Protein AF-A0A0K1W2I1-F1 (afdb_monomer)

Radius of gyration: 30.4 Å; Cα contacts (8 Å, |Δi|>4): 803; chains: 1; bounding box: 68×97×100 Å

Mean predicted aligned error: 12.84 Å

Solvent-accessible surface area (backbone atoms only — not comparable to full-atom values): 32796 Å² total; per-residue (Å²): 109,68,70,57,54,52,51,51,51,50,51,50,50,51,48,49,52,53,47,47,64,70,63,45,66,80,79,68,74,82,64,86,75,71,59,81,86,66,69,78,79,73,75,81,69,90,66,89,68,44,67,68,31,38,30,33,49,53,19,55,56,50,24,49,48,43,33,74,30,35,46,54,92,71,21,65,68,60,49,50,49,52,50,43,35,53,73,68,47,83,50,63,71,58,38,56,55,38,63,79,34,46,64,47,30,51,11,42,42,54,28,46,59,48,39,31,26,56,54,22,58,30,28,36,51,42,30,33,7,32,40,42,14,26,52,72,51,48,53,79,89,52,42,13,34,39,45,42,49,46,46,50,41,47,72,69,41,48,40,58,43,40,77,74,62,35,15,53,72,80,58,70,64,63,56,49,47,59,54,50,52,47,37,72,74,70,45,83,86,56,71,46,49,39,70,45,91,61,67,40,86,76,37,55,38,65,67,61,54,32,87,47,76,60,44,50,41,44,16,64,59,30,70,94,77,79,36,41,11,49,32,56,45,40,52,53,49,13,54,49,54,38,71,52,78,72,43,97,86,48,64,45,64,53,64,81,45,81,86,51,65,34,41,74,68,55,47,52,53,49,27,53,71,40,69,44,95,66,81,61,60,71,67,44,28,29,50,42,20,38,62,21,30,61,35,58,66,67,60,53,50,58,55,51,41,39,74,69,75,61,47,81,51,95,46,50,65,62,44,24,51,50,40,23,64,73,38,47,33,80,94,76,74,49,43,35,26,45,52,64,52,22,50,43,16,46,27,57,75,70,66,48,52,41,69,58,46,52,50,52,43,51,50,53,39,46,50,53,30,52,59,51,56,41,52,67,62,98,79,66,76,55,65,74,52,24,54,54,33,61,44,39,22,81,48,83,62,79,46,92,100,41,84,54,38,56,51,68,51,70,48,63,60,94,71,26,30,51,35,32,35,38,40,36,25,57,79,55,60,73,59,90,45,43,84,70,36,57,51,30,42,68,32,38,37,39,35,46,38,53,60,37,68,60,39,26,46,46,20,48,47,52,36,38,51,34,6,25,29,70,69,41,43,53,51,30,55,78,40,38,68,65,49,36,66,70,49,29,59,71,72,73,43,84,70,60,38,37,44,76,77,40,70,49,57,88,72,60,68,58,73,71,73,81,74,61,97,72,71,80,91,73,84,85,79,82,88,83,81,87,83,83,91,81,87,90,86,84,89,87,91,89,86,88,89,84,88,79,81,79,69,64,66,63,59,56,63,58,54,60,58,53,51,57,55,50,55,52,52,52,53,51,52,52,51,52,53,54,53,54,58,61,71,78,105

Structure (mmCIF, N/CA/C/O backbone):
data_AF-A0A0K1W2I1-F1
#
_entry.id   AF-A0A0K1W2I1-F1
#
loop_
_atom_site.group_PDB
_atom_site.id
_atom_site.type_symbol
_atom_site.label_atom_id
_atom_site.label_alt_id
_atom_site.label_comp_id
_atom_site.label_asym_id
_atom_site.label_entity_id
_atom_site.label_seq_id
_atom_site.pdbx_PDB_ins_code
_atom_site.Cartn_x
_atom_site.Cartn_y
_atom_site.Cartn_z
_atom_site.occupancy
_atom_site.B_iso_or_equiv
_atom_site.auth_seq_id
_atom_site.auth_comp_id
_atom_site.auth_asym_id
_atom_site.auth_atom_id
_atom_site.pdbx_PDB_model_num
ATOM 1 N N . MET A 1 1 ? 13.406 48.024 -54.727 1.00 54.56 1 MET A N 1
ATOM 2 C CA . MET A 1 1 ? 14.452 48.093 -53.679 1.00 54.56 1 MET A CA 1
ATOM 3 C C . MET A 1 1 ? 13.840 48.252 -52.286 1.00 54.56 1 MET A C 1
ATOM 5 O O . MET A 1 1 ? 14.100 47.397 -51.454 1.00 54.56 1 MET A O 1
ATOM 9 N N . LYS A 1 2 ? 12.927 49.217 -52.069 1.00 62.12 2 LYS A N 1
ATOM 10 C CA . LYS A 1 2 ? 12.192 49.404 -50.796 1.00 62.12 2 LYS A CA 1
ATOM 11 C C . LYS A 1 2 ? 11.540 48.125 -50.227 1.00 62.12 2 LYS A C 1
ATOM 13 O O . LYS A 1 2 ? 11.758 47.819 -49.067 1.00 62.12 2 LYS A O 1
ATOM 18 N N . LYS A 1 3 ? 10.843 47.321 -51.047 1.00 61.75 3 LYS A N 1
ATOM 19 C CA . LYS A 1 3 ? 10.204 46.061 -50.594 1.00 61.75 3 LYS A CA 1
ATOM 20 C C . LYS A 1 3 ? 11.189 44.982 -50.107 1.00 61.75 3 LYS A C 1
ATOM 22 O O . LYS A 1 3 ? 10.857 44.231 -49.206 1.00 61.75 3 LYS A O 1
ATOM 27 N N . ILE A 1 4 ? 12.398 44.920 -50.677 1.00 65.00 4 ILE A N 1
ATOM 28 C CA . ILE A 1 4 ? 13.429 43.961 -50.235 1.00 65.00 4 ILE A CA 1
ATOM 29 C C . ILE A 1 4 ? 14.050 44.427 -48.921 1.00 65.00 4 ILE A C 1
ATOM 31 O O . ILE A 1 4 ? 14.239 43.614 -48.032 1.00 65.00 4 ILE A O 1
ATOM 35 N N . ILE A 1 5 ? 14.297 45.731 -48.777 1.00 70.81 5 ILE A N 1
ATOM 36 C CA . ILE A 1 5 ? 14.811 46.310 -47.529 1.00 70.81 5 ILE A CA 1
ATOM 37 C C . ILE A 1 5 ? 13.809 46.093 -46.387 1.00 70.81 5 ILE A C 1
ATOM 39 O O . ILE A 1 5 ? 14.212 45.682 -45.307 1.00 70.81 5 ILE A O 1
ATOM 43 N N . LEU A 1 6 ? 12.510 46.282 -46.645 1.00 71.81 6 LEU A N 1
ATOM 44 C CA . LEU A 1 6 ? 11.443 45.995 -45.680 1.00 71.81 6 LEU A CA 1
ATOM 45 C C . LEU A 1 6 ? 11.392 44.514 -45.281 1.00 71.81 6 LEU A C 1
ATOM 47 O O . LEU A 1 6 ? 11.290 44.215 -44.097 1.00 71.81 6 LEU A O 1
ATOM 51 N N . LEU A 1 7 ? 11.523 43.592 -46.240 1.00 68.12 7 LEU A N 1
ATOM 52 C CA . LEU A 1 7 ? 11.528 42.156 -45.946 1.00 68.12 7 LEU A CA 1
ATOM 53 C C . LEU A 1 7 ? 12.774 41.735 -45.150 1.00 68.12 7 LEU A C 1
ATOM 55 O O . LEU A 1 7 ? 12.665 40.980 -44.191 1.00 68.12 7 LEU A O 1
ATOM 59 N N . SER A 1 8 ? 13.954 42.251 -45.503 1.00 63.97 8 SER A N 1
ATOM 60 C CA . SER A 1 8 ? 15.194 41.989 -44.765 1.00 63.97 8 SER A CA 1
ATOM 61 C C . SER A 1 8 ? 15.155 42.575 -43.352 1.00 63.97 8 SER A C 1
ATOM 63 O O . SER A 1 8 ? 15.596 41.914 -42.419 1.00 63.97 8 SER A O 1
ATOM 65 N N . ALA A 1 9 ? 14.582 43.770 -43.181 1.00 74.12 9 ALA A N 1
ATOM 66 C CA . ALA A 1 9 ? 14.377 44.376 -41.870 1.00 74.12 9 ALA A CA 1
ATOM 67 C C . ALA A 1 9 ? 13.400 43.556 -41.015 1.00 74.12 9 ALA A C 1
ATOM 69 O O . ALA A 1 9 ? 13.669 43.355 -39.838 1.00 74.12 9 ALA A O 1
ATOM 70 N N . PHE A 1 10 ? 12.330 43.022 -41.613 1.00 78.56 10 PHE A N 1
ATOM 71 C CA . PHE A 1 10 ? 11.360 42.171 -40.921 1.00 78.56 10 PHE A CA 1
ATOM 72 C C . PHE A 1 10 ? 11.953 40.819 -40.495 1.00 78.56 10 PHE A C 1
ATOM 74 O O . PHE A 1 10 ? 11.721 40.358 -39.380 1.00 78.56 10 PHE A O 1
ATOM 81 N N . ILE A 1 11 ? 12.760 40.182 -41.352 1.00 73.38 11 ILE A N 1
ATOM 82 C CA . ILE A 1 11 ? 13.449 38.927 -41.008 1.00 73.38 11 ILE A CA 1
ATOM 83 C C . ILE A 1 11 ? 14.483 39.177 -39.907 1.00 73.38 11 ILE A C 1
ATOM 85 O O . ILE A 1 11 ? 14.557 38.409 -38.954 1.00 73.38 11 ILE A O 1
ATOM 89 N N . PHE A 1 12 ? 15.240 40.273 -39.996 1.00 71.06 12 PHE A N 1
ATOM 90 C CA . PHE A 1 12 ? 16.226 40.631 -38.981 1.00 71.06 12 PHE A CA 1
ATOM 91 C C . PHE A 1 12 ? 15.574 41.013 -37.647 1.00 71.06 12 PHE A C 1
ATOM 93 O O . PHE A 1 12 ? 16.055 40.592 -36.601 1.00 71.06 12 PHE A O 1
ATOM 100 N N . SER A 1 13 ? 14.445 41.730 -37.658 1.00 72.06 13 SER A N 1
ATOM 101 C CA . SER A 1 13 ? 13.692 42.027 -36.437 1.00 72.06 13 SER A CA 1
ATOM 102 C C . SER A 1 13 ? 13.080 40.764 -35.834 1.00 72.06 13 SER A C 1
ATOM 104 O O . SER A 1 13 ? 13.128 40.591 -34.624 1.00 72.06 13 SER A O 1
ATOM 106 N N . SER A 1 14 ? 12.568 39.847 -36.660 1.00 70.19 14 SER A N 1
ATOM 107 C CA . SER A 1 14 ? 12.030 38.559 -36.199 1.00 70.19 14 SER A CA 1
ATOM 108 C C . SER A 1 14 ? 13.125 37.674 -35.601 1.00 70.19 14 SER A C 1
ATOM 110 O O . SER A 1 14 ? 12.920 37.074 -34.549 1.00 70.19 14 SER A O 1
ATOM 112 N N . PHE A 1 15 ? 14.309 37.652 -36.223 1.00 74.31 15 PHE A N 1
ATOM 113 C CA . PHE A 1 15 ? 15.491 36.979 -35.691 1.00 74.31 15 PHE A CA 1
ATOM 114 C C . PHE A 1 15 ? 15.960 37.618 -34.384 1.00 74.31 15 PHE A C 1
ATOM 116 O O . PHE A 1 15 ? 16.230 36.892 -33.442 1.00 74.31 15 PHE A O 1
ATOM 123 N N . LEU A 1 16 ? 15.996 38.951 -34.276 1.00 69.75 16 LEU A N 1
ATOM 124 C CA . LEU A 1 16 ? 16.344 39.642 -33.031 1.00 69.75 16 LEU A CA 1
ATOM 125 C C . LEU A 1 16 ? 15.323 39.395 -31.917 1.00 69.75 16 LEU A C 1
ATOM 127 O O . LEU A 1 16 ? 15.730 39.251 -30.773 1.00 69.75 16 LEU A O 1
ATOM 131 N N . ILE A 1 17 ? 14.028 39.301 -32.228 1.00 72.94 17 ILE A N 1
ATOM 132 C CA . ILE A 1 17 ? 12.988 38.954 -31.248 1.00 72.94 17 ILE A CA 1
ATOM 133 C C . ILE A 1 17 ? 13.174 37.509 -30.772 1.00 72.94 17 ILE A C 1
ATOM 135 O O . ILE A 1 17 ? 13.200 37.270 -29.569 1.00 72.94 17 ILE A O 1
ATOM 139 N N . TRP A 1 18 ? 13.386 36.555 -31.683 1.00 64.50 18 TRP A N 1
ATOM 140 C CA . TRP A 1 18 ? 13.690 35.164 -31.321 1.00 64.50 18 TRP A CA 1
ATOM 141 C C . TRP A 1 18 ? 14.996 35.038 -30.536 1.00 64.50 18 TRP A C 1
ATOM 143 O O . TRP A 1 18 ? 15.056 34.343 -29.526 1.00 64.50 18 TRP A O 1
ATOM 153 N N . PHE A 1 19 ? 16.030 35.765 -30.949 1.00 62.47 19 PHE A N 1
ATOM 154 C CA . PHE A 1 19 ? 17.316 35.808 -30.272 1.00 62.47 19 PHE A CA 1
ATOM 155 C C . PHE A 1 19 ? 17.202 36.479 -28.902 1.00 62.47 19 PHE A C 1
ATOM 157 O O . PHE A 1 19 ? 17.846 36.019 -27.977 1.00 62.47 19 PHE A O 1
ATOM 164 N N . GLN A 1 20 ? 16.338 37.482 -28.714 1.00 62.94 20 GLN A N 1
ATOM 165 C CA . GLN A 1 20 ? 16.022 38.045 -27.396 1.00 62.94 20 GLN A CA 1
ATOM 166 C C . GLN A 1 20 ? 15.156 37.119 -26.537 1.00 62.94 20 GLN A C 1
ATOM 168 O O . GLN A 1 20 ? 15.256 37.185 -25.319 1.00 62.94 20 GLN A O 1
ATOM 173 N N . ILE A 1 21 ? 14.337 36.243 -27.121 1.00 58.94 21 ILE A N 1
ATOM 174 C CA . ILE A 1 21 ? 13.628 35.193 -26.372 1.00 58.94 21 ILE A CA 1
ATOM 175 C C . ILE A 1 21 ? 14.619 34.121 -25.888 1.00 58.94 21 ILE A C 1
ATOM 177 O O . ILE A 1 21 ? 14.485 33.647 -24.767 1.00 58.94 21 ILE A O 1
ATOM 181 N N . PHE A 1 22 ? 15.651 33.806 -26.679 1.00 52.16 22 PHE A N 1
ATOM 182 C CA . PHE A 1 22 ? 16.725 32.874 -26.300 1.00 52.16 22 PHE A CA 1
ATOM 183 C C . PHE A 1 22 ? 17.821 33.493 -25.420 1.00 52.16 22 PHE A C 1
ATOM 185 O O . PHE A 1 22 ? 18.432 32.791 -24.619 1.00 52.16 22 PHE A O 1
ATOM 192 N N . LEU A 1 23 ? 18.084 34.795 -25.569 1.00 44.38 23 LEU A N 1
ATOM 193 C CA . LEU A 1 23 ? 19.045 35.559 -24.771 1.00 44.38 23 LEU A CA 1
ATOM 194 C C . LEU A 1 23 ? 18.423 36.245 -23.568 1.00 44.38 23 LEU A C 1
ATOM 196 O O . LEU A 1 23 ? 19.184 36.776 -22.764 1.00 44.38 23 LEU A O 1
ATOM 200 N N . LYS A 1 24 ? 17.091 36.257 -23.413 1.00 35.47 24 LYS A N 1
ATOM 201 C CA . LYS A 1 24 ? 16.501 36.483 -22.097 1.00 35.47 24 LYS A CA 1
ATOM 202 C C . LYS A 1 24 ? 17.080 35.362 -21.246 1.00 35.47 24 LYS A C 1
ATOM 204 O O . LYS A 1 24 ? 16.675 34.212 -21.427 1.00 35.47 24 LYS A O 1
ATOM 209 N N . PRO A 1 25 ? 18.027 35.657 -20.337 1.00 34.47 25 PRO A N 1
ATOM 210 C CA . PRO A 1 25 ? 18.301 34.697 -19.295 1.00 34.47 25 PRO A CA 1
ATOM 211 C C . PRO A 1 25 ? 16.928 34.481 -18.673 1.00 34.47 25 PRO A C 1
ATOM 213 O O . PRO A 1 25 ? 16.193 35.458 -18.477 1.00 34.47 25 PRO A O 1
ATOM 216 N N . ASN A 1 26 ? 16.535 33.234 -18.428 1.00 32.94 26 ASN A N 1
ATOM 217 C CA . ASN A 1 26 ? 15.470 33.002 -17.470 1.00 32.94 26 ASN A CA 1
ATOM 218 C C . ASN A 1 26 ? 15.769 33.942 -16.304 1.00 32.94 26 ASN A C 1
ATOM 220 O O . ASN A 1 26 ? 16.833 33.827 -15.690 1.00 32.94 26 ASN A O 1
ATOM 224 N N . TYR A 1 27 ? 14.899 34.932 -16.093 1.00 30.70 27 TYR A N 1
ATOM 225 C CA . TYR A 1 27 ? 14.865 35.695 -14.864 1.00 30.70 27 TYR A CA 1
ATOM 226 C C . TYR A 1 27 ? 14.493 34.651 -13.813 1.00 30.70 27 TYR A C 1
ATOM 228 O O . TYR A 1 27 ? 13.335 34.478 -13.447 1.00 30.70 27 TYR A O 1
ATOM 236 N N . PHE A 1 28 ? 15.507 33.900 -13.382 1.00 30.98 28 PHE A N 1
ATOM 237 C CA . PHE A 1 28 ? 15.668 33.522 -12.006 1.00 30.98 28 PHE A CA 1
ATOM 238 C C . PHE A 1 28 ? 15.351 34.790 -11.238 1.00 30.98 28 PHE A C 1
ATOM 240 O O . PHE A 1 28 ? 16.061 35.794 -11.338 1.00 30.98 28 PHE A O 1
ATOM 247 N N . VAL A 1 29 ? 14.201 34.766 -10.578 1.00 28.16 29 VAL A N 1
ATOM 248 C CA . VAL A 1 29 ? 13.881 35.706 -9.524 1.00 28.16 29 VAL A CA 1
ATOM 249 C C . VAL A 1 29 ? 15.096 35.709 -8.611 1.00 28.16 29 VAL A C 1
ATOM 251 O O . VAL A 1 29 ? 15.371 34.742 -7.906 1.00 28.16 29 VAL A O 1
ATOM 254 N N . ASN A 1 30 ? 15.859 36.792 -8.697 1.00 27.62 30 ASN A N 1
ATOM 255 C CA . ASN A 1 30 ? 16.922 37.121 -7.777 1.00 27.62 30 ASN A CA 1
ATOM 256 C C . ASN A 1 30 ? 16.253 37.585 -6.476 1.00 27.62 30 ASN A C 1
ATOM 258 O O . ASN A 1 30 ? 16.281 38.759 -6.127 1.00 27.62 30 ASN A O 1
ATOM 262 N N . ASN A 1 31 ? 15.581 36.656 -5.796 1.00 28.95 31 ASN A N 1
ATOM 263 C CA . ASN A 1 31 ? 15.549 36.675 -4.347 1.00 28.95 31 ASN A CA 1
ATOM 264 C C . ASN A 1 31 ? 16.907 36.117 -3.963 1.00 28.95 31 ASN A C 1
ATOM 266 O O . ASN A 1 31 ? 17.197 34.987 -4.342 1.00 28.95 31 ASN A O 1
ATOM 270 N N . ASN A 1 32 ? 17.737 36.930 -3.313 1.00 26.41 32 ASN A N 1
ATOM 271 C CA . ASN A 1 32 ? 19.074 36.586 -2.840 1.00 26.41 32 ASN A CA 1
ATOM 272 C C . ASN A 1 32 ? 19.170 35.118 -2.381 1.00 26.41 32 ASN A C 1
ATOM 274 O O . ASN A 1 32 ? 18.913 34.801 -1.222 1.00 26.41 32 ASN A O 1
ATOM 278 N N . PHE A 1 33 ? 19.568 34.227 -3.289 1.00 34.56 33 PHE A N 1
ATOM 279 C CA . PHE A 1 33 ? 20.181 32.967 -2.924 1.00 34.56 33 PHE A CA 1
ATOM 280 C C . PHE A 1 33 ? 21.599 33.346 -2.539 1.00 34.56 33 PHE A C 1
ATOM 282 O O . PHE A 1 33 ? 22.480 33.510 -3.385 1.00 34.56 33 PHE A O 1
ATOM 289 N N . GLU A 1 34 ? 21.785 33.581 -1.244 1.00 28.00 34 GLU A N 1
ATOM 290 C CA . GLU A 1 34 ? 23.108 33.598 -0.649 1.00 28.00 34 GLU A CA 1
ATOM 291 C C . GLU A 1 34 ? 23.883 32.369 -1.143 1.00 28.00 34 GLU A C 1
ATOM 293 O O . GLU A 1 34 ? 23.375 31.248 -1.151 1.00 28.00 34 GLU A O 1
ATOM 298 N N . ASN A 1 35 ? 25.107 32.618 -1.610 1.00 27.22 35 ASN A N 1
ATOM 299 C CA . ASN A 1 35 ? 26.109 31.635 -2.010 1.00 27.22 35 ASN A CA 1
ATOM 300 C C . ASN A 1 35 ? 25.956 30.272 -1.291 1.00 27.22 35 ASN A C 1
ATOM 302 O O . ASN A 1 35 ? 26.278 30.188 -0.101 1.00 27.22 35 ASN A O 1
ATOM 306 N N . PRO A 1 36 ? 25.615 29.165 -1.984 1.00 38.12 36 PRO A N 1
ATOM 307 C CA . PRO A 1 36 ? 25.613 27.835 -1.367 1.00 38.12 36 PRO A CA 1
ATOM 308 C C . PRO A 1 36 ? 27.026 27.346 -0.995 1.00 38.12 36 PRO A C 1
ATOM 310 O O . PRO A 1 36 ? 27.170 26.333 -0.323 1.00 38.12 36 PRO A O 1
ATOM 313 N N . HIS A 1 37 ? 28.080 28.092 -1.351 1.00 31.64 37 HIS A N 1
ATOM 314 C CA . HIS A 1 37 ? 29.442 27.858 -0.863 1.00 31.64 37 HIS A CA 1
ATOM 315 C C . HIS A 1 37 ? 29.800 28.604 0.439 1.00 31.64 37 HIS A C 1
ATOM 317 O O . HIS A 1 37 ? 30.900 28.410 0.949 1.00 31.64 37 HIS A O 1
ATOM 323 N N . LEU A 1 38 ? 28.891 29.403 1.021 1.00 30.80 38 LEU A N 1
ATOM 324 C CA . LEU A 1 38 ? 29.091 30.060 2.327 1.00 30.80 38 LEU A CA 1
ATOM 325 C C . LEU A 1 38 ? 28.110 29.609 3.425 1.00 30.80 38 LEU A C 1
ATOM 327 O O . LEU A 1 38 ? 28.320 29.940 4.591 1.00 30.80 38 LEU A O 1
ATOM 331 N N . ILE A 1 39 ? 27.140 28.741 3.118 1.00 30.62 39 ILE A N 1
ATOM 332 C CA . ILE A 1 39 ? 26.339 28.010 4.122 1.00 30.62 39 ILE A CA 1
ATOM 333 C C . ILE A 1 39 ? 26.992 26.649 4.429 1.00 30.62 39 ILE A C 1
ATOM 335 O O . ILE A 1 39 ? 26.335 25.624 4.515 1.00 30.62 39 ILE A O 1
ATOM 339 N N . ASN A 1 40 ? 28.316 26.626 4.579 1.00 32.09 40 ASN A N 1
ATOM 340 C CA . ASN A 1 40 ? 29.036 25.459 5.106 1.00 32.09 40 ASN A CA 1
ATOM 341 C C . ASN A 1 40 ? 29.642 25.713 6.493 1.00 32.09 40 ASN A C 1
ATOM 343 O O . ASN A 1 40 ? 30.309 24.838 7.023 1.00 32.09 40 ASN A O 1
ATOM 347 N N . ASN A 1 41 ? 29.380 26.874 7.112 1.00 30.48 41 ASN A N 1
ATOM 348 C CA . ASN A 1 41 ? 29.910 27.210 8.443 1.00 30.48 41 ASN A CA 1
ATOM 349 C C . ASN A 1 41 ? 28.873 27.777 9.437 1.00 30.48 41 ASN A C 1
ATOM 351 O O . ASN A 1 41 ? 29.253 28.295 10.483 1.00 30.48 41 ASN A O 1
ATOM 355 N N . LYS A 1 42 ? 27.563 27.660 9.161 1.00 31.94 42 LYS A N 1
ATOM 356 C CA . LYS A 1 42 ? 26.497 27.964 10.146 1.00 31.94 42 LYS A CA 1
ATOM 357 C C . LYS A 1 42 ? 25.464 26.849 10.364 1.00 31.94 42 LYS A C 1
ATOM 359 O O . LYS A 1 42 ? 24.562 27.023 11.170 1.00 31.94 42 LYS A O 1
ATOM 364 N N . LEU A 1 43 ? 25.633 25.685 9.734 1.00 35.12 43 LEU A N 1
ATOM 365 C CA . LEU A 1 43 ? 24.833 24.478 9.993 1.00 35.12 43 LEU A CA 1
ATOM 366 C C . LEU A 1 43 ? 25.610 23.458 10.840 1.00 35.12 43 LEU A C 1
ATOM 368 O O . LEU A 1 43 ? 25.586 22.265 10.571 1.00 35.12 43 LEU A O 1
ATOM 372 N N . ASN A 1 44 ? 26.296 23.948 11.875 1.00 30.34 44 ASN A N 1
ATOM 373 C CA . ASN A 1 44 ? 26.774 23.109 12.979 1.00 30.34 44 ASN A CA 1
ATOM 374 C C . ASN A 1 44 ? 25.761 23.037 14.135 1.00 30.34 44 ASN A C 1
ATOM 376 O O . ASN A 1 44 ? 26.087 22.537 15.210 1.00 30.34 44 ASN A O 1
ATOM 380 N N . ASP A 1 45 ? 24.519 23.476 13.910 1.00 33.59 45 ASP A N 1
ATOM 381 C CA . ASP A 1 45 ? 23.410 23.143 14.796 1.00 33.59 45 ASP A CA 1
ATOM 382 C C . ASP A 1 45 ? 22.824 21.794 14.374 1.00 33.59 45 ASP A C 1
ATOM 384 O O . ASP A 1 45 ? 21.977 21.679 13.488 1.00 33.59 45 ASP A O 1
ATOM 388 N N . ASN A 1 46 ? 23.338 20.763 15.040 1.00 34.16 46 ASN A N 1
ATOM 389 C CA . ASN A 1 46 ? 22.901 19.372 15.041 1.00 34.16 46 ASN A CA 1
ATOM 390 C C . ASN A 1 46 ? 21.385 19.211 15.289 1.00 34.16 46 ASN A C 1
ATOM 392 O O . ASN A 1 46 ? 20.953 18.839 16.381 1.00 34.16 46 ASN A O 1
ATOM 396 N N . LYS A 1 47 ? 20.559 19.417 14.262 1.00 38.62 47 LYS A N 1
ATOM 397 C CA . LYS A 1 47 ? 19.220 18.824 14.169 1.00 38.62 47 LYS A CA 1
ATOM 398 C C . LYS A 1 47 ? 19.135 18.049 12.862 1.00 38.62 47 LYS A C 1
ATOM 400 O O . LYS A 1 47 ? 18.948 18.630 11.800 1.00 38.62 47 LYS A O 1
ATOM 405 N N . ASN A 1 48 ? 19.278 16.729 12.958 1.00 37.00 48 ASN A N 1
ATOM 406 C CA . ASN A 1 48 ? 19.014 15.788 11.872 1.00 37.00 48 ASN A CA 1
ATOM 407 C C . ASN A 1 48 ? 17.559 15.960 11.392 1.00 37.00 48 ASN A C 1
ATOM 409 O O . ASN A 1 48 ? 16.634 15.389 11.969 1.00 37.00 48 ASN A O 1
ATOM 413 N N . TYR A 1 49 ? 17.344 16.787 10.368 1.00 43.84 49 TYR A N 1
ATOM 414 C CA . TYR A 1 49 ? 16.067 16.886 9.664 1.00 43.84 49 TYR A CA 1
ATOM 415 C C . TYR A 1 49 ? 15.852 15.595 8.875 1.00 43.84 49 TYR A C 1
ATOM 417 O O . TYR A 1 49 ? 16.614 15.298 7.954 1.00 43.84 49 TYR A O 1
ATOM 425 N N . ASN A 1 50 ? 14.818 14.826 9.217 1.00 51.88 50 ASN A N 1
ATOM 426 C CA . ASN A 1 50 ? 14.462 13.638 8.453 1.00 51.88 50 ASN A CA 1
ATOM 427 C C . ASN A 1 50 ? 13.477 14.014 7.335 1.00 51.88 50 ASN A C 1
ATOM 429 O O . ASN A 1 50 ? 12.274 13.817 7.469 1.00 51.88 50 ASN A O 1
ATOM 433 N N . LEU A 1 51 ? 14.005 14.565 6.235 1.00 54.66 51 LEU A N 1
ATOM 434 C CA . LEU A 1 51 ? 13.247 15.001 5.047 1.00 54.66 51 LEU A CA 1
ATOM 435 C C . LEU A 1 51 ? 12.262 13.940 4.517 1.00 54.66 51 LEU A C 1
ATOM 437 O O . LEU A 1 51 ? 11.222 14.296 3.971 1.00 54.66 51 LEU A O 1
ATOM 441 N N . SER A 1 52 ? 12.561 12.650 4.712 1.00 55.88 52 SER A N 1
ATOM 442 C CA . SER A 1 52 ? 11.707 11.547 4.255 1.00 55.88 52 SER A CA 1
ATOM 443 C C . SER A 1 52 ? 10.338 11.505 4.941 1.00 55.88 52 SER A C 1
ATOM 445 O O . SER A 1 52 ? 9.349 11.159 4.300 1.00 55.88 52 SER A O 1
ATOM 447 N N . ASN A 1 53 ? 10.248 11.923 6.208 1.00 57.44 53 ASN A N 1
ATOM 448 C CA . ASN A 1 53 ? 8.992 11.899 6.960 1.00 57.44 53 ASN A CA 1
ATOM 449 C C . ASN A 1 53 ? 8.024 13.008 6.524 1.00 57.44 53 ASN A C 1
ATOM 451 O O . ASN A 1 53 ? 6.819 12.854 6.689 1.00 57.44 53 ASN A O 1
ATOM 455 N N . ASP A 1 54 ? 8.534 14.104 5.956 1.00 57.97 54 ASP A N 1
ATOM 456 C CA . ASP A 1 54 ? 7.729 15.261 5.543 1.00 57.97 54 ASP A CA 1
ATOM 457 C C . ASP A 1 54 ? 7.143 15.103 4.131 1.00 57.97 54 ASP A C 1
ATOM 459 O O . ASP A 1 54 ? 6.297 15.894 3.723 1.00 57.97 54 ASP A O 1
ATOM 463 N N . LEU A 1 55 ? 7.607 14.120 3.359 1.00 69.19 55 LEU A N 1
ATOM 464 C CA . LEU A 1 55 ? 7.244 13.942 1.947 1.00 69.19 55 LEU A CA 1
ATOM 465 C C . LEU A 1 55 ? 6.484 12.639 1.664 1.00 69.19 55 LEU A C 1
ATOM 467 O O . LEU A 1 55 ? 5.942 12.496 0.574 1.00 69.19 55 LEU A O 1
ATOM 471 N N . LEU A 1 56 ? 6.420 11.728 2.640 1.00 78.69 56 LEU A N 1
ATOM 472 C CA . LEU A 1 56 ? 5.804 10.398 2.545 1.00 78.69 56 LEU A CA 1
ATOM 473 C C . LEU A 1 56 ? 4.669 10.257 3.575 1.00 78.69 56 LEU A C 1
ATOM 475 O O . LEU A 1 56 ? 4.736 9.471 4.521 1.00 78.69 56 LEU A O 1
ATOM 479 N N . TRP A 1 57 ? 3.657 11.120 3.457 1.00 84.56 57 TRP A N 1
ATOM 480 C CA . TRP A 1 57 ? 2.564 11.262 4.429 1.00 84.56 57 TRP A CA 1
ATOM 481 C C . TRP A 1 57 ? 1.250 10.613 3.969 1.00 84.56 57 TRP A C 1
ATOM 483 O O . TRP A 1 57 ? 0.227 10.733 4.645 1.00 84.56 57 TRP A O 1
ATOM 493 N N . ASN A 1 58 ? 1.236 9.902 2.840 1.00 87.44 58 ASN A N 1
ATOM 494 C CA . ASN A 1 58 ? -0.020 9.483 2.209 1.00 87.44 58 ASN A CA 1
ATOM 495 C C . ASN A 1 58 ? -0.743 8.367 2.955 1.00 87.44 58 ASN A C 1
ATOM 497 O O . ASN A 1 58 ? -1.965 8.266 2.876 1.00 87.44 58 ASN A O 1
ATOM 501 N N . GLY A 1 59 ? -0.032 7.597 3.779 1.00 93.25 59 GLY A N 1
ATOM 502 C CA . GLY A 1 59 ? -0.694 6.705 4.725 1.00 93.25 59 GLY A CA 1
ATOM 503 C C . GLY A 1 59 ? -1.628 7.462 5.662 1.00 93.25 59 GLY A C 1
ATOM 504 O O . GLY A 1 59 ? -2.741 7.012 5.894 1.00 93.25 59 GLY A O 1
ATOM 505 N N . MET A 1 60 ? -1.241 8.653 6.128 1.00 91.31 60 MET A N 1
ATOM 506 C CA . MET A 1 60 ? -2.082 9.474 7.003 1.00 91.31 60 MET A CA 1
ATOM 507 C C . MET A 1 60 ? -3.358 9.949 6.290 1.00 91.31 60 MET A C 1
ATOM 509 O O . MET A 1 60 ? -4.434 9.941 6.891 1.00 91.31 60 MET A O 1
ATOM 513 N N . SER A 1 61 ? -3.264 10.332 5.009 1.00 93.50 61 SER A N 1
ATOM 514 C CA . SER A 1 61 ? -4.436 10.742 4.221 1.00 93.50 61 SER A CA 1
ATOM 515 C C . SER A 1 61 ? -5.390 9.575 3.979 1.00 93.50 61 SER A C 1
ATOM 517 O O . SER A 1 61 ? -6.597 9.723 4.165 1.00 93.50 61 SER A O 1
ATOM 519 N N . LEU A 1 62 ? -4.848 8.398 3.661 1.00 97.06 62 LEU A N 1
ATOM 520 C CA . LEU A 1 62 ? -5.627 7.180 3.492 1.00 97.06 62 LEU A CA 1
ATOM 521 C C . LEU A 1 62 ? -6.287 6.731 4.804 1.00 97.06 62 LEU A C 1
ATOM 523 O O . LEU A 1 62 ? -7.469 6.398 4.800 1.00 97.06 62 LEU A O 1
ATOM 527 N N . GLN A 1 63 ? -5.582 6.767 5.941 1.00 96.62 63 GLN A N 1
ATOM 528 C CA . GLN A 1 63 ? -6.186 6.448 7.241 1.00 96.62 63 GLN A CA 1
ATOM 529 C C . GLN A 1 63 ? -7.355 7.389 7.565 1.00 96.62 63 GLN A C 1
ATOM 531 O O . GLN A 1 63 ? -8.395 6.935 8.043 1.00 96.62 63 GLN A O 1
ATOM 536 N N . TYR A 1 64 ? -7.212 8.689 7.276 1.00 96.00 64 TYR A N 1
ATOM 537 C CA . TYR A 1 64 ? -8.292 9.657 7.469 1.00 96.00 64 TYR A CA 1
ATOM 538 C C . TYR A 1 64 ? -9.481 9.400 6.535 1.00 96.00 64 TYR A C 1
ATOM 540 O O . TYR A 1 64 ? -10.622 9.419 6.992 1.00 96.00 64 TYR A O 1
ATOM 548 N N . PHE A 1 65 ? -9.226 9.095 5.261 1.00 97.50 65 PHE A N 1
ATOM 549 C CA . PHE A 1 65 ? -10.272 8.687 4.325 1.00 97.50 65 PHE A CA 1
ATOM 550 C C . PHE A 1 65 ? -11.036 7.457 4.838 1.00 97.50 65 PHE A C 1
ATOM 552 O O . PHE A 1 65 ? -12.260 7.497 4.930 1.00 97.50 65 PHE A O 1
ATOM 559 N N . ILE A 1 66 ? -10.335 6.395 5.256 1.00 98.25 66 ILE A N 1
ATOM 560 C CA . ILE A 1 66 ? -10.982 5.173 5.761 1.00 98.25 66 ILE A CA 1
ATOM 561 C C . ILE A 1 66 ? -11.821 5.478 7.010 1.00 98.25 66 ILE A C 1
ATOM 563 O O . ILE A 1 66 ? -12.934 4.976 7.131 1.00 98.25 66 ILE A O 1
ATOM 567 N N . TYR A 1 67 ? -11.333 6.334 7.914 1.00 97.56 67 TYR A N 1
ATOM 568 C CA . TYR A 1 67 ? -12.118 6.802 9.060 1.00 97.56 67 TYR A CA 1
ATOM 569 C C . TYR A 1 67 ? -13.441 7.434 8.636 1.00 97.56 67 TYR A C 1
ATOM 571 O O . TYR A 1 67 ? -14.489 7.077 9.174 1.00 97.56 67 TYR A O 1
ATOM 579 N N . LYS A 1 68 ? -13.397 8.349 7.666 1.00 96.88 68 LYS A N 1
ATOM 580 C CA . LYS A 1 68 ? -14.586 9.029 7.150 1.00 96.88 68 LYS A CA 1
ATOM 581 C C . LYS A 1 68 ? -15.537 8.086 6.404 1.00 96.88 68 LYS A C 1
ATOM 583 O O . LYS A 1 68 ? -16.739 8.322 6.422 1.00 96.88 68 LYS A O 1
ATOM 588 N N . HIS A 1 69 ? -15.010 7.006 5.834 1.00 97.06 69 HIS A N 1
ATOM 589 C CA . HIS A 1 69 ? -15.750 5.909 5.204 1.00 97.06 69 HIS A CA 1
ATOM 590 C C . HIS A 1 69 ? -15.998 4.732 6.165 1.00 97.06 69 HIS A C 1
ATOM 592 O O . HIS A 1 69 ? -16.056 3.572 5.755 1.00 97.06 69 HIS A O 1
ATOM 598 N N . SER A 1 70 ? -16.152 5.014 7.459 1.00 97.56 70 SER A N 1
ATOM 599 C CA . SER A 1 70 ? -16.486 4.018 8.476 1.00 97.56 70 SER A CA 1
ATOM 600 C C . SER A 1 70 ? -17.441 4.583 9.523 1.00 97.56 70 SER A C 1
ATOM 602 O O . SER A 1 70 ? -17.577 5.795 9.683 1.00 97.56 70 SER A O 1
ATOM 604 N N . ASP A 1 71 ? -18.068 3.695 10.285 1.00 97.00 71 ASP A N 1
ATOM 605 C CA . ASP A 1 71 ? -18.971 4.021 11.394 1.00 97.00 71 ASP A CA 1
ATOM 606 C C . ASP A 1 71 ? -18.313 3.820 12.781 1.00 97.00 71 ASP A C 1
ATOM 608 O O . ASP A 1 71 ? -18.997 3.703 13.801 1.00 97.00 71 ASP A O 1
ATOM 612 N N . ILE A 1 72 ? -16.975 3.776 12.847 1.00 97.94 72 ILE A N 1
ATOM 613 C CA . ILE A 1 72 ? -16.211 3.453 14.070 1.00 97.94 72 ILE A CA 1
ATOM 614 C C . ILE A 1 72 ? -16.482 4.414 15.233 1.00 97.94 72 ILE A C 1
ATOM 616 O O . ILE A 1 72 ? -16.428 4.017 16.394 1.00 97.94 72 ILE A O 1
ATOM 620 N N . ASN A 1 73 ? -16.838 5.666 14.939 1.00 95.69 73 ASN A N 1
ATOM 621 C CA . ASN A 1 73 ? -17.222 6.659 15.945 1.00 95.69 73 ASN A CA 1
ATOM 622 C C . ASN A 1 73 ? -18.565 6.338 16.633 1.00 95.69 73 ASN A C 1
ATOM 624 O O . ASN A 1 73 ? -18.854 6.875 17.702 1.00 95.69 73 ASN A O 1
ATOM 628 N N . GLN A 1 74 ? -19.379 5.453 16.053 1.00 97.06 74 GLN A N 1
ATOM 629 C CA . GLN A 1 74 ? -20.620 4.944 16.642 1.00 97.06 74 GLN A CA 1
ATOM 630 C C . GLN A 1 74 ? -20.388 3.646 17.437 1.00 97.06 74 GLN A C 1
ATOM 632 O O . GLN A 1 74 ? -21.281 3.205 18.166 1.00 97.06 74 GLN A O 1
ATOM 637 N N . ASN A 1 75 ? -19.187 3.052 17.354 1.00 98.25 75 ASN A N 1
ATOM 638 C CA . ASN A 1 75 ? -18.865 1.809 18.043 1.00 98.25 75 ASN A CA 1
ATOM 639 C C . ASN A 1 75 ? -18.758 2.002 19.556 1.00 98.25 75 ASN A C 1
ATOM 641 O O . ASN A 1 75 ? -17.809 2.583 20.084 1.00 98.25 75 ASN A O 1
ATOM 645 N N . LYS A 1 76 ? -19.740 1.444 20.272 1.00 97.94 76 LYS A N 1
ATOM 646 C CA . LYS A 1 76 ? -19.872 1.576 21.730 1.00 97.94 76 LYS A CA 1
ATOM 647 C C . LYS A 1 76 ? -18.641 1.083 22.484 1.00 97.94 76 LYS A C 1
ATOM 649 O O . LYS A 1 76 ? -18.234 1.718 23.454 1.00 97.94 76 LYS A O 1
ATOM 654 N N . TYR A 1 77 ? -18.049 -0.036 22.064 1.00 98.31 77 TYR A N 1
ATOM 655 C CA . TYR A 1 77 ? -16.896 -0.592 22.763 1.00 98.31 77 TYR A CA 1
ATOM 656 C C . TYR A 1 77 ? -15.653 0.280 22.556 1.00 98.31 77 TYR A C 1
ATOM 658 O O . TYR A 1 77 ? -14.983 0.622 23.531 1.00 98.31 77 TYR A O 1
ATOM 666 N N . MET A 1 78 ? -15.393 0.735 21.329 1.00 98.19 78 MET A N 1
ATOM 667 C CA . MET A 1 78 ? -14.293 1.665 21.047 1.00 98.19 78 MET A CA 1
ATOM 668 C C . MET A 1 78 ? -14.457 2.994 21.781 1.00 98.19 78 MET A C 1
ATOM 670 O O . MET A 1 78 ? -13.502 3.467 22.397 1.00 98.19 78 MET A O 1
ATOM 674 N N . ASN A 1 79 ? -15.670 3.550 21.802 1.00 98.19 79 ASN A N 1
ATOM 675 C CA . ASN A 1 79 ? -15.977 4.766 22.556 1.00 98.19 79 ASN A CA 1
ATOM 676 C C . ASN A 1 79 ? -15.706 4.574 24.052 1.00 98.19 79 ASN A C 1
ATOM 678 O O . ASN A 1 79 ? -15.070 5.423 24.667 1.00 98.19 79 ASN A O 1
ATOM 682 N N . SER A 1 80 ? -16.068 3.418 24.620 1.00 98.06 80 SER A N 1
ATOM 683 C CA . SER A 1 80 ? -15.769 3.121 26.026 1.00 98.06 80 SER A CA 1
ATOM 684 C C . SER A 1 80 ? -14.263 3.057 26.322 1.00 98.06 80 SER A C 1
ATOM 686 O O . SER A 1 80 ? -13.825 3.516 27.377 1.00 98.06 80 SER A O 1
ATOM 688 N N . LEU A 1 81 ? -13.441 2.541 25.395 1.00 98.00 81 LEU A N 1
ATOM 689 C CA . LEU A 1 81 ? -11.982 2.525 25.553 1.00 98.00 81 LEU A CA 1
ATOM 690 C C . LEU A 1 81 ? -11.401 3.943 25.537 1.00 98.00 81 LEU A C 1
ATOM 692 O O . LEU A 1 81 ? -10.546 4.266 26.363 1.00 98.00 81 LEU A O 1
ATOM 696 N N . VAL A 1 82 ? -11.883 4.791 24.627 1.00 97.50 82 VAL A N 1
ATOM 697 C CA . VAL A 1 82 ? -11.492 6.203 24.542 1.00 97.50 82 VAL A CA 1
ATOM 698 C C . VAL A 1 82 ? -11.897 6.957 25.808 1.00 97.50 82 VAL A C 1
ATOM 700 O O . VAL A 1 82 ? -11.062 7.635 26.407 1.00 97.50 82 VAL A O 1
ATOM 703 N N . GLU A 1 83 ? -13.153 6.837 26.235 1.00 96.62 83 GLU A N 1
ATOM 704 C CA . GLU A 1 83 ? -13.672 7.515 27.425 1.00 96.62 83 GLU A CA 1
ATOM 705 C C . GLU A 1 83 ? -12.896 7.108 28.680 1.00 96.62 83 GLU A C 1
ATOM 707 O O . GLU A 1 83 ? -12.465 7.973 29.446 1.00 96.62 83 GLU A O 1
ATOM 712 N N . ASN A 1 84 ? -12.643 5.807 28.863 1.00 96.44 84 ASN A N 1
ATOM 713 C CA . ASN A 1 84 ? -11.832 5.305 29.972 1.00 96.44 84 ASN A CA 1
ATOM 714 C C . ASN A 1 84 ? -10.419 5.891 29.946 1.00 96.44 84 ASN A C 1
ATOM 716 O O . ASN A 1 84 ? -9.923 6.332 30.986 1.00 96.44 84 ASN A O 1
ATOM 720 N N . TYR A 1 85 ? -9.788 5.960 28.772 1.00 96.38 85 TYR A N 1
ATOM 721 C CA . TYR A 1 85 ? -8.472 6.570 28.634 1.00 96.38 85 TYR A CA 1
ATOM 722 C C . TYR A 1 85 ? -8.493 8.055 29.024 1.00 96.38 85 TYR A C 1
ATOM 724 O O . TYR A 1 85 ? -7.764 8.461 29.929 1.00 96.38 85 TYR A O 1
ATOM 732 N N . LEU A 1 86 ? -9.377 8.858 28.420 1.00 95.88 86 LEU A N 1
ATOM 733 C CA . LEU A 1 86 ? -9.471 10.306 28.652 1.00 95.88 86 LEU A CA 1
ATOM 734 C C . LEU A 1 86 ? -9.846 10.673 30.091 1.00 95.88 86 LEU A C 1
ATOM 736 O O . LEU A 1 86 ? -9.344 11.665 30.624 1.00 95.88 86 LEU A O 1
ATOM 740 N N . ASN A 1 87 ? -10.716 9.896 30.738 1.00 95.44 87 ASN A N 1
ATOM 741 C CA . ASN A 1 87 ? -11.149 10.154 32.113 1.00 95.44 87 ASN A CA 1
ATOM 742 C C . ASN A 1 87 ? -10.035 9.938 33.143 1.00 95.44 87 ASN A C 1
ATOM 744 O O . ASN A 1 87 ? -10.070 10.543 34.213 1.00 95.44 87 ASN A O 1
ATOM 748 N N . ASN A 1 88 ? -9.022 9.136 32.810 1.00 94.44 88 ASN A N 1
ATOM 749 C CA . ASN A 1 88 ? -7.891 8.852 33.690 1.00 94.44 88 ASN A CA 1
ATOM 750 C C . ASN A 1 88 ? -6.658 9.738 33.419 1.00 94.44 88 ASN A C 1
ATOM 752 O O . ASN A 1 88 ? -5.663 9.666 34.150 1.00 94.44 88 ASN A O 1
ATOM 756 N N . ILE A 1 89 ? -6.709 10.625 32.418 1.00 92.00 89 ILE A N 1
ATOM 757 C CA . ILE A 1 89 ? -5.650 11.612 32.175 1.00 92.00 89 ILE A CA 1
ATOM 758 C C . ILE A 1 89 ? -5.754 12.744 33.196 1.00 92.00 89 ILE A C 1
ATOM 760 O O . ILE A 1 89 ? -6.662 13.569 33.162 1.00 92.00 89 ILE A O 1
ATOM 764 N N . LYS A 1 90 ? -4.758 12.820 34.084 1.00 90.50 90 LYS A N 1
ATOM 765 C CA . LYS A 1 90 ? -4.704 13.826 35.160 1.00 90.50 90 LYS A CA 1
ATOM 766 C C . LYS A 1 90 ? -4.456 15.255 34.664 1.00 90.50 90 LYS A C 1
ATOM 768 O O . LYS A 1 90 ? -4.853 16.206 35.325 1.00 90.50 90 LYS A O 1
ATOM 773 N N . ASN A 1 91 ? -3.760 15.421 33.538 1.00 90.25 91 ASN A N 1
ATOM 774 C CA . ASN A 1 91 ? -3.421 16.736 32.992 1.00 90.25 91 ASN A CA 1
ATOM 775 C C . ASN A 1 91 ? -4.535 17.224 32.050 1.00 90.25 91 ASN A C 1
ATOM 777 O O . ASN A 1 91 ? -4.679 16.706 30.942 1.00 90.25 91 ASN A O 1
ATOM 781 N N . SER A 1 92 ? -5.284 18.244 32.476 1.00 88.06 92 SER A N 1
ATOM 782 C CA . SER A 1 92 ? -6.408 18.815 31.721 1.00 88.06 92 SER A CA 1
ATOM 783 C C . SER A 1 92 ? -6.008 19.345 30.342 1.00 88.06 92 SER A C 1
ATOM 785 O O . SER A 1 92 ? -6.719 19.100 29.371 1.00 88.06 92 SER A O 1
ATOM 787 N N . ASN A 1 93 ? -4.851 20.000 30.213 1.00 88.69 93 ASN A N 1
ATOM 788 C CA . ASN A 1 93 ? -4.368 20.494 28.921 1.00 88.69 93 ASN A CA 1
ATOM 789 C C . ASN A 1 93 ? -4.078 19.339 27.957 1.00 88.69 93 ASN A C 1
ATOM 791 O O . ASN A 1 93 ? -4.406 19.423 26.775 1.00 88.69 93 ASN A O 1
ATOM 795 N N . ASN A 1 94 ? -3.495 18.246 28.460 1.00 87.75 94 ASN A N 1
ATOM 796 C CA . ASN A 1 94 ? -3.239 17.062 27.642 1.00 87.75 94 ASN A CA 1
ATOM 797 C C . ASN A 1 94 ? -4.547 16.373 27.220 1.00 87.75 94 ASN A C 1
ATOM 799 O O . ASN A 1 94 ? -4.685 15.973 26.068 1.00 87.75 94 ASN A O 1
ATOM 803 N N . LYS A 1 95 ? -5.533 16.303 28.125 1.00 92.06 95 LYS A N 1
ATOM 804 C CA . LYS A 1 95 ? -6.874 15.784 27.822 1.00 92.06 95 LYS A CA 1
ATOM 805 C C . LYS A 1 95 ? -7.533 16.567 26.679 1.00 92.06 95 LYS A C 1
ATOM 807 O O . LYS A 1 95 ? -7.917 15.959 25.688 1.00 92.06 95 LYS A O 1
ATOM 812 N N . VAL A 1 96 ? -7.557 17.901 26.759 1.00 91.56 96 VAL A N 1
ATOM 813 C CA . VAL A 1 96 ? -8.121 18.770 25.704 1.00 91.56 96 VAL A CA 1
ATOM 814 C C . VAL A 1 96 ? -7.401 18.583 24.363 1.00 91.56 96 VAL A C 1
ATOM 816 O O . VAL A 1 96 ? -8.039 18.567 23.310 1.00 91.56 96 VAL A O 1
ATOM 819 N N . LYS A 1 97 ? -6.068 18.432 24.370 1.00 89.88 97 LYS A N 1
ATOM 820 C CA . LYS A 1 97 ? -5.302 18.142 23.145 1.00 89.88 97 LYS A CA 1
ATOM 821 C C . LYS A 1 97 ? -5.715 16.808 22.517 1.00 89.88 97 LYS A C 1
ATOM 823 O O . LYS A 1 97 ? -5.902 16.746 21.304 1.00 89.88 97 LYS A O 1
ATOM 828 N N . LEU A 1 98 ? -5.855 15.759 23.324 1.00 91.12 98 LEU A N 1
ATOM 829 C CA . LEU A 1 98 ? -6.238 14.427 22.855 1.00 91.12 98 LEU A CA 1
ATOM 830 C C . LEU A 1 98 ? -7.686 14.383 22.365 1.00 91.12 98 LEU A C 1
ATOM 832 O O . LEU A 1 98 ? -7.940 13.801 21.315 1.00 91.12 98 LEU A O 1
ATOM 836 N N . GLU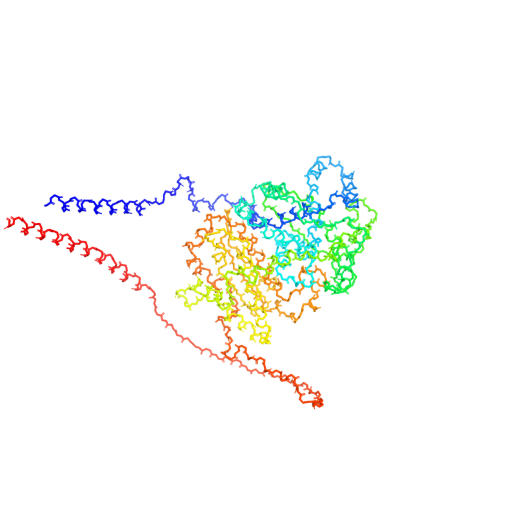 A 1 99 ? -8.616 15.057 23.041 1.00 93.75 99 GLU A N 1
ATOM 837 C CA . GLU A 1 99 ? -10.011 15.190 22.595 1.00 93.75 99 GLU A CA 1
ATOM 838 C C . GLU A 1 99 ? -10.101 15.780 21.181 1.00 93.75 99 GLU A C 1
ATOM 840 O O . GLU A 1 99 ? -10.786 15.230 20.322 1.00 93.75 99 GLU A O 1
ATOM 845 N N . LYS A 1 100 ? -9.321 16.829 20.880 1.00 90.69 100 LYS A N 1
ATOM 846 C CA . LYS A 1 100 ? -9.247 17.423 19.529 1.00 90.69 100 LYS A CA 1
ATOM 847 C C . LYS A 1 100 ? -8.692 16.477 18.460 1.00 90.69 100 LYS A C 1
ATOM 849 O O . LYS A 1 100 ? -8.843 16.738 17.270 1.00 90.69 100 LYS A O 1
ATOM 854 N N . ARG A 1 101 ? -8.015 15.408 18.875 1.00 90.00 101 ARG A N 1
ATOM 855 C CA . ARG A 1 101 ? -7.298 14.463 18.011 1.00 90.00 101 ARG A CA 1
ATOM 856 C C . ARG A 1 101 ? -7.862 13.050 18.078 1.00 90.00 101 ARG A C 1
ATOM 858 O O . ARG A 1 101 ? -7.238 12.118 17.585 1.00 90.00 101 ARG A O 1
ATOM 865 N N . ILE A 1 102 ? -9.039 12.884 18.673 1.00 94.44 102 ILE A N 1
ATOM 866 C CA . ILE A 1 102 ? -9.686 11.583 18.845 1.00 94.44 102 ILE A CA 1
ATOM 867 C C . ILE A 1 102 ? -9.891 10.845 17.512 1.00 94.44 102 ILE A C 1
ATOM 869 O O . ILE A 1 102 ? -9.779 9.624 17.452 1.00 94.44 102 ILE A O 1
ATOM 873 N N . SER A 1 103 ? -10.096 11.581 16.415 1.00 93.94 103 SER A N 1
ATOM 874 C CA . SER A 1 103 ? -10.186 11.006 15.072 1.00 93.94 103 SER A CA 1
ATOM 875 C C . SER A 1 103 ? -8.919 10.255 14.656 1.00 93.94 103 SER A C 1
ATOM 877 O O . SER A 1 103 ? -9.034 9.296 13.906 1.00 93.94 103 SER A O 1
ATOM 879 N N . THR A 1 104 ? -7.733 10.610 15.169 1.00 93.44 104 THR A N 1
ATOM 880 C CA . THR A 1 104 ? -6.498 9.843 14.934 1.00 93.44 104 THR A CA 1
ATOM 881 C C . THR A 1 104 ? -6.602 8.440 15.522 1.00 93.44 104 THR A C 1
ATOM 883 O O . THR A 1 104 ? -6.243 7.484 14.848 1.00 93.44 104 THR A O 1
ATOM 886 N N . PHE A 1 105 ? -7.138 8.297 16.740 1.00 96.12 105 PHE A N 1
ATOM 887 C CA . PHE A 1 105 ? -7.332 6.982 17.353 1.00 96.12 105 PHE A CA 1
ATOM 888 C C . PHE A 1 105 ? -8.258 6.111 16.502 1.00 96.12 105 PHE A C 1
ATOM 890 O O . PHE A 1 105 ? -7.896 4.999 16.122 1.00 96.12 105 PHE A O 1
ATOM 897 N N . TYR A 1 106 ? -9.434 6.643 16.163 1.00 98.19 106 TYR A N 1
ATOM 898 C CA . TYR A 1 106 ? -10.417 5.931 15.354 1.00 98.19 106 TYR A CA 1
ATOM 899 C C . TYR A 1 106 ? -9.882 5.573 13.971 1.00 98.19 106 TYR A C 1
ATOM 901 O O . TYR A 1 106 ? -10.016 4.422 13.560 1.00 98.19 106 TYR A O 1
ATOM 909 N N . ALA A 1 107 ? -9.235 6.525 13.293 1.00 97.31 107 ALA A N 1
ATOM 910 C CA . ALA A 1 107 ? -8.601 6.310 12.001 1.00 97.31 107 ALA A CA 1
ATOM 911 C C . ALA A 1 107 ? -7.567 5.199 12.061 1.00 97.31 107 ALA A C 1
ATOM 913 O O . ALA A 1 107 ? -7.643 4.271 11.261 1.00 97.31 107 ALA A O 1
ATOM 914 N N . SER A 1 108 ? -6.656 5.225 13.032 1.00 96.75 108 SER A N 1
ATOM 915 C CA . SER A 1 108 ? -5.651 4.177 13.177 1.00 96.75 108 SER A CA 1
ATOM 916 C C . SER A 1 108 ? -6.268 2.807 13.479 1.00 96.75 108 SER A C 1
ATOM 918 O O . SER A 1 108 ? -5.793 1.818 12.931 1.00 96.75 108 SER A O 1
ATOM 920 N N . VAL A 1 109 ? -7.350 2.709 14.264 1.00 98.44 109 VAL A N 1
ATOM 921 C CA . VAL A 1 109 ? -8.008 1.411 14.506 1.00 98.44 109 VAL A CA 1
ATOM 922 C C . VAL A 1 109 ? -8.617 0.870 13.216 1.00 98.44 109 VAL A C 1
ATOM 924 O O . VAL A 1 109 ? -8.243 -0.213 12.778 1.00 98.44 109 VAL A O 1
ATOM 927 N N . VAL A 1 110 ? -9.532 1.612 12.588 1.00 98.62 110 VAL A N 1
ATOM 928 C CA . VAL A 1 110 ? -10.300 1.084 11.449 1.00 98.62 110 VAL A CA 1
ATOM 929 C C . VAL A 1 110 ? -9.440 0.875 10.204 1.00 98.62 110 VAL A C 1
ATOM 931 O O . VAL A 1 110 ? -9.605 -0.110 9.489 1.00 98.62 110 VAL A O 1
ATOM 934 N N . SER A 1 111 ? -8.466 1.751 9.967 1.00 98.19 111 SER A N 1
ATOM 935 C CA . SER A 1 111 ? -7.574 1.647 8.812 1.00 98.19 111 SER A CA 1
ATOM 936 C C . SER A 1 111 ? -6.683 0.408 8.871 1.00 98.19 111 SER A C 1
ATOM 938 O O . SER A 1 111 ? -6.516 -0.280 7.863 1.00 98.19 111 SER A O 1
ATOM 940 N N . ASN A 1 112 ? -6.188 0.062 10.062 1.00 98.06 112 ASN A N 1
ATOM 941 C CA . ASN A 1 112 ? -5.429 -1.161 10.273 1.00 98.06 112 ASN A CA 1
ATOM 942 C C . ASN A 1 112 ? -6.278 -2.412 10.035 1.00 98.06 112 ASN A C 1
ATOM 944 O O . ASN A 1 112 ? -5.755 -3.384 9.505 1.00 98.06 112 ASN A O 1
ATOM 948 N N . ILE A 1 113 ? -7.578 -2.389 10.337 1.00 98.25 113 ILE A N 1
ATOM 949 C CA . ILE A 1 113 ? -8.493 -3.494 10.007 1.00 98.25 113 ILE A CA 1
ATOM 950 C C . ILE A 1 113 ? -8.675 -3.594 8.491 1.00 98.25 113 ILE A C 1
ATOM 952 O O . ILE A 1 113 ? -8.507 -4.666 7.916 1.00 98.25 113 ILE A O 1
ATOM 956 N N . VAL A 1 114 ? -8.954 -2.475 7.818 1.00 98.56 114 VAL A N 1
ATOM 957 C CA . VAL A 1 114 ? -9.155 -2.447 6.361 1.00 98.56 114 VAL A CA 1
ATOM 958 C C . VAL A 1 114 ? -7.923 -2.971 5.615 1.00 98.56 114 VAL A C 1
ATOM 960 O O . VAL A 1 114 ? -8.044 -3.814 4.725 1.00 98.56 114 VAL A O 1
ATOM 963 N N . VAL A 1 115 ? -6.715 -2.568 6.004 1.00 98.44 115 VAL A N 1
ATOM 964 C CA . VAL A 1 115 ? -5.490 -3.074 5.364 1.00 98.44 115 VAL A CA 1
ATOM 965 C C . VAL A 1 115 ? -5.137 -4.483 5.857 1.00 98.44 115 VAL A C 1
ATOM 967 O O . VAL A 1 115 ? -4.825 -5.343 5.040 1.00 98.44 115 VAL A O 1
ATOM 970 N N . THR A 1 116 ? -5.293 -4.769 7.151 1.00 97.88 116 THR A N 1
ATOM 971 C CA . THR A 1 116 ? -4.839 -5.997 7.831 1.00 97.88 116 THR A CA 1
ATOM 972 C C . THR A 1 116 ? -3.387 -6.339 7.483 1.00 97.88 116 THR A C 1
ATOM 974 O O . THR A 1 116 ? -3.117 -7.244 6.703 1.00 97.88 116 THR A O 1
ATOM 977 N N . SER A 1 117 ? -2.436 -5.594 8.055 1.00 97.06 117 SER A N 1
ATOM 978 C CA . SER A 1 117 ? -0.998 -5.863 7.919 1.00 97.06 117 SER A CA 1
ATOM 979 C C . SER A 1 117 ? -0.219 -5.409 9.155 1.00 97.06 117 SER A C 1
ATOM 981 O O . SER A 1 117 ? -0.220 -4.226 9.489 1.00 97.06 117 SER A O 1
ATOM 983 N N . ILE A 1 118 ? 0.467 -6.338 9.828 1.00 95.50 118 ILE A N 1
ATOM 984 C CA . ILE A 1 118 ? 1.427 -6.033 10.899 1.00 95.50 118 ILE A CA 1
ATOM 985 C C . ILE A 1 118 ? 2.576 -5.197 10.330 1.00 95.50 118 ILE A C 1
ATOM 987 O O . ILE A 1 118 ? 3.002 -4.233 10.959 1.00 95.50 118 ILE A O 1
ATOM 991 N N . TYR A 1 119 ? 3.066 -5.517 9.128 1.00 93.75 119 TYR A N 1
ATOM 992 C CA . TYR A 1 119 ? 4.128 -4.735 8.501 1.00 93.75 119 TYR A CA 1
ATOM 993 C C . TYR A 1 119 ? 3.669 -3.292 8.226 1.00 93.75 119 TYR A C 1
ATOM 995 O O . TYR A 1 119 ? 4.378 -2.340 8.564 1.00 93.75 119 TYR A O 1
ATOM 1003 N N . GLY A 1 120 ? 2.425 -3.119 7.766 1.00 95.00 120 GLY A N 1
ATOM 1004 C CA . GLY A 1 120 ? 1.794 -1.812 7.567 1.00 95.00 120 GLY A CA 1
ATOM 1005 C C . GLY A 1 120 ? 1.642 -0.983 8.850 1.00 95.00 120 GLY A C 1
ATOM 1006 O O . GLY A 1 120 ? 1.683 0.242 8.790 1.00 95.00 120 GLY A O 1
ATOM 1007 N N . MET A 1 121 ? 1.565 -1.615 10.028 1.00 93.50 121 MET A N 1
ATOM 1008 C CA . MET A 1 121 ? 1.548 -0.922 11.328 1.00 93.50 121 MET A CA 1
ATOM 1009 C C . MET A 1 121 ? 2.902 -0.321 11.727 1.00 93.50 121 MET A C 1
ATOM 1011 O O . MET A 1 121 ? 3.020 0.230 12.814 1.00 93.50 121 MET A O 1
ATOM 1015 N N . THR A 1 122 ? 3.943 -0.391 10.898 1.00 91.44 122 THR A N 1
ATOM 1016 C CA . THR A 1 122 ? 5.252 0.171 11.265 1.00 91.44 122 THR A CA 1
ATOM 1017 C C . THR A 1 122 ? 5.241 1.699 11.250 1.00 91.44 122 THR A C 1
ATOM 1019 O O . THR A 1 122 ? 5.814 2.331 12.136 1.00 91.44 122 THR A O 1
ATOM 1022 N N . ASN A 1 123 ? 4.622 2.309 10.237 1.00 89.56 123 ASN A N 1
ATOM 1023 C CA . ASN A 1 123 ? 4.509 3.759 10.057 1.00 89.56 123 ASN A CA 1
ATOM 1024 C C . ASN A 1 123 ? 3.549 4.068 8.883 1.00 89.56 123 ASN A C 1
ATOM 1026 O O . ASN A 1 123 ? 3.063 3.149 8.226 1.00 89.56 123 ASN A O 1
ATOM 1030 N N . TYR A 1 124 ? 3.287 5.344 8.577 1.00 91.06 124 TYR A N 1
ATOM 1031 C CA . TYR A 1 124 ? 2.354 5.704 7.496 1.00 91.06 124 TYR A CA 1
ATOM 1032 C C . TYR A 1 124 ? 2.815 5.288 6.088 1.00 91.06 124 TYR A C 1
ATOM 1034 O O . TYR A 1 124 ? 1.981 4.941 5.255 1.00 91.06 124 TYR A O 1
ATOM 1042 N N . LYS A 1 125 ? 4.122 5.288 5.818 1.00 91.56 125 LYS A N 1
ATOM 1043 C CA . LYS A 1 125 ? 4.692 4.893 4.521 1.00 91.56 125 LYS A CA 1
ATOM 1044 C C . LYS A 1 125 ? 4.472 3.398 4.259 1.00 91.56 125 LYS A C 1
ATOM 1046 O O . LYS A 1 125 ? 4.015 3.017 3.183 1.00 91.56 125 LYS A O 1
ATOM 1051 N N . GLU A 1 126 ? 4.751 2.556 5.255 1.00 93.88 126 GLU A N 1
ATOM 1052 C CA . GLU A 1 126 ? 4.503 1.109 5.165 1.00 93.88 126 GLU A CA 1
ATOM 1053 C C . GLU A 1 126 ? 2.999 0.815 5.090 1.00 93.88 126 GLU A C 1
ATOM 1055 O O . GLU A 1 126 ? 2.571 -0.007 4.284 1.00 93.88 126 GLU A O 1
ATOM 1060 N N . PHE A 1 127 ? 2.174 1.540 5.858 1.00 96.94 127 PHE A N 1
ATOM 1061 C CA . PHE A 1 127 ? 0.714 1.432 5.781 1.00 96.94 127 PHE A CA 1
ATOM 1062 C C . PHE A 1 127 ? 0.190 1.705 4.363 1.00 96.94 127 PHE A C 1
ATOM 1064 O O . PHE A 1 127 ? -0.629 0.945 3.845 1.00 96.94 127 PHE A O 1
ATOM 1071 N N . PHE A 1 128 ? 0.663 2.781 3.724 1.00 97.38 128 PHE A N 1
ATOM 1072 C CA . PHE A 1 128 ? 0.254 3.137 2.367 1.00 97.38 128 PHE A CA 1
ATOM 1073 C C . PHE A 1 128 ? 0.682 2.080 1.344 1.00 97.38 128 PHE A C 1
ATOM 1075 O O . PHE A 1 128 ? -0.120 1.686 0.499 1.00 97.38 128 PHE A O 1
ATOM 1082 N N . ALA A 1 129 ? 1.922 1.595 1.436 1.00 97.25 129 ALA A N 1
ATOM 1083 C CA . ALA A 1 129 ? 2.438 0.567 0.539 1.00 97.25 129 ALA A CA 1
ATOM 1084 C C . ALA A 1 129 ? 1.665 -0.754 0.638 1.00 97.25 129 ALA A C 1
ATOM 1086 O O . ALA A 1 129 ? 1.314 -1.349 -0.381 1.00 97.25 129 ALA A O 1
ATOM 1087 N N . GLU A 1 130 ? 1.313 -1.167 1.853 1.00 98.31 130 GLU A N 1
ATOM 1088 C CA . GLU A 1 130 ? 0.458 -2.329 2.085 1.00 98.31 130 GLU A CA 1
ATOM 1089 C C . GLU A 1 130 ? -0.955 -2.118 1.533 1.00 98.31 130 GLU A C 1
ATOM 1091 O O . GLU A 1 130 ? -1.481 -2.972 0.822 1.00 98.31 130 GLU A O 1
ATOM 1096 N N . ALA A 1 131 ? -1.563 -0.955 1.768 1.00 98.62 131 ALA A N 1
ATOM 1097 C CA . ALA A 1 131 ? -2.877 -0.657 1.208 1.00 98.62 131 ALA A CA 1
ATOM 1098 C C . ALA A 1 131 ? -2.882 -0.666 -0.328 1.00 98.62 131 ALA A C 1
ATOM 1100 O O . ALA A 1 131 ? -3.817 -1.183 -0.942 1.00 98.62 131 ALA A O 1
ATOM 1101 N N . TYR A 1 132 ? -1.832 -0.121 -0.946 1.00 98.50 132 TYR A N 1
ATOM 1102 C CA . TYR A 1 132 ? -1.644 -0.144 -2.393 1.00 98.50 132 TYR A CA 1
ATOM 1103 C C . TYR A 1 132 ? -1.496 -1.577 -2.916 1.00 98.50 132 TYR A C 1
ATOM 1105 O O . TYR A 1 132 ? -2.155 -1.957 -3.885 1.00 98.50 132 TYR A O 1
ATOM 1113 N N . SER A 1 133 ? -0.691 -2.390 -2.224 1.00 97.94 133 SER A N 1
ATOM 1114 C CA . SER A 1 133 ? -0.507 -3.808 -2.530 1.00 97.94 133 SER A CA 1
ATOM 1115 C C . SER A 1 133 ? -1.823 -4.580 -2.473 1.00 97.94 133 SER A C 1
ATOM 1117 O O . SER A 1 133 ? -2.209 -5.229 -3.448 1.00 97.94 133 SER A O 1
ATOM 1119 N N . LYS A 1 134 ? -2.587 -4.416 -1.387 1.00 98.12 134 LYS A N 1
ATOM 1120 C CA . LYS A 1 134 ? -3.920 -5.005 -1.244 1.00 98.12 134 LYS A CA 1
ATOM 1121 C C . LYS A 1 134 ? -4.867 -4.560 -2.352 1.00 98.12 134 LYS A C 1
ATOM 1123 O O . LYS A 1 134 ? -5.536 -5.401 -2.945 1.00 98.12 134 LYS A O 1
ATOM 1128 N N . TRP A 1 135 ? -4.947 -3.267 -2.649 1.00 97.94 135 TRP A N 1
ATOM 1129 C CA . TRP A 1 135 ? -5.856 -2.769 -3.681 1.00 97.94 135 TRP A CA 1
ATOM 1130 C C . TRP A 1 135 ? -5.569 -3.388 -5.053 1.00 97.94 135 TRP A C 1
ATOM 1132 O O . TRP A 1 135 ? -6.498 -3.834 -5.726 1.00 97.94 135 TRP A O 1
ATOM 1142 N N . GLN A 1 136 ? -4.303 -3.469 -5.451 1.00 95.75 136 GLN A N 1
ATOM 1143 C CA . GLN A 1 136 ? -3.966 -3.925 -6.794 1.00 95.75 136 GLN A CA 1
ATOM 1144 C C . GLN A 1 136 ? -3.919 -5.439 -6.967 1.00 95.75 136 GLN A C 1
ATOM 1146 O O . GLN A 1 136 ? -4.322 -5.932 -8.015 1.00 95.75 136 GLN A O 1
ATOM 1151 N N . ALA A 1 137 ? -3.404 -6.166 -5.976 1.00 94.25 137 ALA A N 1
ATOM 1152 C CA . ALA A 1 137 ? -3.042 -7.571 -6.149 1.00 94.25 137 ALA A CA 1
ATOM 1153 C C . ALA A 1 137 ? -4.033 -8.554 -5.506 1.00 94.25 137 ALA A C 1
ATOM 1155 O O . ALA A 1 137 ? -3.877 -9.763 -5.648 1.00 94.25 137 ALA A O 1
ATOM 1156 N N . THR A 1 138 ? -5.067 -8.070 -4.808 1.00 95.19 138 THR A N 1
ATOM 1157 C CA . THR A 1 138 ? -6.098 -8.953 -4.239 1.00 95.19 138 THR A CA 1
ATOM 1158 C C . THR A 1 138 ? -6.905 -9.629 -5.347 1.00 95.19 138 THR A C 1
ATOM 1160 O O . THR A 1 138 ? -7.524 -8.952 -6.170 1.00 95.19 138 THR A O 1
ATOM 1163 N N . ASN A 1 139 ? -6.950 -10.962 -5.322 1.00 92.31 139 ASN A N 1
ATOM 1164 C CA . ASN A 1 139 ? -7.737 -11.773 -6.248 1.00 92.31 139 ASN A CA 1
ATOM 1165 C C . ASN A 1 139 ? -9.238 -11.428 -6.180 1.00 92.31 139 ASN A C 1
ATOM 1167 O O . ASN A 1 139 ? -9.799 -11.259 -5.096 1.00 92.31 139 ASN A O 1
ATOM 1171 N N . ASP A 1 140 ? -9.908 -11.375 -7.333 1.00 92.44 140 ASP A N 1
ATOM 1172 C CA . ASP A 1 140 ? -11.344 -11.094 -7.457 1.00 92.44 140 ASP A CA 1
ATOM 1173 C C . ASP A 1 140 ? -12.234 -11.956 -6.551 1.00 92.44 140 ASP A C 1
ATOM 1175 O O . ASP A 1 140 ? -13.250 -11.454 -6.043 1.00 92.44 140 ASP A O 1
ATOM 1179 N N . SER A 1 141 ? -11.856 -13.220 -6.320 1.00 93.94 141 SER A N 1
ATOM 1180 C CA . SER A 1 141 ? -12.612 -14.149 -5.471 1.00 93.94 141 SER A CA 1
ATOM 1181 C C . SER A 1 141 ? -12.644 -13.725 -4.002 1.00 93.94 141 SER A C 1
ATOM 1183 O O . SER A 1 141 ? -13.636 -13.991 -3.328 1.00 93.94 141 SER A O 1
ATOM 1185 N N . ILE A 1 142 ? -11.610 -13.021 -3.527 1.00 94.75 142 ILE A N 1
ATOM 1186 C CA . ILE A 1 142 ? -11.446 -12.641 -2.114 1.00 94.75 142 ILE A CA 1
ATOM 1187 C C . ILE A 1 142 ? -11.644 -11.133 -1.874 1.00 94.75 142 ILE A C 1
ATOM 1189 O O . ILE A 1 142 ? -11.562 -10.662 -0.739 1.00 94.75 142 ILE A O 1
ATOM 1193 N N . LYS A 1 143 ? -11.933 -10.351 -2.928 1.00 97.62 143 LYS A N 1
ATOM 1194 C CA . LYS A 1 143 ? -12.277 -8.922 -2.816 1.00 97.62 143 LYS A CA 1
ATOM 1195 C C . LYS A 1 143 ? -13.529 -8.732 -1.948 1.00 97.62 143 LYS A C 1
ATOM 1197 O O . LYS A 1 143 ? -14.639 -9.104 -2.348 1.00 97.62 143 LYS A O 1
ATOM 1202 N N . ASN A 1 144 ? -13.331 -8.101 -0.794 1.00 97.75 144 ASN A N 1
ATOM 1203 C CA . ASN A 1 144 ? -14.319 -7.852 0.259 1.00 97.75 144 ASN A CA 1
ATOM 1204 C C . ASN A 1 144 ? -14.540 -6.346 0.505 1.00 97.75 144 ASN A C 1
ATOM 1206 O O . ASN A 1 144 ? -13.957 -5.505 -0.187 1.00 97.75 144 ASN A O 1
ATOM 1210 N N . LYS A 1 145 ? -15.345 -5.980 1.511 1.00 97.69 145 LYS A N 1
ATOM 1211 C CA . LYS A 1 145 ? -15.629 -4.564 1.816 1.00 97.69 145 LYS A CA 1
ATOM 1212 C C . LYS A 1 145 ? -14.401 -3.721 2.131 1.00 97.69 145 LYS A C 1
ATOM 1214 O O . LYS A 1 145 ? -14.352 -2.554 1.750 1.00 97.69 145 LYS A O 1
ATOM 1219 N N . ALA A 1 146 ? -13.377 -4.298 2.751 1.00 98.12 146 ALA A N 1
ATOM 1220 C CA . ALA A 1 146 ? -12.128 -3.580 2.967 1.00 98.12 146 ALA A CA 1
ATOM 1221 C C . ALA A 1 146 ? -11.428 -3.227 1.644 1.00 98.12 146 ALA A C 1
ATOM 1223 O O . ALA A 1 146 ? -10.973 -2.096 1.474 1.00 98.12 146 ALA A O 1
ATOM 1224 N N . TRP A 1 147 ? -11.382 -4.157 0.683 1.00 98.44 147 TRP A N 1
ATOM 1225 C CA . TRP A 1 147 ? -10.872 -3.857 -0.658 1.00 98.44 147 TRP A CA 1
ATOM 1226 C C . TRP A 1 147 ? -11.719 -2.789 -1.365 1.00 98.44 147 TRP A C 1
ATOM 1228 O O . TRP A 1 147 ? -11.163 -1.905 -2.009 1.00 98.44 147 TRP A O 1
ATOM 1238 N N . GLU A 1 148 ? -13.045 -2.827 -1.210 1.00 98.25 148 GLU A N 1
ATOM 1239 C CA . GLU A 1 148 ? -13.961 -1.854 -1.821 1.00 98.25 148 GLU A CA 1
ATOM 1240 C C . GLU A 1 148 ? -13.674 -0.411 -1.370 1.00 98.25 148 GLU A C 1
ATOM 1242 O O . GLU A 1 148 ? -13.609 0.498 -2.198 1.00 98.25 148 GLU A O 1
ATOM 1247 N N . VAL A 1 149 ? -13.420 -0.206 -0.072 1.00 98.19 149 VAL A N 1
ATOM 1248 C CA . VAL A 1 149 ? -13.035 1.107 0.476 1.00 98.19 149 VAL A CA 1
ATOM 1249 C C . VAL A 1 149 ? -11.715 1.592 -0.125 1.00 98.19 149 VAL A C 1
ATOM 1251 O O . VAL A 1 149 ? -11.612 2.747 -0.541 1.00 98.19 149 VAL A O 1
ATOM 1254 N N . LEU A 1 150 ? -10.708 0.716 -0.218 1.00 98.50 150 LEU A N 1
ATOM 1255 C CA . LEU A 1 150 ? -9.426 1.065 -0.839 1.00 98.50 150 LEU A CA 1
ATOM 1256 C C . LEU A 1 150 ? -9.593 1.395 -2.327 1.00 98.50 150 LEU A C 1
ATOM 1258 O O . LEU A 1 150 ? -9.033 2.380 -2.806 1.00 98.50 150 LEU A O 1
ATOM 1262 N N . ASN A 1 151 ? -10.407 0.617 -3.043 1.00 98.00 151 ASN A N 1
ATOM 1263 C CA . ASN A 1 151 ? -10.711 0.854 -4.448 1.00 98.00 151 ASN A CA 1
ATOM 1264 C C . ASN A 1 151 ? -11.316 2.243 -4.667 1.00 98.00 151 ASN A C 1
ATOM 1266 O O . ASN A 1 151 ? -10.890 2.964 -5.567 1.00 98.00 151 ASN A O 1
ATOM 1270 N N . TYR A 1 152 ? -12.238 2.661 -3.799 1.00 96.50 152 TYR A N 1
ATOM 1271 C CA . TYR A 1 152 ? -12.808 4.002 -3.872 1.00 96.50 152 TYR A CA 1
ATOM 1272 C C . TYR A 1 152 ? -11.747 5.093 -3.693 1.00 96.50 152 TYR A C 1
ATOM 1274 O O . TYR A 1 152 ? -11.706 6.040 -4.479 1.00 96.50 152 TYR A O 1
ATOM 1282 N N . TYR A 1 153 ? -10.868 4.955 -2.696 1.00 96.94 153 TYR A N 1
ATOM 1283 C CA . TYR A 1 153 ? -9.799 5.926 -2.458 1.00 96.94 153 TYR A CA 1
ATOM 1284 C C . TYR A 1 153 ? -8.895 6.092 -3.683 1.00 96.94 153 TYR A C 1
ATOM 1286 O O . TYR A 1 153 ? -8.677 7.214 -4.151 1.00 96.94 153 TYR A O 1
ATOM 1294 N N . PHE A 1 154 ? -8.376 4.986 -4.220 1.00 96.81 154 PHE A N 1
ATOM 1295 C CA . PHE A 1 154 ? -7.416 5.046 -5.320 1.00 96.81 154 PHE A CA 1
ATOM 1296 C C . PHE A 1 154 ? -8.042 5.564 -6.613 1.00 96.81 154 PHE A C 1
ATOM 1298 O O . PHE A 1 154 ? -7.390 6.315 -7.334 1.00 96.81 154 PHE A O 1
ATOM 1305 N N . LEU A 1 155 ? -9.307 5.236 -6.882 1.00 93.94 155 LEU A N 1
ATOM 1306 C CA . LEU A 1 155 ? -9.984 5.670 -8.103 1.00 93.94 155 LEU A CA 1
ATOM 1307 C C . LEU A 1 155 ? -10.530 7.103 -8.030 1.00 93.94 155 LEU A C 1
ATOM 1309 O O . LEU A 1 155 ? -10.582 7.771 -9.059 1.00 93.94 155 LEU A O 1
ATOM 1313 N N . ASN A 1 156 ? -10.908 7.597 -6.844 1.00 92.38 156 ASN A N 1
ATOM 1314 C CA . ASN A 1 156 ? -11.652 8.861 -6.725 1.00 92.38 156 ASN A CA 1
ATOM 1315 C C . ASN A 1 156 ? -10.937 9.966 -5.937 1.00 92.38 156 ASN A C 1
ATOM 1317 O O . ASN A 1 156 ? -11.235 11.147 -6.136 1.00 92.38 156 ASN A O 1
ATOM 1321 N N . ILE A 1 157 ? -10.016 9.615 -5.037 1.00 93.94 157 ILE A N 1
ATOM 1322 C CA . ILE A 1 157 ? -9.413 10.558 -4.081 1.00 93.94 157 ILE A CA 1
ATOM 1323 C C . ILE A 1 157 ? -7.937 10.796 -4.376 1.00 93.94 157 ILE A C 1
ATOM 1325 O O . ILE A 1 157 ? -7.488 11.943 -4.367 1.00 93.94 157 ILE A O 1
ATOM 1329 N N . TYR A 1 158 ? -7.188 9.736 -4.673 1.00 94.56 158 TYR A N 1
ATOM 1330 C CA . TYR A 1 158 ? -5.733 9.785 -4.811 1.00 94.56 158 TYR A CA 1
ATOM 1331 C C . TYR A 1 158 ? -5.252 10.886 -5.773 1.00 94.56 158 TYR A C 1
ATOM 1333 O O . TYR A 1 158 ? -4.432 11.728 -5.400 1.00 94.56 158 TYR A O 1
ATOM 1341 N N . ASN A 1 159 ? -5.822 10.958 -6.982 1.00 91.88 159 ASN A N 1
ATOM 1342 C CA . ASN A 1 159 ? -5.455 11.989 -7.956 1.00 91.88 159 ASN A CA 1
ATOM 1343 C C . ASN A 1 159 ? -5.828 13.407 -7.493 1.00 91.88 159 ASN A C 1
ATOM 1345 O O . ASN A 1 159 ? -5.066 14.353 -7.687 1.00 91.88 159 ASN A O 1
ATOM 1349 N N . LYS A 1 160 ? -6.986 13.571 -6.835 1.00 91.81 160 LYS A N 1
ATOM 1350 C CA . LYS A 1 160 ? -7.412 14.877 -6.305 1.00 91.81 160 LYS A CA 1
ATOM 1351 C C . LYS A 1 160 ? -6.399 15.394 -5.287 1.00 91.81 160 LYS A C 1
ATOM 1353 O O . LYS A 1 160 ? -6.068 16.579 -5.316 1.00 91.81 160 LYS A O 1
ATOM 1358 N N . ILE A 1 161 ? -5.870 14.514 -4.436 1.00 91.44 161 ILE A N 1
ATOM 1359 C CA . ILE A 1 161 ? -4.787 14.847 -3.505 1.00 91.44 161 ILE A CA 1
ATOM 1360 C C . ILE A 1 161 ? -3.501 15.178 -4.275 1.00 91.44 161 ILE A C 1
ATOM 1362 O O . ILE A 1 161 ? -2.884 16.197 -3.979 1.00 91.44 161 ILE A O 1
ATOM 1366 N N . ASN A 1 162 ? -3.123 14.396 -5.292 1.00 89.00 162 ASN A N 1
ATOM 1367 C CA . ASN A 1 162 ? -1.919 14.655 -6.094 1.00 89.00 162 ASN A CA 1
ATOM 1368 C C . ASN A 1 162 ? -1.917 16.050 -6.726 1.00 89.00 162 ASN A C 1
ATOM 1370 O O . ASN A 1 162 ? -0.956 16.809 -6.589 1.00 89.00 162 ASN A O 1
ATOM 1374 N N . VAL A 1 163 ? -3.024 16.417 -7.364 1.00 87.50 163 VAL A N 1
ATOM 1375 C CA . VAL A 1 163 ? -3.153 17.696 -8.066 1.00 87.50 163 VAL A CA 1
ATOM 1376 C C . VAL A 1 163 ? -3.186 18.867 -7.091 1.00 87.50 163 VAL A C 1
ATOM 1378 O O . VAL A 1 163 ? -2.586 19.910 -7.349 1.00 87.50 163 VAL A O 1
ATOM 1381 N N . ASN A 1 164 ? -3.884 18.713 -5.965 1.00 87.62 164 ASN A N 1
ATOM 1382 C CA . ASN A 1 164 ? -4.205 19.846 -5.104 1.00 87.62 164 ASN A CA 1
ATOM 1383 C C . ASN A 1 164 ? -3.317 19.953 -3.867 1.00 87.62 164 ASN A C 1
ATOM 1385 O O . ASN A 1 164 ? -3.243 21.031 -3.290 1.00 87.62 164 ASN A O 1
ATOM 1389 N N . ALA A 1 165 ? -2.636 18.898 -3.434 1.00 87.31 165 ALA A N 1
ATOM 1390 C CA . ALA A 1 165 ? -1.904 18.866 -2.169 1.00 87.31 165 ALA A CA 1
ATOM 1391 C C . ALA A 1 165 ? -0.517 18.205 -2.266 1.00 87.31 165 ALA A C 1
ATOM 1393 O O . ALA A 1 165 ? 0.050 17.881 -1.227 1.00 87.31 165 ALA A O 1
ATOM 1394 N N . SER A 1 166 ? 0.048 18.027 -3.467 1.00 84.75 166 SER A N 1
ATOM 1395 C CA . SER A 1 166 ? 1.377 17.419 -3.631 1.00 84.75 166 SER A CA 1
ATOM 1396 C C . SER A 1 166 ? 2.514 18.217 -2.986 1.00 84.75 166 SER A C 1
ATOM 1398 O O . SER A 1 166 ? 2.445 19.437 -2.807 1.00 84.75 166 SER A O 1
ATOM 1400 N N . GLY A 1 167 ? 3.608 17.511 -2.689 1.00 81.38 167 GLY A N 1
ATOM 1401 C CA . GLY A 1 167 ? 4.830 18.083 -2.126 1.00 81.38 167 GLY A CA 1
ATOM 1402 C C . GLY A 1 167 ? 4.951 17.929 -0.611 1.00 81.38 167 GLY A C 1
ATOM 1403 O O . GLY A 1 167 ? 4.402 17.008 -0.000 1.00 81.38 167 GLY A O 1
ATOM 1404 N N . LYS A 1 168 ? 5.731 18.832 -0.003 1.00 76.56 168 LYS A N 1
ATOM 1405 C CA . LYS A 1 168 ? 6.017 18.818 1.435 1.00 76.56 168 LYS A CA 1
ATOM 1406 C C . LYS A 1 168 ? 4.738 18.946 2.260 1.00 76.56 168 LYS A C 1
ATOM 1408 O O . LYS A 1 168 ? 3.936 19.861 2.047 1.00 76.56 168 LYS A O 1
ATOM 1413 N N . PHE A 1 169 ? 4.619 18.081 3.263 1.00 70.00 169 PHE A N 1
ATOM 1414 C CA . PHE A 1 169 ? 3.621 18.179 4.313 1.00 70.00 169 PHE A CA 1
ATOM 1415 C C . PHE A 1 169 ? 3.696 19.565 4.959 1.00 70.00 169 PHE A C 1
ATOM 1417 O O . PHE A 1 169 ? 4.675 19.926 5.613 1.00 70.00 169 PHE A O 1
ATOM 1424 N N . SER A 1 170 ? 2.675 20.374 4.704 1.00 65.94 170 SER A N 1
ATOM 1425 C CA . SER A 1 170 ? 2.596 21.758 5.178 1.00 65.94 170 SER A CA 1
ATOM 1426 C C . SER A 1 170 ? 1.275 22.030 5.885 1.00 65.94 170 SER A C 1
ATOM 1428 O O . SER A 1 170 ? 1.247 22.739 6.883 1.00 65.94 170 SER A O 1
ATOM 1430 N N . ASN A 1 171 ? 0.171 21.440 5.426 1.00 71.00 171 ASN A N 1
ATOM 1431 C CA . ASN A 1 171 ? -1.101 21.532 6.127 1.00 71.00 171 ASN A CA 1
ATOM 1432 C C . ASN A 1 171 ? -1.993 20.325 5.818 1.00 71.00 171 ASN A C 1
ATOM 1434 O O . ASN A 1 171 ? -2.527 20.208 4.713 1.00 71.00 171 ASN A O 1
ATOM 1438 N N . PHE A 1 172 ? -2.200 19.461 6.813 1.00 81.62 172 PHE A N 1
ATOM 1439 C CA . PHE A 1 172 ? -3.089 18.311 6.667 1.00 81.62 172 PHE A CA 1
ATOM 1440 C C . PHE A 1 172 ? -4.563 18.706 6.504 1.00 81.62 172 PHE A C 1
ATOM 1442 O O . PHE A 1 172 ? -5.329 17.942 5.929 1.00 81.62 172 PHE A O 1
ATOM 1449 N N . ASP A 1 173 ? -4.978 19.904 6.924 1.00 84.75 173 ASP A N 1
ATOM 1450 C CA . ASP A 1 173 ? -6.361 20.356 6.738 1.00 84.75 173 ASP A CA 1
ATOM 1451 C C . ASP A 1 173 ? -6.713 20.517 5.257 1.00 84.75 173 ASP A C 1
ATOM 1453 O O . ASP A 1 173 ? -7.840 20.238 4.868 1.00 84.75 173 ASP A O 1
ATOM 1457 N N . LYS A 1 174 ? -5.744 20.850 4.392 1.00 87.06 174 LYS A N 1
ATOM 1458 C CA . LYS A 1 174 ? -5.980 20.862 2.940 1.00 87.06 174 LYS A CA 1
ATOM 1459 C C . LYS A 1 174 ? -6.368 19.474 2.425 1.00 87.06 174 LYS A C 1
ATOM 1461 O O . LYS A 1 174 ? -7.245 19.350 1.580 1.00 87.06 174 LYS A O 1
ATOM 1466 N N . VAL A 1 175 ? -5.712 18.441 2.948 1.00 89.75 175 VAL A N 1
ATOM 1467 C CA . VAL A 1 175 ? -5.973 17.041 2.603 1.00 89.75 175 VAL A CA 1
ATOM 1468 C C . VAL A 1 175 ? -7.323 16.595 3.157 1.00 89.75 175 VAL A C 1
ATOM 1470 O O . VAL A 1 175 ? -8.088 15.969 2.430 1.00 89.75 175 VAL A O 1
ATOM 1473 N N . LYS A 1 176 ? -7.639 16.953 4.411 1.00 91.75 176 LYS A N 1
ATOM 1474 C CA . LYS A 1 176 ? -8.956 16.676 5.003 1.00 91.75 176 LYS A CA 1
ATOM 1475 C C . LYS A 1 176 ? -10.073 17.303 4.188 1.00 91.75 176 LYS A C 1
ATOM 1477 O O . LYS A 1 176 ? -10.998 16.589 3.846 1.00 91.75 176 LYS A O 1
ATOM 1482 N N . ASN A 1 177 ? -9.943 18.576 3.815 1.00 93.06 177 ASN A N 1
ATOM 1483 C CA . ASN A 1 177 ? -10.963 19.274 3.036 1.00 93.06 177 ASN A CA 1
ATOM 1484 C C . ASN A 1 177 ? -11.212 18.579 1.692 1.00 93.06 177 ASN A C 1
ATOM 1486 O O . ASN A 1 177 ? -12.355 18.365 1.339 1.00 93.06 177 ASN A O 1
ATOM 1490 N N . ILE A 1 178 ? -10.171 18.123 0.980 1.00 93.06 178 ILE A N 1
ATOM 1491 C CA . ILE A 1 178 ? -10.355 17.361 -0.273 1.00 93.06 178 ILE A CA 1
ATOM 1492 C C . ILE A 1 178 ? -11.187 16.085 -0.052 1.00 93.06 178 ILE A C 1
ATOM 1494 O O . ILE A 1 178 ? -11.982 15.714 -0.914 1.00 93.06 178 ILE A O 1
ATOM 1498 N N . ILE A 1 179 ? -10.976 15.398 1.074 1.00 94.44 179 ILE A N 1
ATOM 1499 C CA . ILE A 1 179 ? -11.697 14.169 1.433 1.00 94.44 179 ILE A CA 1
ATOM 1500 C C . ILE A 1 179 ? -13.126 14.491 1.893 1.00 94.44 179 ILE A C 1
ATOM 1502 O O . ILE A 1 179 ? -14.072 13.851 1.446 1.00 94.44 179 ILE A O 1
ATOM 1506 N N . ASP A 1 180 ? -13.287 15.483 2.765 1.00 93.81 180 ASP A N 1
ATOM 1507 C CA . ASP A 1 180 ? -14.577 15.899 3.309 1.00 93.81 180 ASP A CA 1
ATOM 1508 C C . ASP A 1 180 ? -15.483 16.484 2.212 1.00 93.81 180 ASP A C 1
ATOM 1510 O O . ASP A 1 180 ? -16.637 16.077 2.114 1.00 93.81 180 ASP A O 1
ATOM 1514 N N . ASP A 1 181 ? -14.951 17.335 1.328 1.00 92.06 181 ASP A N 1
ATOM 1515 C CA . ASP A 1 181 ? -15.680 17.924 0.194 1.00 92.06 181 ASP A CA 1
ATOM 1516 C C . ASP A 1 181 ? -16.203 16.842 -0.763 1.00 92.06 181 ASP A C 1
ATOM 1518 O O . ASP A 1 181 ? -17.279 16.982 -1.350 1.00 92.06 181 ASP A O 1
ATOM 1522 N N . GLU A 1 182 ? -15.453 15.750 -0.947 1.00 89.75 182 GLU A N 1
ATOM 1523 C CA . GLU A 1 182 ? -15.894 14.634 -1.781 1.00 89.75 182 GLU A CA 1
ATOM 1524 C C . GLU A 1 182 ? -17.118 13.941 -1.181 1.00 89.75 182 GLU A C 1
ATOM 1526 O O . GLU A 1 182 ? -18.100 13.721 -1.892 1.00 89.75 182 GLU A O 1
ATOM 1531 N N . ILE A 1 183 ? -17.086 13.692 0.126 1.00 87.94 183 ILE A N 1
ATOM 1532 C CA . ILE A 1 183 ? -18.191 13.086 0.865 1.00 87.94 183 ILE A CA 1
ATOM 1533 C C . ILE A 1 183 ? -19.407 14.012 0.886 1.00 87.94 183 ILE A C 1
ATOM 1535 O O . ILE A 1 183 ? -20.537 13.552 0.736 1.00 87.94 183 ILE A O 1
ATOM 1539 N N . GLU A 1 184 ? -19.201 15.316 1.065 1.00 88.12 184 GLU A N 1
ATOM 1540 C CA . GLU A 1 184 ? -20.282 16.303 1.050 1.00 88.12 184 GLU A CA 1
ATOM 1541 C C . GLU A 1 184 ? -20.936 16.416 -0.333 1.00 88.12 184 GLU A C 1
ATOM 1543 O O . GLU A 1 184 ? -22.155 16.562 -0.429 1.00 88.12 184 GLU A O 1
ATOM 1548 N N . THR A 1 185 ? -20.146 16.310 -1.404 1.00 85.94 185 THR A N 1
ATOM 1549 C CA . THR A 1 185 ? -20.634 16.449 -2.784 1.00 85.94 185 THR A CA 1
ATOM 1550 C C . THR A 1 185 ? -21.329 15.185 -3.289 1.00 85.94 185 THR A C 1
ATOM 1552 O O . THR A 1 185 ? -22.378 15.276 -3.926 1.00 85.94 185 THR A O 1
ATOM 1555 N N . ASN A 1 186 ? -20.752 14.010 -3.028 1.00 83.62 186 ASN A N 1
ATOM 1556 C CA . ASN A 1 186 ? -21.192 12.743 -3.622 1.00 83.62 186 ASN A CA 1
ATOM 1557 C C . ASN A 1 186 ? -21.917 11.816 -2.637 1.00 83.62 186 ASN A C 1
ATOM 1559 O O . ASN A 1 186 ? -22.474 10.804 -3.061 1.00 83.62 186 ASN A O 1
ATOM 1563 N N . GLY A 1 187 ? -21.909 12.138 -1.341 1.00 78.94 187 GLY A N 1
ATOM 1564 C CA . GLY A 1 187 ? -22.328 11.230 -0.279 1.00 78.94 187 GLY A CA 1
ATOM 1565 C C . GLY A 1 187 ? -21.291 10.141 0.019 1.00 78.94 187 GLY A C 1
ATOM 1566 O O . GLY A 1 187 ? -20.325 9.934 -0.715 1.00 78.94 187 GLY A O 1
ATOM 1567 N N . ILE A 1 188 ? -21.502 9.404 1.115 1.00 75.25 188 ILE A N 1
ATOM 1568 C CA . ILE A 1 188 ? -20.675 8.235 1.438 1.00 75.25 188 ILE A CA 1
ATOM 1569 C C . ILE A 1 188 ? -21.218 7.022 0.675 1.00 75.25 188 ILE A C 1
ATOM 1571 O O . ILE A 1 188 ? -22.177 6.386 1.109 1.00 75.25 188 ILE A O 1
ATOM 1575 N N . ASN A 1 189 ? -20.589 6.696 -0.454 1.00 76.69 189 ASN A N 1
ATOM 1576 C CA . ASN A 1 189 ? -21.009 5.581 -1.314 1.00 76.69 189 ASN A CA 1
ATOM 1577 C C . ASN A 1 189 ? -20.502 4.211 -0.836 1.00 76.69 189 ASN A C 1
ATOM 1579 O O . ASN A 1 189 ? -21.102 3.180 -1.132 1.00 76.69 189 ASN A O 1
ATOM 1583 N N . VAL A 1 190 ? -19.409 4.190 -0.069 1.00 90.44 190 VAL A N 1
ATOM 1584 C CA . VAL A 1 190 ? -18.802 2.967 0.472 1.00 90.44 190 VAL A CA 1
ATOM 1585 C C . VAL A 1 190 ? -18.510 3.176 1.953 1.00 90.44 190 VAL A C 1
ATOM 1587 O O . VAL A 1 190 ? -17.827 4.134 2.308 1.00 90.44 190 VAL A O 1
ATOM 1590 N N . VAL A 1 191 ? -19.016 2.283 2.806 1.00 94.62 191 VAL A N 1
ATOM 1591 C CA . VAL A 1 191 ? -18.816 2.307 4.263 1.00 94.62 191 VAL A CA 1
ATOM 1592 C C . VAL A 1 191 ? -18.278 0.957 4.722 1.00 94.62 191 VAL A C 1
ATOM 1594 O O . VAL A 1 191 ? -18.827 -0.076 4.339 1.00 94.62 191 VAL A O 1
ATOM 1597 N N . PHE A 1 192 ? -17.245 0.976 5.566 1.00 97.69 192 PHE A N 1
ATOM 1598 C CA . PHE A 1 192 ? -16.812 -0.179 6.350 1.00 97.69 192 PHE A CA 1
ATOM 1599 C C . PHE A 1 192 ? -17.532 -0.203 7.704 1.00 97.69 192 PHE A C 1
ATOM 1601 O O . PHE A 1 192 ? -17.364 0.710 8.520 1.00 97.69 192 PHE A O 1
ATOM 1608 N N . ASN A 1 193 ? -18.331 -1.242 7.943 1.00 97.62 193 ASN A N 1
ATOM 1609 C CA . ASN A 1 193 ? -19.197 -1.360 9.112 1.00 97.62 193 ASN A CA 1
ATOM 1610 C C . ASN A 1 193 ? -18.495 -2.064 10.278 1.00 97.62 193 ASN A C 1
ATOM 1612 O O . ASN A 1 193 ? -18.275 -3.271 10.302 1.00 97.62 193 ASN A O 1
ATOM 1616 N N . THR A 1 194 ? -18.231 -1.303 11.322 1.00 97.50 194 THR A N 1
ATOM 1617 C CA . THR A 1 194 ? -17.586 -1.729 12.565 1.00 97.50 194 THR A CA 1
ATOM 1618 C C . THR A 1 194 ? -18.598 -2.009 13.679 1.00 97.50 194 THR A C 1
ATOM 1620 O O . THR A 1 194 ? -18.220 -2.446 14.764 1.00 97.50 194 THR A O 1
ATOM 1623 N N . ASN A 1 195 ? -19.893 -1.779 13.431 1.00 97.19 195 ASN A N 1
ATOM 1624 C CA . ASN A 1 195 ? -20.989 -2.034 14.375 1.00 97.19 195 ASN A CA 1
ATOM 1625 C C . ASN A 1 195 ? -21.794 -3.307 14.082 1.00 97.19 195 ASN A C 1
ATOM 1627 O O . ASN A 1 195 ? -22.828 -3.544 14.716 1.00 97.19 195 ASN A O 1
ATOM 1631 N N . LEU A 1 196 ? -21.351 -4.135 13.131 1.00 96.81 196 LEU A N 1
ATOM 1632 C CA . LEU A 1 196 ? -22.041 -5.380 12.811 1.00 96.81 196 LEU A CA 1
ATOM 1633 C C . LEU A 1 196 ? -22.114 -6.291 14.043 1.00 96.81 196 LEU A C 1
ATOM 1635 O O . LEU A 1 196 ? -21.133 -6.544 14.739 1.00 96.81 196 LEU A O 1
ATOM 1639 N N . THR A 1 197 ? -23.311 -6.811 14.308 1.00 95.44 197 THR A N 1
ATOM 1640 C CA . THR A 1 197 ? -23.553 -7.729 15.434 1.00 95.44 197 THR A CA 1
ATOM 1641 C C . THR A 1 197 ? -23.391 -9.195 15.046 1.00 95.44 197 THR A C 1
ATOM 1643 O O . THR A 1 197 ? -23.310 -10.053 15.926 1.00 95.44 197 THR A O 1
ATOM 1646 N N . LYS A 1 198 ? -23.326 -9.482 13.742 1.00 95.50 198 LYS A N 1
ATOM 1647 C CA . LYS A 1 198 ? -23.125 -10.810 13.164 1.00 95.50 198 LYS A CA 1
ATOM 1648 C C . LYS A 1 198 ? -22.096 -10.737 12.041 1.00 95.50 198 LYS A C 1
ATOM 1650 O O . LYS A 1 198 ? -22.041 -9.740 11.325 1.00 95.50 198 LYS A O 1
ATOM 1655 N N . LYS A 1 199 ? -21.305 -11.801 11.927 1.00 94.50 199 LYS A N 1
ATOM 1656 C CA . LYS A 1 199 ? -20.380 -12.043 10.820 1.00 94.50 199 LYS A CA 1
ATOM 1657 C C . LYS A 1 199 ? -21.172 -12.117 9.506 1.00 94.50 199 LYS A C 1
ATOM 1659 O O . LYS A 1 199 ? -22.272 -12.671 9.520 1.00 94.50 199 LYS A O 1
ATOM 1664 N N . GLY A 1 200 ? -20.623 -11.567 8.422 1.00 90.38 200 GLY A N 1
ATOM 1665 C CA . GLY A 1 200 ? -21.140 -11.806 7.071 1.00 90.38 200 GLY A CA 1
ATOM 1666 C C . GLY A 1 200 ? -21.127 -13.294 6.712 1.00 90.38 200 GLY A C 1
ATOM 1667 O O . GLY A 1 200 ? -20.326 -14.056 7.255 1.00 90.38 200 GLY A O 1
ATOM 1668 N N . ASP A 1 201 ? -22.022 -13.712 5.823 1.00 92.94 201 ASP A N 1
ATOM 1669 C CA . ASP A 1 201 ? -22.158 -15.097 5.354 1.00 92.94 201 ASP A CA 1
ATOM 1670 C C . ASP A 1 201 ? -21.724 -15.288 3.889 1.00 92.94 201 ASP A C 1
ATOM 1672 O O . ASP A 1 201 ? -21.843 -16.384 3.348 1.00 92.94 201 ASP A O 1
ATOM 1676 N N . GLU A 1 202 ? -21.192 -14.240 3.251 1.00 97.00 202 GLU A N 1
ATOM 1677 C CA . GLU A 1 202 ? -20.784 -14.265 1.841 1.00 97.00 202 GLU A CA 1
ATOM 1678 C C . GLU A 1 202 ? -19.373 -14.817 1.597 1.00 97.00 202 GLU A C 1
ATOM 1680 O O . GLU A 1 202 ? -19.082 -15.242 0.471 1.00 97.00 202 GLU A O 1
ATOM 1685 N N . LEU A 1 203 ? -18.506 -14.732 2.613 1.00 97.00 203 LEU A N 1
ATOM 1686 C CA . LEU A 1 203 ? -17.144 -15.260 2.651 1.00 97.00 203 LEU A CA 1
ATOM 1687 C C . LEU A 1 203 ? -16.874 -15.923 4.006 1.00 97.00 203 LEU A C 1
ATOM 1689 O O . LEU A 1 203 ? -17.311 -15.428 5.050 1.00 97.00 203 LEU A O 1
ATOM 1693 N N . ASP A 1 204 ? -16.058 -16.970 4.019 1.00 96.69 204 ASP A N 1
ATOM 1694 C CA . ASP A 1 204 ? -15.434 -17.503 5.230 1.00 96.69 204 ASP A CA 1
ATOM 1695 C C . ASP A 1 204 ? -13.911 -17.255 5.287 1.00 96.69 204 ASP A C 1
ATOM 1697 O O . ASP A 1 204 ? -13.332 -16.549 4.460 1.00 96.69 204 ASP A O 1
ATOM 1701 N N . TYR A 1 205 ? -13.248 -17.757 6.335 1.00 95.44 205 TYR A N 1
ATOM 1702 C CA . TYR A 1 205 ? -11.807 -17.549 6.498 1.00 95.44 205 TYR A CA 1
ATOM 1703 C C . TYR A 1 205 ? -10.976 -18.322 5.460 1.00 95.44 205 TYR A C 1
ATOM 1705 O O . TYR A 1 205 ? -9.862 -17.892 5.167 1.00 95.44 205 TYR A O 1
ATOM 1713 N N . GLU A 1 206 ? -11.478 -19.446 4.933 1.00 95.50 206 GLU A N 1
ATOM 1714 C CA . GLU A 1 206 ? -10.793 -20.267 3.927 1.00 95.50 206 GLU A CA 1
ATOM 1715 C C . GLU A 1 206 ? -10.877 -19.592 2.566 1.00 95.50 206 GLU A C 1
ATOM 1717 O O . GLU A 1 206 ? -9.863 -19.479 1.878 1.00 95.50 206 GLU A O 1
ATOM 1722 N N . GLU A 1 207 ? -12.051 -19.060 2.219 1.00 96.00 207 GLU A N 1
ATOM 1723 C CA . GLU A 1 207 ? -12.252 -18.235 1.030 1.00 96.00 207 GLU A CA 1
ATOM 1724 C C . GLU A 1 207 ? -11.401 -16.964 1.083 1.00 96.00 207 GLU A C 1
ATOM 1726 O O . GLU A 1 207 ? -10.850 -16.561 0.066 1.00 96.00 207 GLU A O 1
ATOM 1731 N N . LEU A 1 208 ? -11.214 -16.367 2.265 1.00 95.75 208 LEU A N 1
ATOM 1732 C CA . LEU A 1 208 ? -10.276 -15.260 2.489 1.00 95.75 208 LEU A CA 1
ATOM 1733 C C . LEU A 1 208 ? -8.801 -15.703 2.579 1.00 95.75 208 LEU A C 1
ATOM 1735 O O . LEU A 1 208 ? -7.936 -14.867 2.811 1.00 95.75 208 LEU A O 1
ATOM 1739 N N . LEU A 1 209 ? -8.494 -16.992 2.402 1.00 95.19 209 LEU A N 1
ATOM 1740 C CA . LEU A 1 209 ? -7.148 -17.582 2.433 1.00 95.19 209 LEU A CA 1
ATOM 1741 C C . LEU A 1 209 ? -6.402 -17.477 3.781 1.00 95.19 209 LEU A C 1
ATOM 1743 O O . LEU A 1 209 ? -5.183 -17.677 3.834 1.00 95.19 209 LEU A O 1
ATOM 1747 N N . TYR A 1 210 ? -7.103 -17.231 4.891 1.00 94.12 210 TYR A N 1
ATOM 1748 C CA . TYR A 1 210 ? -6.544 -17.296 6.246 1.00 94.12 210 TYR A CA 1
ATOM 1749 C C . TYR A 1 210 ? -6.529 -18.737 6.786 1.00 94.12 210 TYR A C 1
ATOM 1751 O O . TYR A 1 210 ? -7.215 -19.628 6.296 1.00 94.12 210 TYR A O 1
ATOM 1759 N N . ARG A 1 211 ? -5.718 -19.007 7.822 1.00 91.00 211 ARG A N 1
ATOM 1760 C CA . ARG A 1 211 ? -5.611 -20.362 8.417 1.00 91.00 211 ARG A CA 1
ATOM 1761 C C . ARG A 1 211 ? -6.864 -20.794 9.177 1.00 91.00 211 ARG A C 1
ATOM 1763 O O . ARG A 1 211 ? -7.100 -21.986 9.328 1.00 91.00 211 ARG A O 1
ATOM 1770 N N . ASN A 1 212 ? -7.554 -19.835 9.780 1.00 92.56 212 ASN A N 1
ATOM 1771 C CA . ASN A 1 212 ? -8.748 -19.997 10.605 1.00 92.56 212 ASN A CA 1
ATOM 1772 C C . ASN A 1 212 ? -9.339 -18.603 10.869 1.00 92.56 212 ASN A C 1
ATOM 1774 O O . ASN A 1 212 ? -8.732 -17.593 10.510 1.00 92.56 212 ASN A O 1
ATOM 1778 N N . ASP A 1 213 ? -10.476 -18.536 11.563 1.00 91.44 213 ASP A N 1
ATOM 1779 C CA . ASP A 1 213 ? -11.129 -17.271 11.920 1.00 91.44 213 ASP A CA 1
ATOM 1780 C C . ASP A 1 213 ? -10.271 -16.327 12.800 1.00 91.44 213 ASP A C 1
ATOM 1782 O O . ASP A 1 213 ? -10.654 -15.171 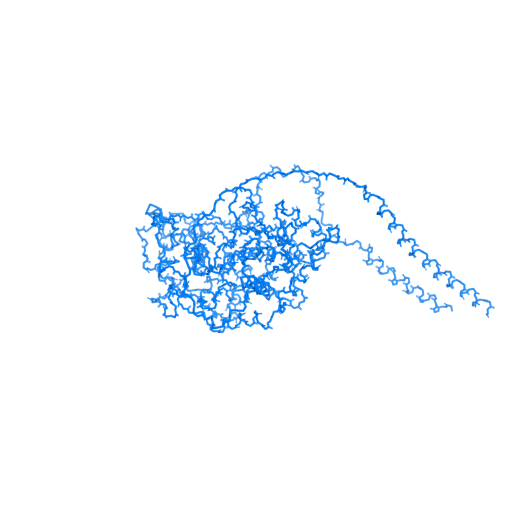12.984 1.00 91.44 213 ASP A O 1
ATOM 1786 N N . LYS A 1 214 ? -9.121 -16.756 13.352 1.00 91.88 214 LYS A N 1
ATOM 1787 C CA . LYS A 1 214 ? -8.225 -15.930 14.193 1.00 91.88 214 LYS A CA 1
ATOM 1788 C C . LYS A 1 214 ? -7.266 -15.079 13.353 1.00 91.88 214 LYS A C 1
ATOM 1790 O O . LYS A 1 214 ? -6.045 -15.194 13.468 1.00 91.88 214 LYS A O 1
ATOM 1795 N N . PHE A 1 215 ? -7.815 -14.194 12.532 1.00 94.06 215 PHE A N 1
ATOM 1796 C CA . PHE A 1 215 ? -7.069 -13.164 11.801 1.00 94.06 215 PHE A CA 1
ATOM 1797 C C . PHE A 1 215 ? -7.549 -11.758 12.193 1.00 94.06 215 PHE A C 1
ATOM 1799 O O . PHE A 1 215 ? -8.571 -11.610 12.868 1.00 94.06 215 PHE A O 1
ATOM 1806 N N . ALA A 1 216 ? -6.800 -10.720 11.814 1.00 95.56 216 ALA A N 1
ATOM 1807 C CA . ALA A 1 216 ? -7.097 -9.319 12.128 1.00 95.56 216 ALA A CA 1
ATOM 1808 C C . ALA A 1 216 ? -7.500 -9.105 13.612 1.00 95.56 216 ALA A C 1
ATOM 1810 O O . ALA A 1 216 ? -6.805 -9.570 14.518 1.00 95.56 216 ALA A O 1
ATOM 1811 N N . MET A 1 217 ? -8.627 -8.444 13.900 1.00 96.69 217 MET A N 1
ATOM 1812 C CA . MET A 1 217 ? -9.079 -8.159 15.274 1.00 96.69 217 MET A CA 1
ATOM 1813 C C . MET A 1 217 ? -9.547 -9.380 16.078 1.00 96.69 217 MET A C 1
ATOM 1815 O O . MET A 1 217 ? -9.856 -9.222 17.253 1.00 96.69 217 MET A O 1
ATOM 1819 N N . ASN A 1 218 ? -9.568 -10.581 15.490 1.00 94.62 218 ASN A N 1
ATOM 1820 C CA . ASN A 1 218 ? -9.803 -11.854 16.182 1.00 94.62 218 ASN A CA 1
ATOM 1821 C C . ASN A 1 218 ? -8.485 -12.612 16.474 1.00 94.62 218 ASN A C 1
ATOM 1823 O O . ASN A 1 218 ? -8.483 -13.739 16.970 1.00 94.62 218 ASN A O 1
ATOM 1827 N N . ASN A 1 219 ? -7.331 -12.016 16.150 1.00 93.56 219 ASN A N 1
ATOM 1828 C CA . ASN A 1 219 ? -6.013 -12.566 16.452 1.00 93.56 219 ASN A CA 1
ATOM 1829 C C . ASN A 1 219 ? -5.414 -11.902 17.705 1.00 93.56 219 ASN A C 1
ATOM 1831 O O . ASN A 1 219 ? -4.779 -10.846 17.628 1.00 93.56 219 ASN A O 1
ATOM 1835 N N . PHE A 1 220 ? -5.603 -12.550 18.858 1.00 90.25 220 PHE A N 1
ATOM 1836 C CA . PHE A 1 220 ? -5.116 -12.086 20.166 1.00 90.25 220 PHE A CA 1
ATOM 1837 C C . PHE A 1 220 ? -3.828 -12.773 20.639 1.00 90.25 220 PHE A C 1
ATOM 1839 O O . PHE A 1 220 ? -3.119 -12.228 21.481 1.00 90.25 220 PHE A O 1
ATOM 1846 N N . ASN A 1 221 ? -3.518 -13.970 20.136 1.00 75.38 221 ASN A N 1
ATOM 1847 C CA . ASN A 1 221 ? -2.475 -14.815 20.719 1.00 75.38 221 ASN A CA 1
ATOM 1848 C C . ASN A 1 221 ? -1.114 -14.640 20.033 1.00 75.38 221 ASN A C 1
ATOM 1850 O O . ASN A 1 221 ? -1.010 -14.721 18.812 1.00 75.38 221 ASN A O 1
ATOM 1854 N N . SER A 1 222 ? -0.053 -14.574 20.843 1.00 64.00 222 SER A N 1
ATOM 1855 C CA . SER A 1 222 ? 1.309 -14.969 20.458 1.00 64.00 222 SER A CA 1
ATOM 1856 C C . SER A 1 222 ? 1.664 -16.328 21.087 1.00 64.00 222 SER A C 1
ATOM 1858 O O . SER A 1 222 ? 2.599 -16.434 21.880 1.00 64.00 222 SER A O 1
ATOM 1860 N N . ASN A 1 223 ? 0.894 -17.390 20.858 1.00 43.06 223 ASN A N 1
ATOM 1861 C CA . ASN A 1 223 ? 1.266 -18.674 21.469 1.00 43.06 223 ASN A CA 1
ATOM 1862 C C . ASN A 1 223 ? 2.385 -19.323 20.652 1.00 43.06 223 ASN A C 1
ATOM 1864 O O . ASN A 1 223 ? 2.141 -19.583 19.484 1.00 43.06 223 ASN A O 1
ATOM 1868 N N . ASN A 1 224 ? 3.551 -19.540 21.287 1.00 46.38 224 ASN A N 1
ATOM 1869 C CA . ASN A 1 224 ? 4.776 -20.310 20.951 1.00 46.38 224 ASN A CA 1
ATOM 1870 C C . ASN A 1 224 ? 5.350 -20.328 19.512 1.00 46.38 224 ASN A C 1
ATOM 1872 O O . ASN A 1 224 ? 6.536 -20.608 19.364 1.00 46.38 224 ASN A O 1
ATOM 1876 N N . ASP A 1 225 ? 4.588 -19.955 18.490 1.00 49.56 225 ASP A N 1
ATOM 1877 C CA . ASP A 1 225 ? 4.923 -20.044 17.066 1.00 49.56 225 ASP A CA 1
ATOM 1878 C C . ASP A 1 225 ? 5.283 -18.671 16.459 1.00 49.56 225 ASP A C 1
ATOM 1880 O O . ASP A 1 225 ? 5.280 -18.491 15.245 1.00 49.56 225 ASP A O 1
ATOM 1884 N N . GLY A 1 226 ? 5.582 -17.665 17.293 1.00 53.53 226 GLY A N 1
ATOM 1885 C CA . GLY A 1 226 ? 6.076 -16.358 16.833 1.00 53.53 226 GLY A CA 1
ATOM 1886 C C . GLY A 1 226 ? 5.022 -15.378 16.292 1.00 53.53 226 GLY A C 1
ATOM 1887 O O . GLY A 1 226 ? 5.393 -14.371 15.688 1.00 53.53 226 GLY A O 1
ATOM 1888 N N . GLY A 1 227 ? 3.725 -15.620 16.519 1.00 68.06 227 GLY A N 1
ATOM 1889 C CA . GLY A 1 227 ? 2.647 -14.702 16.119 1.00 68.06 227 GLY A CA 1
ATOM 1890 C C . GLY A 1 227 ? 2.682 -13.348 16.849 1.00 68.06 227 GLY A C 1
ATOM 1891 O O . GLY A 1 227 ? 3.076 -13.269 18.010 1.00 68.06 227 GLY A O 1
ATOM 1892 N N . TYR A 1 228 ? 2.254 -12.266 16.188 1.00 82.69 228 TYR A N 1
ATOM 1893 C CA . TYR A 1 228 ? 2.311 -10.907 16.752 1.00 82.69 228 TYR A CA 1
ATOM 1894 C C . TYR A 1 228 ? 1.113 -10.554 17.659 1.00 82.69 228 TYR A C 1
ATOM 1896 O O . TYR A 1 228 ? 1.245 -9.719 18.545 1.00 82.69 228 TYR A O 1
ATOM 1904 N N . GLY A 1 229 ? -0.051 -11.198 17.521 1.00 90.38 229 GLY A N 1
ATOM 1905 C CA . GLY A 1 229 ? -1.280 -10.747 18.193 1.00 90.38 229 GLY A CA 1
ATOM 1906 C C . GLY A 1 229 ? -1.757 -9.419 17.592 1.00 90.38 229 GLY A C 1
ATOM 1907 O O . GLY A 1 229 ? -1.522 -8.336 18.136 1.00 90.38 229 GLY A O 1
ATOM 1908 N N . PHE A 1 230 ? -2.378 -9.504 16.415 1.00 95.12 230 PHE A N 1
ATOM 1909 C CA . PHE A 1 230 ? -2.753 -8.352 15.593 1.00 95.12 230 PHE A CA 1
ATOM 1910 C C . PHE A 1 230 ? -3.672 -7.364 16.313 1.00 95.12 230 PHE A C 1
ATOM 1912 O O . PHE A 1 230 ? -3.438 -6.157 16.250 1.00 95.12 230 PHE A O 1
ATOM 1919 N N . ALA A 1 231 ? -4.684 -7.853 17.035 1.00 96.88 231 ALA A N 1
ATOM 1920 C CA . ALA A 1 231 ? -5.637 -6.989 17.728 1.00 96.88 231 ALA A CA 1
ATOM 1921 C C . ALA A 1 231 ? -4.938 -6.081 18.757 1.00 96.88 231 ALA A C 1
ATOM 1923 O O . ALA A 1 231 ? -5.218 -4.886 18.840 1.00 96.88 231 ALA A O 1
ATOM 1924 N N . TYR A 1 232 ? -3.967 -6.622 19.501 1.00 96.12 232 TYR A N 1
ATOM 1925 C CA . TYR A 1 232 ? -3.224 -5.856 20.502 1.00 96.12 232 TYR A CA 1
ATOM 1926 C C . TYR A 1 232 ? -2.218 -4.882 19.889 1.00 96.12 232 TYR A C 1
ATOM 1928 O O . TYR A 1 232 ? -2.131 -3.749 20.365 1.00 96.12 232 TYR A O 1
ATOM 1936 N N . ASN A 1 233 ? -1.522 -5.272 18.814 1.00 96.62 233 ASN A N 1
ATOM 1937 C CA . ASN A 1 233 ? -0.682 -4.333 18.060 1.00 96.62 233 ASN A CA 1
ATOM 1938 C C . ASN A 1 233 ? -1.523 -3.182 17.492 1.00 96.62 233 ASN A C 1
ATOM 1940 O O . ASN A 1 233 ? -1.128 -2.031 17.632 1.00 96.62 233 ASN A O 1
ATOM 1944 N N . THR A 1 234 ? -2.715 -3.466 16.953 1.00 97.69 234 THR A N 1
ATOM 1945 C CA . THR A 1 234 ? -3.640 -2.438 16.441 1.00 97.69 234 THR A CA 1
ATOM 1946 C C . THR A 1 234 ? -4.004 -1.423 17.520 1.00 97.69 234 THR A C 1
ATOM 1948 O O . THR A 1 234 ? -3.937 -0.216 17.293 1.00 97.69 234 THR A O 1
ATOM 1951 N N . LEU A 1 235 ? -4.382 -1.893 18.711 1.00 97.94 235 LEU A N 1
ATOM 1952 C CA . LEU A 1 235 ? -4.747 -1.014 19.821 1.00 97.94 235 LEU A CA 1
ATOM 1953 C C . LEU A 1 235 ? -3.546 -0.193 20.308 1.00 97.94 235 LEU A C 1
ATOM 1955 O O . LEU A 1 235 ? -3.654 1.022 20.463 1.00 97.94 235 LEU A O 1
ATOM 1959 N N . GLU A 1 236 ? -2.379 -0.813 20.504 1.00 97.12 236 GLU A N 1
ATOM 1960 C CA . GLU A 1 236 ? -1.200 -0.071 20.955 1.00 97.12 236 GLU A CA 1
ATOM 1961 C C . GLU A 1 236 ? -0.687 0.924 19.907 1.00 97.12 236 GLU A C 1
ATOM 1963 O O . GLU A 1 236 ? -0.343 2.049 20.272 1.00 97.12 236 GLU A O 1
ATOM 1968 N N . TYR A 1 237 ? -0.677 0.552 18.626 1.00 95.94 237 TYR A N 1
ATOM 1969 C CA . TYR A 1 237 ? -0.377 1.457 17.518 1.00 95.94 237 TYR A CA 1
ATOM 1970 C C . TYR A 1 237 ? -1.311 2.668 17.549 1.00 95.94 237 TYR A C 1
ATOM 1972 O O . TYR A 1 237 ? -0.835 3.800 17.593 1.00 95.94 237 TYR A O 1
ATOM 1980 N N . SER A 1 238 ? -2.627 2.446 17.620 1.00 97.06 238 SER A N 1
ATOM 1981 C CA . SER A 1 238 ? -3.628 3.520 17.630 1.00 97.06 238 SER A CA 1
ATOM 1982 C C . SER A 1 238 ? -3.515 4.426 18.852 1.00 97.06 238 SER A C 1
ATOM 1984 O O . SER A 1 238 ? -3.652 5.644 18.739 1.00 97.06 238 SER A O 1
ATOM 1986 N N . LEU A 1 239 ? -3.213 3.862 20.025 1.00 95.50 239 LEU A N 1
ATOM 1987 C CA . LEU A 1 239 ? -2.954 4.650 21.226 1.00 95.50 239 LEU A CA 1
ATOM 1988 C C . LEU A 1 239 ? -1.692 5.510 21.078 1.00 95.50 239 LEU A C 1
ATOM 1990 O O . LEU A 1 239 ? -1.695 6.679 21.468 1.00 95.50 239 LEU A O 1
ATOM 1994 N N . ASN A 1 240 ? -0.619 4.954 20.513 1.00 92.88 240 ASN A N 1
ATOM 1995 C CA . ASN A 1 240 ? 0.620 5.690 20.275 1.00 92.88 240 ASN A CA 1
ATOM 1996 C C . ASN A 1 240 ? 0.411 6.798 19.233 1.00 92.88 240 ASN A C 1
ATOM 1998 O O . ASN A 1 240 ? 0.816 7.930 19.482 1.00 92.88 240 ASN A O 1
ATOM 2002 N N . ALA A 1 241 ? -0.280 6.504 18.127 1.00 90.69 241 ALA A N 1
ATOM 2003 C CA . ALA A 1 241 ? -0.636 7.467 17.084 1.00 90.69 241 ALA A CA 1
ATOM 2004 C C . ALA A 1 241 ? -1.425 8.651 17.657 1.00 90.69 241 ALA A C 1
ATOM 2006 O O . ALA A 1 241 ? -1.113 9.815 17.400 1.00 90.69 241 ALA A O 1
ATOM 2007 N N . TRP A 1 242 ? -2.424 8.357 18.492 1.00 92.06 242 TRP A N 1
ATOM 2008 C CA . TRP A 1 242 ? -3.256 9.373 19.126 1.00 92.06 242 TRP A CA 1
ATOM 2009 C C . TRP A 1 242 ? -2.460 10.277 20.076 1.00 92.06 242 TRP A C 1
ATOM 2011 O O . TRP A 1 242 ? -2.655 11.493 20.082 1.00 92.06 242 TRP A O 1
ATOM 2021 N N . ASN A 1 243 ? -1.509 9.708 20.822 1.00 88.88 243 ASN A N 1
ATOM 2022 C CA . ASN A 1 243 ? -0.637 10.468 21.720 1.00 88.88 243 ASN A CA 1
ATOM 2023 C C . ASN A 1 243 ? 0.510 11.198 21.005 1.00 88.88 243 ASN A C 1
ATOM 2025 O O . ASN A 1 243 ? 1.095 12.119 21.573 1.00 88.88 243 ASN A O 1
ATOM 2029 N N . TYR A 1 244 ? 0.832 10.827 19.768 1.00 85.25 244 TYR A N 1
ATOM 2030 C CA . TYR A 1 244 ? 1.959 11.380 19.026 1.00 85.25 244 TYR A CA 1
ATOM 2031 C C . TYR A 1 244 ? 1.631 12.746 18.419 1.00 85.25 244 TYR A C 1
ATOM 2033 O O . TYR A 1 244 ? 0.856 12.819 17.477 1.00 85.25 244 TYR A O 1
ATOM 2041 N N . GLU A 1 245 ? 2.166 13.850 18.936 1.00 70.25 245 GLU A N 1
ATOM 2042 C CA . GLU A 1 245 ? 1.923 15.187 18.368 1.00 70.25 245 GLU A CA 1
ATOM 2043 C C . GLU A 1 245 ? 2.680 15.372 17.045 1.00 70.25 245 GLU A C 1
ATOM 2045 O O . GLU A 1 245 ? 3.903 15.490 17.030 1.00 70.25 245 GLU A O 1
ATOM 2050 N N . VAL A 1 246 ? 1.935 15.407 15.934 1.00 61.81 246 VAL A N 1
ATOM 2051 C CA . VAL A 1 246 ? 2.434 15.935 14.658 1.00 61.81 246 VAL A CA 1
ATOM 2052 C C . VAL A 1 246 ? 2.505 17.451 14.824 1.00 61.81 246 VAL A C 1
ATOM 2054 O O . VAL A 1 246 ? 1.491 18.142 14.724 1.00 61.81 246 VAL A O 1
ATOM 2057 N N . ASP A 1 247 ? 3.676 17.956 15.195 1.00 53.84 247 ASP A N 1
ATOM 2058 C CA . ASP A 1 247 ? 3.928 19.388 15.322 1.00 53.84 247 ASP A CA 1
ATOM 2059 C C . ASP A 1 247 ? 4.470 19.903 13.985 1.00 53.84 247 ASP A C 1
ATOM 2061 O O . ASP A 1 247 ? 5.420 19.354 13.438 1.00 53.84 247 ASP A O 1
ATOM 2065 N N . TYR A 1 248 ? 3.883 20.987 13.474 1.00 45.44 248 TYR A N 1
ATOM 2066 C CA . TYR A 1 248 ? 4.314 21.665 12.248 1.00 45.44 248 TYR A CA 1
ATOM 2067 C C . TYR A 1 248 ? 5.800 22.073 12.284 1.00 45.44 248 TYR A C 1
ATOM 2069 O O . TYR A 1 248 ? 6.438 22.211 11.239 1.00 45.44 248 TYR A O 1
ATOM 2077 N N . TYR A 1 249 ? 6.361 22.256 13.4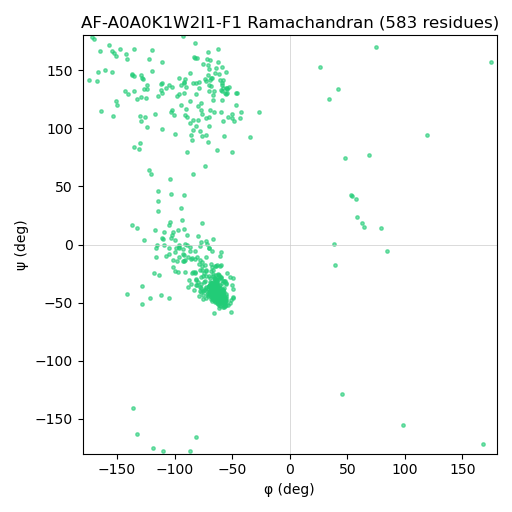84 1.00 39.91 249 TYR A N 1
ATOM 2078 C CA . TYR A 1 249 ? 7.773 22.576 13.694 1.00 39.91 249 TYR A CA 1
ATOM 2079 C C . TYR A 1 249 ? 8.642 21.373 14.084 1.00 39.91 249 TYR A C 1
ATOM 2081 O O . TYR A 1 249 ? 9.866 21.526 14.183 1.00 39.91 249 TYR A O 1
ATOM 2089 N N . SER A 1 250 ? 8.059 20.191 14.320 1.00 44.12 250 SER A N 1
ATOM 2090 C CA . SER A 1 250 ? 8.844 18.980 14.543 1.00 44.12 250 SER A CA 1
ATOM 2091 C C . SER A 1 250 ? 9.220 18.353 13.203 1.00 44.12 250 SER A C 1
ATOM 2093 O O . SER A 1 250 ? 8.450 18.290 12.253 1.00 44.12 250 SER A O 1
ATOM 2095 N N . THR A 1 251 ? 10.457 17.877 13.112 1.00 42.03 251 THR A N 1
ATOM 2096 C CA . THR A 1 251 ? 11.024 17.256 11.905 1.00 42.03 251 THR A CA 1
ATOM 2097 C C . THR A 1 251 ? 10.528 15.821 11.683 1.00 42.03 251 THR A C 1
ATOM 2099 O O . THR A 1 251 ? 11.188 15.024 11.013 1.00 42.03 251 THR A O 1
ATOM 2102 N N . GLN A 1 252 ? 9.416 15.449 12.323 1.00 50.84 252 GLN A N 1
ATOM 2103 C CA . GLN A 1 252 ? 8.873 14.101 12.330 1.00 50.84 252 GLN A CA 1
ATOM 2104 C C . GLN A 1 252 ? 7.357 14.150 12.108 1.00 50.84 252 GLN A C 1
ATOM 2106 O O . GLN A 1 252 ? 6.563 14.081 13.037 1.00 50.84 252 GLN A O 1
ATOM 2111 N N . ASN A 1 253 ? 6.953 14.212 10.841 1.00 57.97 253 ASN A N 1
ATOM 2112 C CA . ASN A 1 253 ? 5.552 14.041 10.438 1.00 57.97 253 ASN A CA 1
ATOM 2113 C C . ASN A 1 253 ? 5.111 12.565 10.373 1.00 57.97 253 ASN A C 1
ATOM 2115 O O . ASN A 1 253 ? 4.003 12.251 9.946 1.00 57.97 253 ASN A O 1
ATOM 2119 N N . ASN A 1 254 ? 5.972 11.646 10.814 1.00 65.50 254 ASN A N 1
ATOM 2120 C CA . ASN A 1 254 ? 5.721 10.215 10.800 1.00 65.50 254 ASN A CA 1
ATOM 2121 C C . ASN A 1 254 ? 6.143 9.612 12.139 1.00 65.50 254 ASN A C 1
ATOM 2123 O O . ASN A 1 254 ? 7.254 9.864 12.615 1.00 65.50 254 ASN A O 1
ATOM 2127 N N . PHE A 1 255 ? 5.269 8.800 12.726 1.00 78.38 255 PHE A N 1
ATOM 2128 C CA . PHE A 1 255 ? 5.600 8.035 13.917 1.00 78.38 255 PHE A CA 1
ATOM 2129 C C . PHE A 1 255 ? 6.017 6.622 13.513 1.00 78.38 255 PHE A C 1
ATOM 2131 O O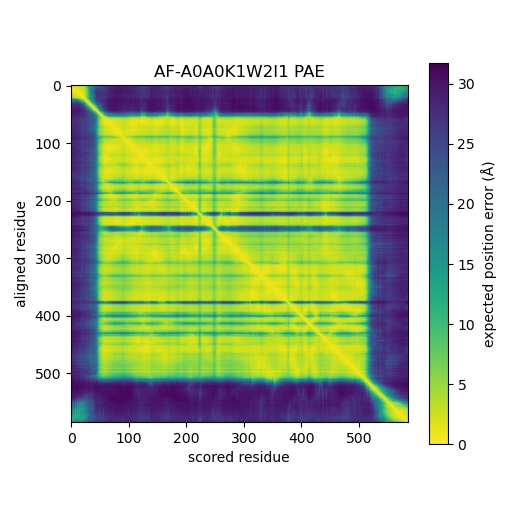 . PHE A 1 255 ? 5.477 6.045 12.571 1.00 78.38 255 PHE A O 1
ATOM 2138 N N . SER A 1 256 ? 6.990 6.063 14.225 1.00 82.50 256 SER A N 1
ATOM 2139 C CA . SER A 1 256 ? 7.409 4.675 14.041 1.00 82.50 256 SER A CA 1
ATOM 2140 C C . SER A 1 256 ? 6.894 3.818 15.187 1.00 82.50 256 SER A C 1
ATOM 2142 O O . SER A 1 256 ? 6.971 4.207 16.354 1.00 82.50 256 SER A O 1
ATOM 2144 N N . TYR A 1 257 ? 6.399 2.637 14.851 1.00 88.62 257 TYR A N 1
ATOM 2145 C CA . TYR A 1 257 ? 5.938 1.630 15.786 1.00 88.62 257 TYR A CA 1
ATOM 2146 C C . TYR A 1 257 ? 6.685 0.324 15.538 1.00 88.62 257 TYR A C 1
ATOM 2148 O O . TYR A 1 257 ? 6.850 -0.121 14.407 1.00 88.62 257 TYR A O 1
ATOM 2156 N N . ASN A 1 258 ? 7.146 -0.286 16.626 1.00 89.31 258 ASN A N 1
ATOM 2157 C CA . ASN A 1 258 ? 7.788 -1.589 16.583 1.00 89.31 258 ASN A CA 1
ATOM 2158 C C . ASN A 1 258 ? 6.767 -2.632 17.015 1.00 89.31 258 ASN A C 1
ATOM 2160 O O . ASN A 1 258 ? 6.386 -2.668 18.189 1.00 89.31 258 ASN A O 1
ATOM 2164 N N . ASN A 1 259 ? 6.362 -3.472 16.066 1.00 89.75 259 ASN A N 1
ATOM 2165 C CA . ASN A 1 259 ? 5.433 -4.566 16.305 1.00 89.75 259 ASN A CA 1
ATOM 2166 C C . ASN A 1 259 ? 5.968 -5.525 17.371 1.00 89.75 259 ASN A C 1
ATOM 2168 O O . ASN A 1 259 ? 7.164 -5.829 17.423 1.00 89.75 259 ASN A O 1
ATOM 2172 N N . LYS A 1 260 ? 5.071 -6.024 18.218 1.00 89.94 260 LYS A N 1
ATOM 2173 C CA . LYS A 1 260 ? 5.407 -6.881 19.359 1.00 89.94 260 LYS A CA 1
ATOM 2174 C C . LYS A 1 260 ? 4.730 -8.228 19.240 1.00 89.94 260 LYS A C 1
ATOM 2176 O O . LYS A 1 260 ? 3.618 -8.320 18.738 1.00 89.94 260 LYS A O 1
ATOM 2181 N N . GLN A 1 261 ? 5.378 -9.253 19.777 1.00 90.00 261 GLN A N 1
ATOM 2182 C CA . GLN A 1 261 ? 4.753 -10.546 20.041 1.00 90.00 261 GLN A CA 1
ATOM 2183 C C . GLN A 1 261 ? 4.092 -10.495 21.423 1.00 90.00 261 GLN A C 1
ATOM 2185 O O . GLN A 1 261 ? 4.779 -10.473 22.447 1.00 90.00 261 GLN A O 1
ATOM 2190 N N . TYR A 1 262 ? 2.763 -10.391 21.456 1.00 87.75 262 TYR A N 1
ATOM 2191 C CA . TYR A 1 262 ? 1.999 -10.155 22.684 1.00 87.75 262 TYR A CA 1
ATOM 2192 C C . TYR A 1 262 ? 1.807 -11.395 23.562 1.00 87.75 262 TYR A C 1
ATOM 2194 O O . TYR A 1 262 ? 0.852 -12.153 23.405 1.00 87.75 262 TYR A O 1
ATOM 2202 N N . ASN A 1 263 ? 2.654 -11.524 24.583 1.00 87.19 263 ASN A N 1
ATOM 2203 C CA . ASN A 1 263 ? 2.405 -12.426 25.707 1.00 87.19 263 ASN A CA 1
ATOM 2204 C C . ASN A 1 263 ? 1.475 -11.793 26.767 1.00 87.19 263 ASN A C 1
ATOM 2206 O O . ASN A 1 263 ? 1.174 -10.597 26.728 1.00 87.19 263 ASN A O 1
ATOM 2210 N N . ASN A 1 264 ? 1.074 -12.582 27.771 1.00 88.50 264 ASN A N 1
ATOM 2211 C CA . ASN A 1 264 ? 0.187 -12.130 28.853 1.00 88.50 264 ASN A CA 1
ATOM 2212 C C . ASN A 1 264 ? 0.701 -10.888 29.604 1.00 88.50 264 ASN A C 1
ATOM 2214 O O . ASN A 1 264 ? -0.098 -10.042 30.000 1.00 88.50 264 ASN A O 1
ATOM 2218 N N . ASN A 1 265 ? 2.019 -10.736 29.772 1.00 90.44 265 ASN A N 1
ATOM 2219 C CA . ASN A 1 265 ? 2.591 -9.577 30.462 1.00 90.44 265 ASN A CA 1
ATOM 2220 C C . ASN A 1 265 ? 2.458 -8.301 29.620 1.00 90.44 265 ASN A C 1
ATOM 2222 O O . ASN A 1 265 ? 2.116 -7.244 30.149 1.00 90.44 265 ASN A O 1
ATOM 2226 N N . LEU A 1 266 ? 2.706 -8.389 28.309 1.00 91.75 266 LEU A N 1
ATOM 2227 C CA . LEU A 1 266 ? 2.531 -7.265 27.387 1.00 91.75 266 LEU A CA 1
ATOM 2228 C C . LEU A 1 266 ? 1.054 -6.899 27.214 1.00 91.75 266 LEU A C 1
ATOM 2230 O O . LEU A 1 266 ? 0.733 -5.711 27.172 1.00 91.75 266 LEU A O 1
ATOM 2234 N N . LYS A 1 267 ? 0.158 -7.896 27.191 1.00 92.44 267 LYS A N 1
ATOM 2235 C CA . LYS A 1 267 ? -1.297 -7.688 27.232 1.00 92.44 267 LYS A CA 1
ATOM 2236 C C . LYS A 1 267 ? -1.702 -6.911 28.488 1.00 92.44 267 LYS A C 1
ATOM 2238 O O . LYS A 1 267 ? -2.279 -5.836 28.362 1.00 92.44 267 LYS A O 1
ATOM 2243 N N . ALA A 1 268 ? -1.310 -7.376 29.676 1.00 93.50 268 ALA A N 1
ATOM 2244 C CA . ALA A 1 268 ? -1.618 -6.701 30.939 1.00 93.50 268 ALA A CA 1
ATOM 2245 C C . ALA A 1 268 ? -1.038 -5.275 31.005 1.00 93.50 268 ALA A C 1
ATOM 2247 O O . ALA A 1 268 ? -1.668 -4.346 31.516 1.00 93.50 268 ALA A O 1
ATOM 2248 N N . ALA A 1 269 ? 0.162 -5.066 30.453 1.00 95.25 269 ALA A N 1
ATOM 2249 C CA . ALA A 1 269 ? 0.752 -3.736 30.344 1.00 95.25 269 ALA A CA 1
ATOM 2250 C C . ALA A 1 269 ? -0.071 -2.812 29.430 1.00 95.25 269 ALA A C 1
ATOM 2252 O O . ALA A 1 269 ? -0.227 -1.631 29.746 1.00 95.25 269 ALA A O 1
ATOM 2253 N N . LEU A 1 270 ? -0.612 -3.332 28.324 1.00 95.50 270 LEU A N 1
ATOM 2254 C CA . LEU A 1 270 ? -1.499 -2.586 27.435 1.00 95.50 270 LEU A CA 1
ATOM 2255 C C . LEU A 1 270 ? -2.848 -2.281 28.103 1.00 95.50 270 LEU A C 1
ATOM 2257 O O . LEU A 1 270 ? -3.283 -1.136 28.070 1.00 95.50 270 LEU A O 1
ATOM 2261 N N . GLU A 1 271 ? -3.469 -3.248 28.779 1.00 96.50 271 GLU A N 1
ATOM 2262 C CA . GLU A 1 271 ? -4.714 -3.055 29.544 1.00 96.50 271 GLU A CA 1
ATOM 2263 C C . GLU A 1 271 ? -4.559 -1.938 30.588 1.00 96.50 271 GLU A C 1
ATOM 2265 O O . GLU A 1 271 ? -5.391 -1.032 30.679 1.00 96.50 271 GLU A O 1
ATOM 2270 N N . LYS A 1 272 ? -3.416 -1.910 31.285 1.00 96.75 272 LYS A N 1
ATOM 2271 C CA . LYS A 1 272 ? -3.066 -0.825 32.209 1.00 96.75 272 LYS A CA 1
ATOM 2272 C C . LYS A 1 272 ? -2.944 0.535 31.516 1.00 96.75 272 LYS A C 1
ATOM 2274 O O . LYS A 1 272 ? -3.349 1.533 32.108 1.00 96.75 272 LYS A O 1
ATOM 2279 N N . LYS A 1 273 ? -2.408 0.606 30.288 1.00 95.50 273 LYS A N 1
ATOM 2280 C CA . LYS A 1 273 ? -2.353 1.864 29.511 1.00 95.50 273 LYS A CA 1
ATOM 2281 C C . LYS A 1 273 ? -3.752 2.395 29.180 1.00 95.50 273 LYS A C 1
ATOM 2283 O O . LYS A 1 273 ? -3.920 3.607 29.137 1.00 95.50 273 LYS A O 1
ATOM 2288 N N . TYR A 1 274 ? -4.729 1.510 28.982 1.00 96.25 274 TYR A N 1
ATOM 2289 C CA . TYR A 1 274 ? -6.136 1.858 28.751 1.00 96.25 274 TYR A CA 1
ATOM 2290 C C . TYR A 1 274 ? -6.956 2.042 30.035 1.00 96.25 274 TYR A C 1
ATOM 2292 O O . TYR A 1 274 ? -8.129 2.393 29.953 1.00 96.25 274 TYR A O 1
ATOM 2300 N N . PHE A 1 275 ? -6.355 1.835 31.212 1.00 96.44 275 PHE A N 1
ATOM 2301 C CA . PHE A 1 275 ? -7.035 1.893 32.509 1.00 96.44 275 PHE A CA 1
ATOM 2302 C C . PHE A 1 275 ? -8.221 0.919 32.624 1.00 96.44 275 PHE A C 1
ATOM 2304 O O . PHE A 1 275 ? -9.247 1.243 33.220 1.00 96.44 275 PHE A O 1
ATOM 2311 N N . ILE A 1 276 ? -8.076 -0.287 32.069 1.00 96.25 276 ILE A N 1
ATOM 2312 C CA . ILE A 1 276 ? -9.078 -1.361 32.137 1.00 96.25 276 ILE A CA 1
ATOM 2313 C C . ILE A 1 276 ? -8.493 -2.623 32.782 1.00 96.25 276 ILE A C 1
ATOM 2315 O O . ILE A 1 276 ? -7.279 -2.812 32.807 1.00 96.25 276 ILE A O 1
ATOM 2319 N N . ASN A 1 277 ? -9.365 -3.505 33.280 1.00 95.00 277 ASN A N 1
ATOM 2320 C CA . ASN A 1 277 ? -8.952 -4.789 33.862 1.00 95.00 277 ASN A CA 1
ATOM 2321 C C . ASN A 1 277 ? -8.684 -5.863 32.805 1.00 95.00 277 ASN A C 1
ATOM 2323 O O . ASN A 1 277 ? -7.845 -6.728 33.020 1.00 95.00 277 ASN A O 1
ATOM 2327 N N . SER A 1 278 ? -9.450 -5.852 31.711 1.00 95.88 278 SER A N 1
ATOM 2328 C CA . SER A 1 278 ? -9.251 -6.753 30.576 1.00 95.88 278 SER A CA 1
ATOM 2329 C C . SER A 1 278 ? -9.933 -6.226 29.318 1.00 95.88 278 SER A C 1
ATOM 2331 O O . SER A 1 278 ? -10.956 -5.538 29.406 1.00 95.88 278 SER A O 1
ATOM 2333 N N . PHE A 1 279 ? -9.382 -6.554 28.150 1.00 96.69 279 PHE A N 1
ATOM 2334 C CA . PHE A 1 279 ? -10.076 -6.336 26.880 1.00 96.69 279 PHE A CA 1
ATOM 2335 C C . PHE A 1 279 ? -11.220 -7.341 26.688 1.00 96.69 279 PHE A C 1
ATOM 2337 O O . PHE A 1 279 ? -11.080 -8.528 26.981 1.00 96.69 279 PHE A O 1
ATOM 2344 N N . ASN A 1 280 ? -12.344 -6.877 26.139 1.00 97.25 280 ASN A N 1
ATOM 2345 C CA . ASN A 1 280 ? -13.429 -7.743 25.697 1.00 97.25 280 ASN A CA 1
ATOM 2346 C C . ASN A 1 280 ? -13.120 -8.225 24.274 1.00 97.25 280 ASN A C 1
ATOM 2348 O O . ASN A 1 280 ? -13.478 -7.580 23.289 1.00 97.25 280 ASN A O 1
ATOM 2352 N N . GLU A 1 281 ? -12.423 -9.356 24.183 1.00 95.69 281 GLU A N 1
ATOM 2353 C CA . GLU A 1 281 ? -11.981 -9.962 22.920 1.00 95.69 281 GLU A CA 1
ATOM 2354 C C . GLU A 1 281 ? -13.153 -10.265 21.966 1.00 95.69 281 GLU A C 1
ATOM 2356 O O . GLU A 1 281 ? -13.014 -10.114 20.752 1.00 95.69 281 GLU A O 1
ATOM 2361 N N . ASN A 1 282 ? -14.344 -10.583 22.488 1.00 96.69 282 ASN A N 1
ATOM 2362 C CA . ASN A 1 282 ? -15.533 -10.788 21.657 1.00 96.69 282 ASN A CA 1
ATOM 2363 C C . ASN A 1 282 ? -15.986 -9.491 20.974 1.00 96.69 282 ASN A C 1
ATOM 2365 O O . ASN A 1 282 ? -16.328 -9.517 19.797 1.00 96.69 282 ASN A O 1
ATOM 2369 N N . GLU A 1 283 ? -15.982 -8.355 21.681 1.00 97.94 283 GLU A N 1
ATOM 2370 C CA . GLU A 1 283 ? -16.334 -7.059 21.080 1.00 97.94 283 GLU A CA 1
ATOM 2371 C C . GLU A 1 283 ? -15.267 -6.577 20.091 1.00 97.94 283 GLU A C 1
ATOM 2373 O O . GLU A 1 283 ? -15.614 -6.027 19.049 1.00 97.94 283 GLU A O 1
ATOM 2378 N N . LEU A 1 284 ? -13.981 -6.832 20.363 1.00 97.38 284 LEU A N 1
ATOM 2379 C CA . LEU A 1 284 ? -12.904 -6.550 19.404 1.00 97.38 284 LEU A CA 1
ATOM 2380 C C . LEU A 1 284 ? -13.067 -7.364 18.119 1.00 97.38 284 LEU A C 1
ATOM 2382 O O . LEU A 1 284 ? -12.962 -6.815 17.025 1.00 97.38 284 LEU A O 1
ATOM 2386 N N . SER A 1 285 ? -13.393 -8.650 18.244 1.00 96.88 285 SER A N 1
ATOM 2387 C CA . SER A 1 285 ? -13.553 -9.551 17.099 1.00 96.88 285 SER A CA 1
ATOM 2388 C C . SER A 1 285 ? -14.694 -9.138 16.168 1.00 96.88 285 SER A C 1
ATOM 2390 O O . SER A 1 285 ? -14.604 -9.362 14.963 1.00 96.88 285 SER A O 1
ATOM 2392 N N . LYS A 1 286 ? -15.748 -8.491 16.687 1.00 97.94 286 LYS A N 1
ATOM 2393 C CA . LYS A 1 286 ? -16.864 -7.979 15.868 1.00 97.94 286 LYS A CA 1
ATOM 2394 C C . LYS A 1 286 ? -16.428 -6.918 14.860 1.00 97.94 286 LYS A C 1
ATOM 2396 O O . LYS A 1 286 ? -17.053 -6.794 13.813 1.00 97.94 286 LYS A O 1
ATOM 2401 N N . LEU A 1 287 ? -15.328 -6.206 15.121 1.00 97.75 287 LEU A N 1
ATOM 2402 C CA . LEU A 1 287 ? -14.784 -5.220 14.184 1.00 97.75 287 LEU A CA 1
ATOM 2403 C C . LEU A 1 287 ? -14.310 -5.856 12.860 1.00 97.75 287 LEU A C 1
ATOM 2405 O O . LEU A 1 287 ? -14.181 -5.152 11.864 1.00 97.75 287 LEU A O 1
ATOM 2409 N N . ASN A 1 288 ? -14.081 -7.176 12.828 1.00 96.00 288 ASN A N 1
ATOM 2410 C CA . ASN A 1 288 ? -13.740 -7.914 11.608 1.00 96.00 288 ASN A CA 1
ATOM 2411 C C . ASN A 1 288 ? -14.950 -8.294 10.750 1.00 96.00 288 ASN A C 1
ATOM 2413 O O . ASN A 1 288 ? -14.759 -8.792 9.646 1.00 96.00 288 ASN A O 1
ATOM 2417 N N . PHE A 1 289 ? -16.182 -8.176 11.247 1.00 98.00 289 PHE A N 1
ATOM 2418 C CA . PHE A 1 289 ? -17.325 -8.851 10.626 1.00 98.00 289 PHE A CA 1
ATOM 2419 C C . PHE A 1 289 ? -17.601 -8.418 9.185 1.00 98.00 289 PHE A C 1
ATOM 2421 O O . PHE A 1 289 ? -18.025 -9.253 8.390 1.00 98.00 289 PHE A O 1
ATOM 2428 N N . ASP A 1 290 ? -17.286 -7.175 8.828 1.00 97.75 290 ASP A N 1
ATOM 2429 C CA . ASP A 1 290 ? -17.482 -6.664 7.469 1.00 97.75 290 ASP A CA 1
ATOM 2430 C C . ASP A 1 290 ? -16.401 -7.146 6.482 1.00 97.75 290 ASP A C 1
ATOM 2432 O O . ASP A 1 290 ? -16.587 -7.078 5.271 1.00 97.75 290 ASP A O 1
ATOM 2436 N N . LEU A 1 291 ? -15.291 -7.720 6.974 1.00 97.81 291 LEU A N 1
ATOM 2437 C CA . LEU A 1 291 ? -14.284 -8.381 6.127 1.00 97.81 291 LEU A CA 1
ATOM 2438 C C . LEU A 1 291 ? -14.837 -9.631 5.427 1.00 97.81 291 LEU A C 1
ATOM 2440 O O . LEU A 1 291 ? -14.244 -10.079 4.447 1.00 97.81 291 LEU A O 1
ATOM 2444 N N . TYR A 1 292 ? -15.951 -10.180 5.914 1.00 98.06 292 TYR A N 1
ATOM 2445 C CA . TYR A 1 292 ? -16.607 -11.358 5.346 1.00 98.06 292 TYR A CA 1
ATOM 2446 C C . TYR A 1 292 ? -17.706 -11.021 4.327 1.00 98.06 292 TYR A C 1
ATOM 2448 O O . TYR A 1 292 ? -18.269 -11.924 3.721 1.00 98.06 292 TYR A O 1
ATOM 2456 N N . ASN A 1 293 ? -18.011 -9.740 4.113 1.00 97.69 293 ASN A N 1
ATOM 2457 C CA . ASN A 1 293 ? -18.946 -9.310 3.074 1.00 97.69 293 ASN A CA 1
ATOM 2458 C C . ASN A 1 293 ? -18.175 -9.044 1.773 1.00 97.69 293 ASN A C 1
ATOM 2460 O O . ASN A 1 293 ? -17.104 -8.419 1.800 1.00 97.69 293 ASN A O 1
ATOM 2464 N N . LYS A 1 294 ? -18.684 -9.504 0.621 1.00 97.62 294 LYS A N 1
ATOM 2465 C CA . LYS A 1 294 ? -17.994 -9.293 -0.661 1.00 97.62 294 LYS A CA 1
ATOM 2466 C C . LYS A 1 294 ? -18.049 -7.818 -1.053 1.00 97.62 294 LYS A C 1
ATOM 2468 O O . LYS A 1 294 ? -18.980 -7.088 -0.721 1.00 97.62 294 LYS A O 1
ATOM 2473 N N . ALA A 1 295 ? -17.032 -7.373 -1.789 1.00 97.56 295 ALA A N 1
ATOM 2474 C CA . ALA A 1 295 ? -17.102 -6.083 -2.465 1.00 97.56 295 ALA A CA 1
ATOM 2475 C C . ALA A 1 295 ? -18.264 -6.091 -3.470 1.00 97.56 295 ALA A C 1
ATOM 2477 O O . ALA A 1 295 ? -18.528 -7.126 -4.095 1.00 97.56 295 ALA A O 1
ATOM 2478 N N . SER A 1 296 ? -18.906 -4.938 -3.667 1.00 96.56 296 SER A N 1
ATOM 2479 C CA . SER A 1 296 ? -19.953 -4.793 -4.683 1.00 96.56 296 SER A CA 1
ATOM 2480 C C . SER A 1 296 ? -19.464 -5.185 -6.082 1.00 96.56 296 SER A C 1
ATOM 2482 O O . SER A 1 296 ? -18.295 -4.996 -6.437 1.00 96.56 296 SER A O 1
ATOM 2484 N N . MET A 1 297 ? -20.3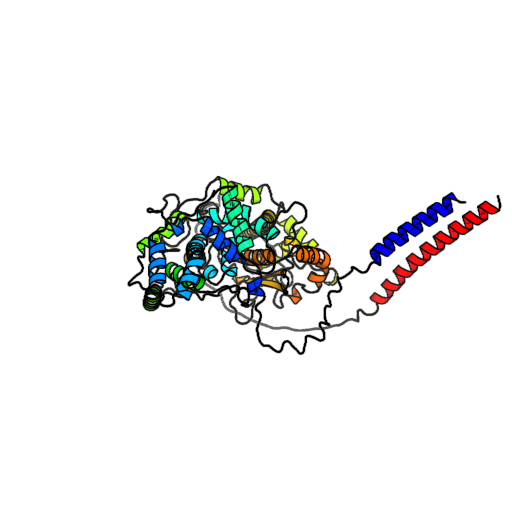81 -5.714 -6.900 1.00 95.88 297 MET A N 1
ATOM 2485 C CA . MET A 1 297 ? -20.073 -6.056 -8.291 1.00 95.88 297 MET A CA 1
ATOM 2486 C C . MET A 1 297 ? -19.642 -4.818 -9.083 1.00 95.88 297 MET A C 1
ATOM 2488 O O . MET A 1 297 ? -18.651 -4.880 -9.798 1.00 95.88 297 MET A O 1
ATOM 2492 N N . GLU A 1 298 ? -20.308 -3.680 -8.870 1.00 94.94 298 GLU A N 1
ATOM 2493 C CA . GLU A 1 298 ? -19.974 -2.400 -9.506 1.00 94.94 298 GLU A CA 1
ATOM 2494 C C . GLU A 1 298 ? -18.511 -1.998 -9.262 1.00 94.94 298 GLU A C 1
ATOM 2496 O O . GLU A 1 298 ? -17.785 -1.671 -10.200 1.00 94.94 298 GLU A O 1
ATOM 2501 N N . SER A 1 299 ? -18.030 -2.101 -8.018 1.00 95.56 299 SER A N 1
ATOM 2502 C CA . SER A 1 299 ? -16.632 -1.789 -7.701 1.00 95.56 299 SER A CA 1
ATOM 2503 C C . SER A 1 299 ? -15.648 -2.744 -8.382 1.00 95.56 299 SER A C 1
ATOM 2505 O O . SER A 1 299 ? -14.590 -2.306 -8.849 1.00 95.56 299 SER A O 1
ATOM 2507 N N . LYS A 1 300 ? -15.983 -4.041 -8.463 1.00 96.00 300 LYS A N 1
ATOM 2508 C CA . LYS A 1 300 ? -15.158 -5.044 -9.158 1.00 96.00 300 LYS A CA 1
ATOM 2509 C C . LYS A 1 300 ? -15.133 -4.796 -10.665 1.00 96.00 300 LYS A C 1
ATOM 2511 O O . LYS A 1 300 ? -14.059 -4.816 -11.259 1.00 96.00 300 LYS A O 1
ATOM 2516 N N . GLU A 1 301 ? -16.282 -4.521 -11.275 1.00 94.75 301 GLU A N 1
ATOM 2517 C CA . GLU A 1 301 ? -16.413 -4.212 -12.701 1.00 94.75 301 GLU A CA 1
ATOM 2518 C C . GLU A 1 301 ? -15.674 -2.928 -13.073 1.00 94.75 301 GLU A C 1
ATOM 2520 O O . GLU A 1 301 ? -14.932 -2.916 -14.054 1.00 94.75 301 GLU A O 1
ATOM 2525 N N . MET A 1 302 ? -15.786 -1.874 -12.258 1.00 92.44 302 MET A N 1
ATOM 2526 C CA . MET A 1 302 ? -15.051 -0.630 -12.474 1.00 92.44 302 MET A CA 1
ATOM 2527 C C . MET A 1 302 ? -13.538 -0.873 -12.481 1.00 92.44 302 MET A C 1
ATOM 2529 O O . MET A 1 302 ? -12.865 -0.447 -13.421 1.00 92.44 302 MET A O 1
ATOM 2533 N N . PHE A 1 303 ? -13.007 -1.605 -11.496 1.00 94.69 303 PHE A N 1
ATOM 2534 C CA . PHE A 1 303 ? -11.592 -1.985 -11.465 1.00 94.69 303 PHE A CA 1
ATOM 2535 C C . PHE A 1 303 ? -11.201 -2.835 -12.684 1.00 94.69 303 PHE A C 1
ATOM 2537 O O . PHE A 1 303 ? -10.219 -2.540 -13.364 1.00 94.69 303 PHE A O 1
ATOM 2544 N N . ASN A 1 304 ? -12.005 -3.851 -13.008 1.00 93.25 304 ASN A N 1
ATOM 2545 C CA . ASN A 1 304 ? -11.741 -4.772 -14.111 1.00 93.25 304 ASN A CA 1
ATOM 2546 C C . ASN A 1 304 ? -11.795 -4.094 -15.487 1.00 93.25 304 ASN A C 1
ATOM 2548 O O . ASN A 1 304 ? -11.037 -4.479 -16.374 1.00 93.25 304 ASN A O 1
ATOM 2552 N N . SER A 1 305 ? -12.624 -3.061 -15.662 1.00 91.44 305 SER A N 1
ATOM 2553 C CA . SER A 1 305 ? -12.661 -2.262 -16.895 1.00 91.44 305 SER A CA 1
ATOM 2554 C C . SER A 1 305 ? -11.354 -1.501 -17.134 1.00 91.44 305 SER A C 1
ATOM 2556 O O . SER A 1 305 ? -10.969 -1.260 -18.274 1.00 91.44 305 SER A O 1
ATOM 2558 N N . ILE A 1 306 ? -10.621 -1.143 -16.074 1.00 88.88 306 ILE A N 1
ATOM 2559 C CA . ILE A 1 306 ? -9.357 -0.409 -16.205 1.00 88.88 306 ILE A CA 1
ATOM 2560 C C . ILE A 1 306 ? -8.264 -1.326 -16.750 1.00 88.88 306 ILE A C 1
ATOM 2562 O O . ILE A 1 306 ? -7.575 -0.966 -17.701 1.00 88.88 306 ILE A O 1
ATOM 2566 N N . ILE A 1 307 ? -8.155 -2.531 -16.192 1.00 87.06 307 ILE A N 1
ATOM 2567 C CA . ILE A 1 307 ? -7.160 -3.539 -16.593 1.00 87.06 307 ILE A CA 1
ATOM 2568 C C . ILE A 1 307 ? -7.520 -4.294 -17.882 1.00 87.06 307 ILE A C 1
ATOM 2570 O O . ILE A 1 307 ? -6.763 -5.163 -18.298 1.00 87.06 307 ILE A O 1
ATOM 2574 N N . LYS A 1 308 ? -8.676 -4.016 -18.498 1.00 87.94 308 LYS A N 1
ATOM 2575 C CA . LYS A 1 308 ? -9.110 -4.656 -19.753 1.00 87.94 308 LYS A CA 1
ATOM 2576 C C . LYS A 1 308 ? -9.352 -3.656 -20.876 1.00 87.94 308 LYS A C 1
ATOM 2578 O O . LYS A 1 308 ? -8.874 -3.868 -21.983 1.00 87.94 308 LYS A O 1
ATOM 2583 N N . ASP A 1 309 ? -10.052 -2.562 -20.587 1.00 87.19 309 ASP A N 1
ATOM 2584 C CA . ASP A 1 309 ? -10.615 -1.683 -21.618 1.00 87.19 309 ASP A CA 1
ATOM 2585 C C . ASP A 1 309 ? -9.964 -0.292 -21.647 1.00 87.19 309 ASP A C 1
ATOM 2587 O O . ASP A 1 309 ? -9.959 0.367 -22.685 1.00 87.19 309 ASP A O 1
ATOM 2591 N N . LYS A 1 310 ? -9.412 0.179 -20.519 1.00 84.88 310 LYS A N 1
ATOM 2592 C CA . LYS A 1 310 ? -8.837 1.536 -20.375 1.00 84.88 310 LYS A CA 1
ATOM 2593 C C . LYS A 1 310 ? -7.325 1.529 -20.141 1.00 84.88 310 LYS A C 1
ATOM 2595 O O . LYS A 1 310 ? -6.787 2.419 -19.481 1.00 84.88 310 LYS A O 1
ATOM 2600 N N . MET A 1 311 ? -6.650 0.509 -20.657 1.00 88.56 311 MET A N 1
ATOM 2601 C CA . MET A 1 311 ? -5.216 0.319 -20.476 1.00 88.56 311 MET A CA 1
ATOM 2602 C C . MET A 1 311 ? -4.399 1.380 -21.226 1.00 88.56 311 MET A C 1
ATOM 2604 O O . MET A 1 311 ? -4.732 1.755 -22.349 1.00 88.56 311 MET A O 1
ATOM 2608 N N . TYR A 1 312 ? -3.301 1.838 -20.618 1.00 92.06 312 TYR A N 1
ATOM 2609 C CA . TYR A 1 312 ? -2.337 2.724 -21.278 1.00 92.06 312 TYR A CA 1
ATOM 2610 C C . TYR A 1 312 ? -1.436 1.938 -22.244 1.00 92.06 312 TYR A C 1
ATOM 2612 O O . TYR A 1 312 ? -1.158 2.390 -23.353 1.00 92.06 312 TYR A O 1
ATOM 2620 N N . PHE A 1 313 ? -1.014 0.742 -21.831 1.00 94.81 313 PHE A N 1
ATOM 2621 C CA . PHE A 1 313 ? -0.298 -0.232 -22.647 1.00 94.81 313 PHE A CA 1
ATOM 2622 C C . PHE A 1 313 ? -1.191 -1.441 -22.917 1.00 94.81 313 PHE A C 1
ATOM 2624 O O . PHE A 1 313 ? -1.749 -2.014 -21.985 1.00 94.81 313 PHE A O 1
ATOM 2631 N N . GLU A 1 314 ? -1.297 -1.840 -24.182 1.00 94.56 314 GLU A N 1
ATOM 2632 C CA . GLU A 1 314 ? -2.131 -2.974 -24.607 1.00 94.56 314 GLU A CA 1
ATOM 2633 C C . GLU A 1 314 ? -1.588 -4.325 -24.126 1.00 94.56 314 GLU A C 1
ATOM 2635 O O . GLU A 1 314 ? -2.357 -5.211 -23.765 1.00 94.56 314 GLU A O 1
ATOM 2640 N N . ASP A 1 315 ? -0.265 -4.474 -24.104 1.00 96.62 315 ASP A N 1
ATOM 2641 C CA . ASP A 1 315 ? 0.415 -5.703 -23.722 1.00 96.62 315 ASP A CA 1
ATOM 2642 C C . ASP A 1 315 ? 1.756 -5.401 -23.031 1.00 96.62 315 ASP A C 1
ATOM 2644 O O . ASP A 1 315 ? 2.251 -4.265 -23.017 1.00 96.62 315 ASP A O 1
ATOM 2648 N N . PHE A 1 316 ? 2.343 -6.439 -22.429 1.00 97.62 316 PHE A N 1
ATOM 2649 C CA . PHE A 1 316 ? 3.599 -6.328 -21.693 1.00 97.62 316 PHE A CA 1
ATOM 2650 C C . PHE A 1 316 ? 4.780 -5.941 -22.594 1.00 97.62 316 PHE A C 1
ATOM 2652 O O . PHE A 1 316 ? 5.645 -5.181 -22.159 1.00 97.62 316 PHE A O 1
ATOM 2659 N N . VAL A 1 317 ? 4.813 -6.420 -23.841 1.00 97.69 317 VAL A N 1
ATOM 2660 C CA . VAL A 1 317 ? 5.917 -6.165 -24.777 1.00 97.69 317 VAL A CA 1
ATOM 2661 C C . VAL A 1 317 ? 5.975 -4.678 -25.113 1.00 97.69 317 VAL A C 1
ATOM 2663 O O . VAL A 1 317 ? 7.018 -4.056 -24.934 1.00 97.69 317 VAL A O 1
ATOM 2666 N N . LYS A 1 318 ? 4.840 -4.062 -25.466 1.00 98.06 318 LYS A N 1
ATOM 2667 C CA . LYS A 1 318 ? 4.744 -2.618 -25.733 1.00 98.06 318 LYS A CA 1
ATOM 2668 C C . LYS A 1 318 ? 5.137 -1.775 -24.528 1.00 98.06 318 LYS A C 1
ATOM 2670 O O . LYS A 1 318 ? 5.804 -0.755 -24.686 1.00 98.06 318 LYS A O 1
ATOM 2675 N N . MET A 1 319 ? 4.732 -2.185 -23.325 1.00 97.94 319 MET A N 1
ATOM 2676 C CA . MET A 1 319 ? 5.148 -1.514 -22.093 1.00 97.94 319 MET A CA 1
ATOM 2677 C C . MET A 1 319 ? 6.665 -1.617 -21.886 1.00 97.94 319 MET A C 1
ATOM 2679 O O . MET A 1 319 ? 7.311 -0.617 -21.570 1.00 97.94 319 MET A O 1
ATOM 2683 N N . SER A 1 320 ? 7.240 -2.809 -22.067 1.00 98.31 320 SER A N 1
ATOM 2684 C CA . SER A 1 320 ? 8.679 -3.033 -21.926 1.00 98.31 320 SER A CA 1
ATOM 2685 C C . SER A 1 320 ? 9.475 -2.218 -22.945 1.00 98.31 320 SER A C 1
ATOM 2687 O O . SER A 1 320 ? 10.395 -1.503 -22.551 1.00 98.31 320 SER A O 1
ATOM 2689 N N . ASP A 1 321 ? 9.093 -2.263 -24.223 1.00 98.50 321 ASP A N 1
ATOM 2690 C CA . ASP A 1 321 ? 9.738 -1.509 -25.302 1.00 98.50 321 ASP A CA 1
ATOM 2691 C C . ASP A 1 321 ? 9.675 -0.003 -25.042 1.00 98.50 321 ASP A C 1
ATOM 2693 O O . ASP A 1 321 ? 10.687 0.691 -25.144 1.00 98.50 321 ASP A O 1
ATOM 2697 N N . PHE A 1 322 ? 8.520 0.500 -24.595 1.00 98.19 322 PHE A N 1
ATOM 2698 C CA . PHE A 1 322 ? 8.366 1.900 -24.219 1.00 98.19 322 PHE A CA 1
ATOM 2699 C C . PHE A 1 322 ? 9.355 2.317 -23.124 1.00 98.19 322 PHE A C 1
ATOM 2701 O O . PHE A 1 322 ? 10.054 3.321 -23.271 1.00 98.19 322 PHE A O 1
ATOM 2708 N N . PHE A 1 323 ? 9.444 1.564 -22.022 1.00 98.19 323 PHE A N 1
ATOM 2709 C CA . PHE A 1 323 ? 10.383 1.892 -20.947 1.00 98.19 323 PHE A CA 1
ATOM 2710 C C . PHE A 1 323 ? 11.841 1.693 -21.361 1.00 98.19 323 PHE A C 1
ATOM 2712 O O . PHE A 1 323 ? 12.697 2.475 -20.937 1.00 98.19 323 PHE A O 1
ATOM 2719 N N . LYS A 1 324 ? 12.128 0.708 -22.214 1.00 98.19 324 LYS A N 1
ATOM 2720 C CA . LYS A 1 324 ? 13.455 0.468 -22.782 1.00 98.19 324 LYS A CA 1
ATOM 2721 C C . LYS A 1 324 ? 13.922 1.654 -23.607 1.00 98.19 324 LYS A C 1
ATOM 2723 O O . LYS A 1 324 ? 15.018 2.156 -23.363 1.00 98.19 324 LYS A O 1
ATOM 2728 N N . GLU A 1 325 ? 13.095 2.151 -24.517 1.00 98.19 325 GLU A N 1
ATOM 2729 C CA . GLU A 1 325 ? 13.406 3.336 -25.317 1.00 98.19 325 GLU A CA 1
ATOM 2730 C C . GLU A 1 325 ? 13.499 4.594 -24.451 1.00 98.19 325 GLU A C 1
ATOM 2732 O O . GLU A 1 325 ? 14.479 5.339 -24.532 1.00 98.19 325 GLU A O 1
ATOM 2737 N N . LEU A 1 326 ? 12.513 4.810 -23.574 1.00 97.56 326 LEU A N 1
ATOM 2738 C CA . LEU A 1 326 ? 12.454 5.976 -22.698 1.00 97.56 326 LEU A CA 1
ATOM 2739 C C . LEU A 1 326 ? 13.685 6.060 -21.786 1.00 97.56 326 LEU A C 1
ATOM 2741 O O . LEU A 1 326 ? 14.189 7.153 -21.534 1.00 97.56 326 LEU A O 1
ATOM 2745 N N . SER A 1 327 ? 14.166 4.919 -21.288 1.00 97.69 327 SER A N 1
ATOM 2746 C CA . SER A 1 327 ? 15.270 4.833 -20.329 1.00 97.69 327 SER A CA 1
ATOM 2747 C C . SER A 1 327 ? 16.645 4.542 -20.946 1.00 97.69 327 SER A C 1
ATOM 2749 O O . SER A 1 327 ? 17.591 4.237 -20.211 1.00 97.69 327 SER A O 1
ATOM 2751 N N . PHE A 1 328 ? 16.778 4.638 -22.274 1.00 97.88 328 PHE A N 1
ATOM 2752 C CA . PHE A 1 328 ? 18.025 4.358 -22.983 1.00 97.88 328 PHE A CA 1
ATOM 2753 C C . PHE A 1 328 ? 19.107 5.417 -22.723 1.00 97.88 328 PHE A C 1
ATOM 2755 O O . PHE A 1 328 ? 18.886 6.623 -22.854 1.00 97.88 328 PHE A O 1
ATOM 2762 N N . ILE A 1 329 ? 20.321 4.963 -22.401 1.00 96.31 329 ILE A N 1
ATOM 2763 C CA . ILE A 1 329 ? 21.483 5.817 -22.142 1.00 96.31 329 ILE A CA 1
ATOM 2764 C C . ILE A 1 329 ? 22.508 5.642 -23.266 1.00 96.31 329 ILE A C 1
ATOM 2766 O O . ILE A 1 329 ? 23.339 4.733 -23.227 1.00 96.31 329 ILE A O 1
ATOM 2770 N N . ASN A 1 330 ? 22.519 6.576 -24.226 1.00 92.81 330 ASN A N 1
ATOM 2771 C CA . ASN A 1 330 ? 23.408 6.551 -25.400 1.00 92.81 330 ASN A CA 1
ATOM 2772 C C . ASN A 1 330 ? 24.884 6.301 -25.048 1.00 92.81 330 ASN A C 1
ATOM 2774 O O . ASN A 1 330 ? 25.544 5.493 -25.694 1.00 92.81 330 ASN A O 1
ATOM 2778 N N . LYS A 1 331 ? 25.414 6.977 -24.015 1.00 91.50 331 LYS A N 1
ATOM 2779 C CA . LYS A 1 331 ? 26.834 6.859 -23.635 1.00 91.50 331 LYS A CA 1
ATOM 2780 C C . LYS A 1 331 ? 27.210 5.451 -23.157 1.00 91.50 331 LYS A C 1
ATOM 2782 O O . LYS A 1 331 ? 28.360 5.050 -23.305 1.00 91.50 331 LYS A O 1
ATOM 2787 N N . LEU A 1 332 ? 26.267 4.731 -22.552 1.00 90.25 332 LEU A N 1
ATOM 2788 C CA . LEU A 1 332 ? 26.502 3.410 -21.966 1.00 90.25 332 LEU A CA 1
ATOM 2789 C C . LEU A 1 332 ? 25.933 2.273 -22.824 1.00 90.25 332 LEU A C 1
ATOM 2791 O O . LEU A 1 332 ? 26.217 1.116 -22.536 1.00 90.25 332 LEU A O 1
ATOM 2795 N N . ASN A 1 333 ? 25.170 2.604 -23.869 1.00 92.94 333 ASN A N 1
ATOM 2796 C CA . ASN A 1 333 ? 24.527 1.668 -24.787 1.00 92.94 333 ASN A CA 1
ATOM 2797 C C . ASN A 1 333 ? 23.669 0.600 -24.079 1.00 92.94 333 ASN A C 1
ATOM 2799 O O . ASN A 1 333 ? 23.726 -0.579 -24.419 1.00 92.94 333 ASN A O 1
ATOM 2803 N N . TYR A 1 334 ? 22.894 1.010 -23.071 1.00 94.00 334 TYR A N 1
ATOM 2804 C CA . TYR A 1 334 ? 21.884 0.166 -22.427 1.00 94.00 334 TYR A CA 1
ATOM 2805 C C . TYR A 1 334 ? 20.749 1.016 -21.841 1.00 94.00 334 TYR A C 1
ATOM 2807 O O . TYR A 1 334 ? 20.895 2.232 -21.680 1.00 94.00 334 TYR A O 1
ATOM 2815 N N . SER A 1 335 ? 19.634 0.366 -21.509 1.00 97.00 335 SER A N 1
ATOM 2816 C CA . SER A 1 335 ? 18.464 0.990 -20.886 1.00 97.00 335 SER A CA 1
ATOM 2817 C C . SER A 1 335 ? 18.404 0.697 -19.394 1.00 97.00 335 SER A C 1
ATOM 2819 O O . SER A 1 335 ? 18.597 -0.440 -18.968 1.00 97.00 335 SER A O 1
ATOM 2821 N N . ASN A 1 336 ? 18.108 1.711 -18.581 1.00 96.56 336 ASN A N 1
ATOM 2822 C CA . ASN A 1 336 ? 17.943 1.510 -17.139 1.00 96.56 336 ASN A CA 1
ATOM 2823 C C . ASN A 1 336 ? 16.748 0.598 -16.797 1.00 96.56 336 ASN A C 1
ATOM 2825 O O . ASN A 1 336 ? 16.742 -0.027 -15.736 1.00 96.56 336 ASN A O 1
ATOM 2829 N N . ILE A 1 337 ? 15.740 0.536 -17.667 1.00 98.12 337 ILE A N 1
ATOM 2830 C CA . ILE A 1 337 ? 14.545 -0.292 -17.523 1.00 98.12 337 ILE A CA 1
ATOM 2831 C C . ILE A 1 337 ? 14.368 -1.089 -18.820 1.00 98.12 337 ILE A C 1
ATOM 2833 O O . ILE A 1 337 ? 13.973 -0.526 -19.832 1.00 98.12 337 ILE A O 1
ATOM 2837 N N . ASP A 1 338 ? 14.658 -2.389 -18.786 1.00 97.00 338 ASP A N 1
ATOM 2838 C CA . ASP A 1 338 ? 14.384 -3.348 -19.869 1.00 97.00 338 ASP A CA 1
ATOM 2839 C C . ASP A 1 338 ? 13.673 -4.561 -19.252 1.00 97.00 338 ASP A C 1
ATOM 2841 O O . ASP A 1 338 ? 14.315 -5.486 -18.747 1.00 97.00 338 ASP A O 1
ATOM 2845 N N . LEU A 1 339 ? 12.342 -4.488 -19.152 1.00 97.62 339 LEU A N 1
ATOM 2846 C CA . LEU A 1 339 ? 11.561 -5.422 -18.334 1.00 97.62 339 LEU A CA 1
ATOM 2847 C C . LEU A 1 339 ? 11.481 -6.817 -18.953 1.00 97.62 339 LEU A C 1
ATOM 2849 O O . LEU A 1 339 ? 11.553 -7.791 -18.210 1.00 97.62 339 LEU A O 1
ATOM 2853 N N . GLU A 1 340 ? 11.368 -6.926 -20.275 1.00 96.38 340 GLU A N 1
ATOM 2854 C CA . GLU A 1 340 ? 11.362 -8.208 -20.988 1.00 96.38 340 GLU A CA 1
ATOM 2855 C C . GLU A 1 340 ? 12.631 -8.999 -20.662 1.00 96.38 340 GLU A C 1
ATOM 2857 O O . GLU A 1 340 ? 12.553 -10.117 -20.145 1.00 96.38 340 GLU A O 1
ATOM 2862 N N . GLU A 1 341 ? 13.799 -8.381 -20.840 1.00 96.12 341 GLU A N 1
ATOM 2863 C CA . GLU A 1 341 ? 15.062 -9.085 -20.636 1.00 96.12 341 GLU A CA 1
ATOM 2864 C C . GLU A 1 341 ? 15.394 -9.305 -19.160 1.00 96.12 341 GLU A C 1
ATOM 2866 O O . GLU A 1 341 ? 15.930 -10.350 -18.773 1.00 96.12 341 GLU A O 1
ATOM 2871 N N . THR A 1 342 ? 14.984 -8.369 -18.304 1.00 97.12 342 THR A N 1
ATOM 2872 C CA . THR A 1 342 ? 15.113 -8.513 -16.853 1.00 97.12 342 THR A CA 1
ATOM 2873 C C . THR A 1 342 ? 14.248 -9.655 -16.324 1.00 97.12 342 THR A C 1
ATOM 2875 O O . THR A 1 342 ? 14.756 -10.513 -15.602 1.00 97.12 342 THR A O 1
ATOM 2878 N N . LEU A 1 343 ? 12.961 -9.722 -16.684 1.00 96.88 343 LEU A N 1
ATOM 2879 C CA . LEU A 1 343 ? 12.065 -10.769 -16.187 1.00 96.88 343 LEU A CA 1
ATOM 2880 C C . LEU A 1 343 ? 12.418 -12.144 -16.760 1.00 96.88 343 LEU A C 1
ATOM 2882 O O . LEU A 1 343 ? 12.345 -13.127 -16.022 1.00 96.88 343 LEU A O 1
ATOM 2886 N N . ARG A 1 344 ? 12.888 -12.234 -18.013 1.00 96.62 344 ARG A N 1
ATOM 2887 C CA . ARG A 1 344 ? 13.451 -13.486 -18.550 1.00 96.62 344 ARG A CA 1
ATOM 2888 C C . ARG A 1 344 ? 14.659 -13.951 -17.737 1.00 96.62 344 ARG A C 1
ATOM 2890 O O . ARG A 1 344 ? 14.722 -15.119 -17.358 1.00 96.62 344 ARG A O 1
ATOM 2897 N N . ALA A 1 345 ? 15.587 -13.052 -17.402 1.00 96.69 345 ALA A N 1
ATOM 2898 C CA . ALA A 1 345 ? 16.740 -13.382 -16.561 1.00 96.69 345 ALA A CA 1
ATOM 2899 C C . ALA A 1 345 ? 16.345 -13.794 -15.130 1.00 96.69 345 ALA A C 1
ATOM 2901 O O . ALA A 1 345 ? 16.934 -14.726 -14.575 1.00 96.69 345 ALA A O 1
ATOM 2902 N N . VAL A 1 346 ? 15.334 -13.145 -14.541 1.00 95.38 346 VAL A N 1
ATOM 2903 C CA . VAL A 1 346 ? 14.753 -13.535 -13.244 1.00 95.38 346 VAL A CA 1
ATOM 2904 C C . VAL A 1 346 ? 14.149 -14.933 -13.322 1.00 95.38 346 VAL A C 1
ATOM 2906 O O . VAL A 1 346 ? 14.504 -15.789 -12.510 1.00 95.38 346 VAL A O 1
ATOM 2909 N N . GLY A 1 347 ? 13.297 -15.184 -14.319 1.00 94.50 347 GLY A N 1
ATOM 2910 C CA . GLY A 1 347 ? 12.670 -16.483 -14.540 1.00 94.50 347 GLY A CA 1
ATOM 2911 C C . GLY A 1 347 ? 13.704 -17.589 -14.719 1.00 94.50 347 GLY A C 1
ATOM 2912 O O . GLY A 1 347 ? 13.619 -18.617 -14.050 1.00 94.50 347 GLY A O 1
ATOM 2913 N N . TYR A 1 348 ? 14.742 -17.351 -15.524 1.00 94.81 348 TYR A N 1
ATOM 2914 C CA . TYR A 1 348 ? 15.842 -18.296 -15.711 1.00 94.81 348 TYR A CA 1
ATOM 2915 C C . TYR A 1 348 ? 16.587 -18.571 -14.396 1.00 94.81 348 TYR A C 1
ATOM 2917 O O . TYR A 1 348 ? 16.822 -19.726 -14.037 1.00 94.81 348 TYR A O 1
ATOM 2925 N N . SER A 1 349 ? 16.904 -17.522 -13.626 1.00 93.31 349 SER A N 1
ATOM 2926 C CA . SER A 1 349 ? 17.588 -17.653 -12.333 1.00 93.31 349 SER A CA 1
ATOM 2927 C C . SER A 1 349 ? 16.762 -18.415 -11.293 1.00 93.31 349 SER A C 1
ATOM 2929 O O . SER A 1 349 ? 17.341 -19.094 -10.445 1.00 93.31 349 SER A O 1
ATOM 2931 N N . LEU A 1 350 ? 15.436 -18.276 -11.323 1.00 91.88 350 LEU A N 1
ATOM 2932 C CA . LEU A 1 350 ? 14.508 -18.922 -10.392 1.00 91.88 350 LEU A CA 1
ATOM 2933 C C . LEU A 1 350 ? 13.904 -20.220 -10.939 1.00 91.88 350 LEU A C 1
ATOM 2935 O O . LEU A 1 350 ? 13.147 -20.880 -10.230 1.00 91.88 350 LEU A O 1
ATOM 2939 N N . LYS A 1 351 ? 14.261 -20.609 -12.169 1.00 92.06 351 LYS A N 1
ATOM 2940 C CA . LYS A 1 351 ? 13.714 -21.768 -12.890 1.00 92.06 351 LYS A CA 1
ATOM 2941 C C . LYS A 1 351 ? 12.187 -21.736 -12.988 1.00 92.06 351 LYS A C 1
ATOM 2943 O O . LYS A 1 351 ? 11.522 -22.751 -12.791 1.00 92.06 351 LYS A O 1
ATOM 2948 N N . TRP A 1 352 ? 11.624 -20.566 -13.263 1.00 91.75 352 TRP A N 1
ATOM 2949 C CA . TRP A 1 352 ? 10.189 -20.434 -13.482 1.00 91.75 352 TRP A CA 1
ATOM 2950 C C . TRP A 1 352 ? 9.760 -21.139 -14.762 1.00 91.75 352 TRP A C 1
ATOM 2952 O O . TRP A 1 352 ? 10.479 -21.109 -15.765 1.00 91.75 352 TRP A O 1
ATOM 2962 N N . SER A 1 353 ? 8.572 -21.743 -14.717 1.00 91.81 353 SER A N 1
ATOM 2963 C CA . SER A 1 353 ? 7.910 -22.235 -15.919 1.00 91.81 353 SER A CA 1
ATOM 2964 C C . SER A 1 353 ? 7.414 -21.071 -16.779 1.00 91.81 353 SER A C 1
ATOM 2966 O O . SER A 1 353 ? 7.324 -19.930 -16.307 1.00 91.81 353 SER A O 1
ATOM 2968 N N . TYR A 1 354 ? 7.064 -21.368 -18.033 1.00 93.06 354 TYR A N 1
ATOM 2969 C CA . TYR A 1 354 ? 6.473 -20.398 -18.954 1.00 93.06 354 TYR A CA 1
ATOM 2970 C C . TYR A 1 354 ? 5.270 -19.680 -18.322 1.00 93.06 354 TYR A C 1
ATOM 2972 O O . TYR A 1 354 ? 5.233 -18.454 -18.271 1.00 93.06 354 TYR A O 1
ATOM 2980 N N . ASN A 1 355 ? 4.349 -20.437 -17.718 1.00 92.06 355 ASN A N 1
ATOM 2981 C CA . ASN A 1 355 ? 3.138 -19.894 -17.100 1.00 92.06 355 ASN A CA 1
ATOM 2982 C C . ASN A 1 355 ? 3.431 -18.931 -15.937 1.00 92.06 355 ASN A C 1
ATOM 2984 O O . ASN A 1 355 ? 2.770 -17.901 -15.804 1.00 92.06 355 ASN A O 1
ATOM 2988 N N . LYS A 1 356 ? 4.441 -19.225 -15.104 1.00 91.94 356 LYS A N 1
ATOM 2989 C CA . LYS A 1 356 ? 4.834 -18.328 -14.003 1.00 91.94 356 LYS A CA 1
ATOM 2990 C C . LYS A 1 356 ? 5.492 -17.047 -14.527 1.00 91.94 356 LYS A C 1
ATOM 2992 O O . LYS A 1 356 ? 5.243 -15.979 -13.968 1.00 91.94 356 LYS A O 1
ATOM 2997 N N . LEU A 1 357 ? 6.268 -17.133 -15.614 1.00 94.50 357 LEU A N 1
ATOM 2998 C CA . LEU A 1 357 ? 6.827 -15.953 -16.280 1.00 94.50 357 LEU A CA 1
ATOM 2999 C C . LEU A 1 357 ? 5.731 -15.080 -16.916 1.00 94.50 357 LEU A C 1
ATOM 3001 O O . LEU A 1 357 ? 5.724 -13.868 -16.719 1.00 94.50 357 LEU A O 1
ATOM 3005 N N . GLU A 1 358 ? 4.773 -15.674 -17.625 1.00 95.00 358 GLU A N 1
ATOM 3006 C CA . GLU A 1 358 ? 3.652 -14.924 -18.207 1.00 95.00 358 GLU A CA 1
ATOM 3007 C C . GLU A 1 358 ? 2.758 -14.301 -17.126 1.00 95.00 358 GLU A C 1
ATOM 3009 O O . GLU A 1 358 ? 2.309 -13.162 -17.260 1.00 95.00 358 GLU A O 1
ATOM 3014 N N . SER A 1 359 ? 2.569 -14.990 -15.996 1.00 93.81 359 SER A N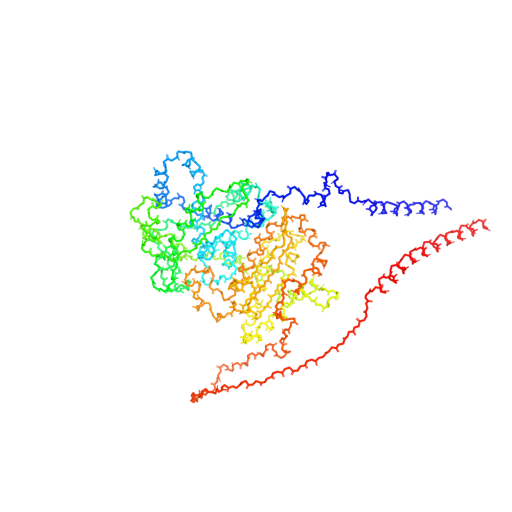 1
ATOM 3015 C CA . SER A 1 359 ? 1.831 -14.451 -14.853 1.00 93.81 359 SER A CA 1
ATOM 3016 C C . SER A 1 359 ? 2.488 -13.191 -14.274 1.00 93.81 359 SER A C 1
ATOM 3018 O O . SER A 1 359 ? 1.792 -12.195 -14.073 1.00 93.81 359 SER A O 1
ATOM 3020 N N . ILE A 1 360 ? 3.814 -13.174 -14.069 1.00 95.00 360 ILE A N 1
ATOM 3021 C CA . ILE A 1 360 ? 4.496 -11.962 -13.578 1.00 95.00 360 ILE A CA 1
ATOM 3022 C C . ILE A 1 360 ? 4.518 -10.839 -14.626 1.00 95.00 360 ILE A C 1
ATOM 3024 O O . ILE A 1 360 ? 4.398 -9.670 -14.262 1.00 95.00 360 ILE A O 1
ATOM 3028 N N . LYS A 1 361 ? 4.629 -11.165 -15.922 1.00 97.12 361 LYS A N 1
ATOM 3029 C CA . LYS A 1 361 ? 4.548 -10.176 -17.009 1.00 97.12 361 LYS A CA 1
ATOM 3030 C C . LYS A 1 361 ? 3.186 -9.491 -17.011 1.00 97.12 361 LYS A C 1
ATOM 3032 O O . LYS A 1 361 ? 3.113 -8.263 -16.976 1.00 97.12 361 LYS A O 1
ATOM 3037 N N . LYS A 1 362 ? 2.106 -10.278 -16.958 1.00 95.75 362 LYS A N 1
ATOM 3038 C CA . LYS A 1 362 ? 0.744 -9.750 -16.830 1.00 95.75 362 LYS A CA 1
ATOM 3039 C C . LYS A 1 362 ? 0.594 -8.900 -15.565 1.00 95.75 362 LYS A C 1
ATOM 3041 O O . LYS A 1 362 ? 0.035 -7.812 -15.626 1.00 95.75 362 LYS A O 1
ATOM 3046 N N . HIS A 1 363 ? 1.139 -9.360 -14.440 1.00 95.75 363 HIS A N 1
ATOM 3047 C CA . HIS A 1 363 ? 1.093 -8.628 -13.175 1.00 95.75 363 HIS A CA 1
ATOM 3048 C C . HIS A 1 363 ? 1.756 -7.247 -13.267 1.00 95.75 363 HIS A C 1
ATOM 3050 O O . HIS A 1 363 ? 1.180 -6.259 -12.819 1.00 95.75 363 HIS A O 1
ATOM 3056 N N . PHE A 1 364 ? 2.934 -7.149 -13.893 1.00 97.00 364 PHE A N 1
ATOM 3057 C CA . PHE A 1 364 ? 3.599 -5.864 -14.142 1.00 97.00 364 PHE A CA 1
ATOM 3058 C C . PHE A 1 364 ? 2.803 -4.957 -15.086 1.00 97.00 364 PHE A C 1
ATOM 3060 O O . PHE A 1 364 ? 2.748 -3.748 -14.859 1.00 97.00 364 PHE A O 1
ATOM 3067 N N . LEU A 1 365 ? 2.191 -5.523 -16.130 1.00 97.00 365 LEU A N 1
ATOM 3068 C CA . LEU A 1 365 ? 1.342 -4.770 -17.051 1.00 97.00 365 LEU A CA 1
ATOM 3069 C C . LEU A 1 365 ? 0.141 -4.156 -16.319 1.00 97.00 365 LEU A C 1
ATOM 3071 O O . LEU A 1 365 ? -0.080 -2.947 -16.406 1.00 97.00 365 LEU A O 1
ATOM 3075 N N . ASP A 1 366 ? -0.596 -4.975 -15.565 1.00 96.12 366 ASP A N 1
ATOM 3076 C CA . ASP A 1 366 ? -1.765 -4.543 -14.794 1.00 96.12 366 ASP A CA 1
ATOM 3077 C C . ASP A 1 366 ? -1.375 -3.470 -13.762 1.00 96.12 366 ASP A C 1
ATOM 3079 O O . ASP A 1 366 ? -2.027 -2.428 -13.674 1.00 96.12 366 ASP A O 1
ATOM 3083 N N . LEU A 1 367 ? -0.275 -3.696 -13.029 1.00 96.69 367 LEU A N 1
ATOM 3084 C CA . LEU A 1 367 ? 0.314 -2.771 -12.056 1.00 96.69 367 LEU A CA 1
ATOM 3085 C C . LEU A 1 367 ? 0.524 -1.381 -12.659 1.00 96.69 367 LEU A C 1
ATOM 3087 O O . LEU A 1 367 ? -0.033 -0.409 -12.151 1.00 96.69 367 LEU A O 1
ATOM 3091 N N . ILE A 1 368 ? 1.300 -1.292 -13.745 1.00 96.12 368 ILE A N 1
ATOM 3092 C CA . ILE A 1 368 ? 1.654 -0.017 -14.378 1.00 96.12 368 ILE A CA 1
ATOM 3093 C C . ILE A 1 368 ? 0.421 0.657 -14.983 1.00 96.12 368 ILE A C 1
ATOM 3095 O O . ILE A 1 368 ? 0.235 1.860 -14.791 1.00 96.12 368 ILE A O 1
ATOM 3099 N N . ASN A 1 369 ? -0.442 -0.094 -15.674 1.00 95.19 369 ASN A N 1
ATOM 3100 C CA . ASN A 1 369 ? -1.669 0.450 -16.256 1.00 95.19 369 ASN A CA 1
ATOM 3101 C C . ASN A 1 369 ? -2.585 1.055 -15.185 1.00 95.19 369 ASN A C 1
ATOM 3103 O O . ASN A 1 369 ? -3.052 2.183 -15.348 1.00 95.19 369 ASN A O 1
ATOM 3107 N N . LEU A 1 370 ? -2.785 0.359 -14.063 1.00 95.31 370 LEU A N 1
ATOM 3108 C CA . LEU A 1 370 ? -3.553 0.878 -12.930 1.00 95.31 370 LEU A CA 1
ATOM 3109 C C . LEU A 1 370 ? -2.900 2.121 -12.316 1.00 95.31 370 LEU A C 1
ATOM 3111 O O . LEU A 1 370 ? -3.601 3.098 -12.054 1.00 95.31 370 LEU A O 1
ATOM 3115 N N . SER A 1 371 ? -1.577 2.118 -12.100 1.00 95.88 371 SER A N 1
ATOM 3116 C CA . SER A 1 371 ? -0.861 3.279 -11.547 1.00 95.88 371 SER A CA 1
ATOM 3117 C C . SER A 1 371 ? -1.000 4.519 -12.433 1.00 95.88 371 SER A C 1
ATOM 3119 O O . SER A 1 371 ? -1.178 5.623 -11.920 1.00 95.88 371 SER A O 1
ATOM 3121 N N . LEU A 1 372 ? -0.922 4.348 -13.756 1.00 94.12 372 LEU A N 1
ATOM 3122 C CA . LEU A 1 372 ? -1.086 5.438 -14.717 1.00 94.12 372 LEU A CA 1
ATOM 3123 C C . LEU A 1 372 ? -2.538 5.915 -14.790 1.00 94.12 372 LEU A C 1
ATOM 3125 O O . LEU A 1 372 ? -2.777 7.119 -14.864 1.00 94.12 372 LEU A O 1
ATOM 3129 N N . TYR A 1 373 ? -3.504 4.998 -14.718 1.00 93.12 373 TYR A N 1
ATOM 3130 C CA . TYR A 1 373 ? -4.924 5.341 -14.758 1.00 93.12 373 TYR A CA 1
ATOM 3131 C C . TYR A 1 373 ? -5.325 6.271 -13.607 1.00 93.12 373 TYR A C 1
ATOM 3133 O O . TYR A 1 373 ? -5.945 7.307 -13.841 1.00 93.12 373 TYR A O 1
ATOM 3141 N N . ILE A 1 374 ? -4.920 5.954 -12.371 1.00 92.88 374 ILE A N 1
ATOM 3142 C CA . ILE A 1 374 ? -5.284 6.753 -11.184 1.00 92.88 374 ILE A CA 1
ATOM 3143 C C . ILE A 1 374 ? -4.572 8.108 -11.095 1.00 92.88 374 ILE A C 1
ATOM 3145 O O . ILE A 1 374 ? -4.772 8.843 -10.134 1.00 92.88 374 ILE A O 1
ATOM 3149 N N . LEU A 1 375 ? -3.723 8.438 -12.066 1.00 87.81 375 LEU A N 1
ATOM 3150 C CA . LEU A 1 375 ? -3.014 9.713 -12.173 1.00 87.81 375 LEU A CA 1
ATOM 3151 C C . LEU A 1 375 ? -3.432 10.524 -13.400 1.00 87.81 375 LEU A C 1
ATOM 3153 O O . LEU A 1 375 ? -2.876 11.600 -13.638 1.00 87.81 375 LEU A O 1
ATOM 3157 N N . ASN A 1 376 ? -4.357 10.003 -14.209 1.00 70.06 376 ASN A N 1
ATOM 3158 C CA . ASN A 1 376 ? -4.630 10.570 -15.514 1.00 70.06 376 ASN A CA 1
ATOM 3159 C C . ASN A 1 376 ? -5.236 11.978 -15.392 1.00 70.06 376 ASN A C 1
ATOM 3161 O O . ASN A 1 376 ? -6.355 12.158 -14.916 1.00 70.06 376 ASN A O 1
ATOM 3165 N N . ASN A 1 377 ? -4.465 12.961 -15.857 1.00 57.41 377 ASN A N 1
ATOM 3166 C CA . ASN A 1 377 ? -4.837 14.364 -15.996 1.00 57.41 377 ASN A CA 1
ATOM 3167 C C . ASN A 1 377 ? -4.661 14.764 -17.468 1.00 57.41 377 ASN A C 1
ATOM 3169 O O . ASN A 1 377 ? -3.756 15.535 -17.773 1.00 57.41 377 ASN A O 1
ATOM 3173 N N . ASP A 1 378 ? -5.442 14.153 -18.366 1.00 55.59 378 ASP A N 1
ATOM 3174 C CA . ASP A 1 378 ? -5.724 14.440 -19.792 1.00 55.59 378 ASP A CA 1
ATOM 3175 C C . ASP A 1 378 ? -4.613 14.935 -20.754 1.00 55.59 378 ASP A C 1
ATOM 3177 O O . ASP A 1 378 ? -4.890 15.152 -21.933 1.00 55.59 378 ASP A O 1
ATOM 3181 N N . GLN A 1 379 ? -3.353 15.115 -20.343 1.00 61.66 379 GLN A N 1
ATOM 3182 C CA . GLN A 1 379 ? -2.306 15.692 -21.196 1.00 61.66 379 GLN A CA 1
ATOM 3183 C C . GLN A 1 379 ? -0.928 15.033 -21.035 1.00 61.66 379 GLN A C 1
ATOM 3185 O O . GLN A 1 379 ? -0.270 14.800 -22.049 1.00 61.66 379 GLN A O 1
ATOM 3190 N N . ILE A 1 380 ? -0.446 14.723 -19.818 1.00 78.75 380 ILE A N 1
ATOM 3191 C CA . ILE A 1 380 ? 0.878 14.091 -19.609 1.00 78.75 380 ILE A CA 1
ATOM 3192 C C . ILE A 1 380 ? 0.886 13.228 -18.335 1.00 78.75 380 ILE A C 1
ATOM 3194 O O . ILE A 1 380 ? 0.713 13.751 -17.237 1.00 78.75 380 ILE A O 1
ATOM 3198 N N . ASN A 1 381 ? 1.217 11.938 -18.464 1.00 87.50 381 ASN A N 1
ATOM 3199 C CA . ASN A 1 381 ? 1.495 11.064 -17.320 1.00 87.50 381 ASN A CA 1
ATOM 3200 C C . ASN A 1 381 ? 2.932 11.274 -16.829 1.00 87.50 381 ASN A C 1
ATOM 3202 O O . ASN A 1 381 ? 3.869 10.780 -17.446 1.00 87.50 381 ASN A O 1
ATOM 3206 N N . TYR A 1 382 ? 3.134 12.009 -15.734 1.00 92.56 382 TYR A N 1
ATOM 3207 C CA . TYR A 1 382 ? 4.485 12.275 -15.211 1.00 92.56 382 TYR A CA 1
ATOM 3208 C C . TYR A 1 382 ? 5.119 11.083 -14.476 1.00 92.56 382 TYR A C 1
ATOM 3210 O O . TYR A 1 382 ? 6.345 11.031 -14.371 1.00 92.56 382 TYR A O 1
ATOM 3218 N N . LEU A 1 383 ? 4.324 10.096 -14.045 1.00 94.50 383 LEU A N 1
ATOM 3219 C CA . LEU A 1 383 ? 4.815 8.902 -13.344 1.00 94.50 383 LEU A CA 1
ATOM 3220 C C . LEU A 1 383 ? 5.872 8.126 -14.151 1.00 94.50 383 LEU A C 1
ATOM 3222 O O . LEU A 1 383 ? 6.861 7.674 -13.579 1.00 94.50 383 LEU A O 1
ATOM 3226 N N . ILE A 1 384 ? 5.726 8.037 -15.479 1.00 95.31 384 ILE A N 1
ATOM 3227 C CA . ILE A 1 384 ? 6.697 7.344 -16.352 1.00 95.31 384 ILE A CA 1
ATOM 3228 C C . ILE A 1 384 ? 8.104 7.962 -16.286 1.00 95.31 384 ILE A C 1
ATOM 3230 O O . ILE A 1 384 ? 9.084 7.263 -16.499 1.00 95.31 384 ILE A O 1
ATOM 3234 N N . TYR A 1 385 ? 8.210 9.263 -15.987 1.00 95.94 385 TYR A N 1
ATOM 3235 C CA . TYR A 1 385 ? 9.487 9.969 -15.836 1.00 95.94 385 TYR A CA 1
ATOM 3236 C C . TYR A 1 385 ? 9.978 9.978 -14.383 1.00 95.94 385 TYR A C 1
ATOM 3238 O O . TYR A 1 385 ? 11.126 10.338 -14.112 1.00 95.94 385 TYR A O 1
ATOM 3246 N N . PHE A 1 386 ? 9.107 9.636 -13.434 1.00 96.31 386 PHE A N 1
ATOM 3247 C CA . PHE A 1 386 ? 9.450 9.537 -12.023 1.00 96.31 386 PHE A CA 1
ATOM 3248 C C . PHE A 1 386 ? 10.211 8.244 -11.723 1.00 96.31 386 PHE A C 1
ATOM 3250 O O . PHE A 1 386 ? 11.149 8.256 -10.929 1.00 96.31 386 PHE A O 1
ATOM 3257 N N . ILE A 1 387 ? 9.851 7.141 -12.378 1.00 97.31 387 ILE A N 1
ATOM 3258 C CA . ILE A 1 387 ? 10.530 5.850 -12.230 1.00 97.31 387 ILE A CA 1
ATOM 3259 C C . ILE A 1 387 ? 11.743 5.828 -13.160 1.00 97.31 387 ILE A C 1
ATOM 3261 O O . ILE A 1 387 ? 11.595 5.734 -14.371 1.00 97.31 387 ILE A O 1
ATOM 3265 N N . ILE A 1 388 ? 12.949 5.920 -12.598 1.00 97.50 388 ILE A N 1
ATOM 3266 C CA . ILE A 1 388 ? 14.190 6.003 -13.392 1.00 97.50 388 ILE A CA 1
ATOM 3267 C C . ILE A 1 388 ? 14.912 4.659 -13.548 1.00 97.50 388 ILE A C 1
ATOM 3269 O O . ILE A 1 388 ? 15.856 4.565 -14.334 1.00 97.50 388 ILE A O 1
ATOM 3273 N N . SER A 1 389 ? 14.542 3.650 -12.754 1.00 97.50 389 SER A N 1
ATOM 3274 C CA . SER A 1 389 ? 15.191 2.336 -12.741 1.00 97.50 389 SER A CA 1
ATOM 3275 C C . SER A 1 389 ? 14.366 1.303 -11.963 1.00 97.50 389 SER A C 1
ATOM 3277 O O . SER A 1 389 ? 13.815 1.615 -10.902 1.00 97.50 389 SER A O 1
ATOM 3279 N N . ILE A 1 390 ? 14.321 0.072 -12.479 1.00 97.81 390 ILE A N 1
ATOM 3280 C CA . ILE A 1 390 ? 13.771 -1.119 -11.822 1.00 97.81 390 ILE A CA 1
ATOM 3281 C C . ILE A 1 390 ? 14.834 -2.214 -11.946 1.00 97.81 390 ILE A C 1
ATOM 3283 O O . ILE A 1 390 ? 15.117 -2.685 -13.044 1.00 97.81 390 ILE A O 1
ATOM 3287 N N . ILE A 1 391 ? 15.453 -2.593 -10.829 1.00 97.44 391 ILE A N 1
ATOM 3288 C CA . ILE A 1 391 ? 16.595 -3.513 -10.788 1.00 97.44 391 ILE A CA 1
ATOM 3289 C C . ILE A 1 391 ? 16.170 -4.811 -10.120 1.00 97.44 391 ILE A C 1
ATOM 3291 O O . ILE A 1 391 ? 15.617 -4.795 -9.024 1.00 97.44 391 ILE A O 1
ATOM 3295 N N . PHE A 1 392 ? 16.513 -5.938 -10.737 1.00 97.25 392 PHE A N 1
ATOM 3296 C CA . PHE A 1 392 ? 16.429 -7.251 -10.110 1.00 97.25 392 PHE A CA 1
ATOM 3297 C C . PHE A 1 392 ? 17.830 -7.806 -9.868 1.00 97.25 392 PHE A C 1
ATOM 3299 O O . PHE A 1 392 ? 18.713 -7.682 -10.715 1.00 97.25 392 PHE A O 1
ATOM 3306 N N . THR A 1 393 ? 18.034 -8.430 -8.713 1.00 95.62 393 THR A N 1
ATOM 3307 C CA . THR A 1 393 ? 19.327 -8.982 -8.297 1.00 95.62 393 THR A CA 1
ATOM 3308 C C . THR A 1 393 ? 19.165 -10.353 -7.659 1.00 95.62 393 THR A C 1
ATOM 3310 O O . THR A 1 393 ? 18.187 -10.621 -6.962 1.00 95.62 393 THR A O 1
ATOM 3313 N N . LYS A 1 394 ? 20.152 -11.227 -7.871 1.00 92.81 394 LYS A N 1
ATOM 3314 C CA . LYS A 1 394 ? 20.259 -12.512 -7.160 1.00 92.81 394 LYS A CA 1
ATOM 3315 C C . LYS A 1 394 ? 20.909 -12.387 -5.782 1.00 92.81 394 LYS A C 1
ATOM 3317 O O . LYS A 1 394 ? 21.015 -13.379 -5.061 1.00 92.81 394 LYS A O 1
ATOM 3322 N N . ASP A 1 395 ? 21.402 -11.203 -5.440 1.00 90.31 395 ASP A N 1
ATOM 3323 C CA . ASP A 1 395 ? 22.160 -11.003 -4.219 1.00 90.31 395 ASP A CA 1
ATOM 3324 C C . ASP A 1 395 ? 21.247 -11.159 -3.004 1.00 90.31 395 ASP A C 1
ATOM 3326 O O . ASP A 1 395 ? 20.112 -10.670 -2.952 1.00 90.31 395 ASP A O 1
ATOM 3330 N N . SER A 1 396 ? 21.761 -11.871 -2.003 1.00 80.69 396 SER A N 1
ATOM 3331 C CA . SER A 1 396 ? 21.003 -12.186 -0.798 1.00 80.69 396 SER A CA 1
ATOM 3332 C C . SER A 1 396 ? 20.880 -11.007 0.160 1.00 80.69 396 SER A C 1
ATOM 3334 O O . SER A 1 396 ? 19.979 -11.010 0.996 1.00 80.69 396 SER A O 1
ATOM 3336 N N . ILE A 1 397 ? 21.792 -10.038 0.062 1.00 85.38 397 ILE A N 1
ATOM 3337 C CA . ILE A 1 397 ? 21.834 -8.814 0.860 1.00 85.38 397 ILE A CA 1
ATOM 3338 C C . ILE A 1 397 ? 21.882 -7.654 -0.128 1.00 85.38 397 ILE A C 1
ATOM 3340 O O . ILE A 1 397 ? 22.879 -7.461 -0.820 1.00 85.38 397 ILE A O 1
ATOM 3344 N N . ILE A 1 398 ? 20.792 -6.898 -0.206 1.00 85.56 398 ILE A N 1
ATOM 3345 C CA . ILE A 1 398 ? 20.672 -5.743 -1.109 1.00 85.56 398 ILE A CA 1
ATOM 3346 C C . ILE A 1 398 ? 20.862 -4.407 -0.381 1.00 85.56 398 ILE A C 1
ATOM 3348 O O . ILE A 1 398 ? 21.066 -3.382 -1.024 1.00 85.56 398 ILE A O 1
ATOM 3352 N N . LEU A 1 399 ? 20.834 -4.430 0.953 1.00 80.94 399 LEU A N 1
ATOM 3353 C CA . LEU A 1 399 ? 21.061 -3.289 1.829 1.00 80.94 399 LEU A CA 1
ATOM 3354 C C . LEU A 1 399 ? 21.891 -3.761 3.033 1.00 80.94 399 LEU A C 1
ATOM 3356 O O . LEU A 1 399 ? 21.565 -4.776 3.650 1.00 80.94 399 LEU A O 1
ATOM 3360 N N . GLU A 1 400 ? 22.978 -3.054 3.349 1.00 75.44 400 GLU A N 1
ATOM 3361 C CA . GLU A 1 400 ? 23.868 -3.424 4.456 1.00 75.44 400 GLU A CA 1
ATOM 3362 C C . GLU A 1 400 ? 23.092 -3.541 5.775 1.00 75.44 400 GLU A C 1
ATOM 3364 O O . GLU A 1 400 ? 22.280 -2.680 6.112 1.00 75.44 400 GLU A O 1
ATOM 3369 N N . ASN A 1 401 ? 23.352 -4.614 6.528 1.00 69.12 401 ASN A N 1
ATOM 3370 C CA . ASN A 1 401 ? 22.689 -4.918 7.802 1.00 69.12 401 ASN A CA 1
ATOM 3371 C C . ASN A 1 401 ? 21.157 -5.062 7.718 1.00 69.12 401 ASN A C 1
ATOM 3373 O O . ASN A 1 401 ? 20.467 -4.899 8.723 1.00 69.12 401 ASN A O 1
ATOM 3377 N N . SER A 1 402 ? 20.619 -5.392 6.542 1.00 73.00 402 SER A N 1
ATOM 3378 C CA . SER A 1 402 ? 19.190 -5.611 6.339 1.00 73.00 402 SER A CA 1
ATOM 3379 C C . SER A 1 402 ? 18.913 -6.943 5.645 1.00 73.00 402 SER A C 1
ATOM 3381 O O . SER A 1 402 ? 19.637 -7.366 4.745 1.00 73.00 402 SER A O 1
ATOM 3383 N N . ASN A 1 403 ? 17.819 -7.589 6.052 1.00 73.06 403 ASN A N 1
ATOM 3384 C CA . ASN A 1 403 ? 17.251 -8.763 5.385 1.00 73.06 403 ASN A CA 1
ATOM 3385 C C . ASN A 1 403 ? 16.159 -8.377 4.372 1.00 73.06 403 ASN A C 1
ATOM 3387 O O . ASN A 1 403 ? 15.305 -9.200 4.053 1.00 73.06 403 ASN A O 1
ATOM 3391 N N . ALA A 1 404 ? 16.154 -7.126 3.903 1.00 82.75 404 ALA A N 1
ATOM 3392 C CA . ALA A 1 404 ? 15.162 -6.630 2.961 1.00 82.75 404 ALA A CA 1
ATOM 3393 C C . ALA A 1 404 ? 15.141 -7.459 1.669 1.00 82.75 404 ALA A C 1
ATOM 3395 O O . ALA A 1 404 ? 16.182 -7.754 1.078 1.00 82.75 404 ALA A O 1
ATOM 3396 N N . TYR A 1 405 ? 13.933 -7.805 1.225 1.00 87.56 405 TYR A N 1
ATOM 3397 C CA . TYR A 1 405 ? 13.706 -8.448 -0.068 1.00 87.56 405 TYR A CA 1
ATOM 3398 C C . TYR A 1 405 ? 13.661 -7.442 -1.211 1.00 87.56 405 TYR A C 1
ATOM 3400 O O . TYR A 1 405 ? 13.949 -7.804 -2.347 1.00 87.56 405 TYR A O 1
ATOM 3408 N N . ALA A 1 406 ? 13.321 -6.192 -0.919 1.00 92.38 406 ALA A N 1
ATOM 3409 C CA . ALA A 1 406 ? 13.317 -5.107 -1.875 1.00 92.38 406 ALA A CA 1
ATOM 3410 C C . ALA A 1 406 ? 13.503 -3.762 -1.158 1.00 92.38 406 ALA A C 1
ATOM 3412 O O . ALA A 1 406 ? 13.450 -3.701 0.073 1.00 92.38 406 ALA A O 1
ATOM 3413 N N . TYR A 1 407 ? 13.792 -2.708 -1.917 1.00 91.81 407 TYR A N 1
ATOM 3414 C CA . TYR A 1 407 ? 13.701 -1.336 -1.425 1.00 91.81 407 TYR A CA 1
ATOM 3415 C C . TYR A 1 407 ? 13.452 -0.342 -2.562 1.00 91.81 407 TYR A C 1
ATOM 3417 O O . TYR A 1 407 ? 13.982 -0.479 -3.670 1.00 91.81 407 TYR A O 1
ATOM 3425 N N . VAL A 1 408 ? 12.741 0.738 -2.241 1.00 92.69 408 VAL A N 1
ATOM 3426 C CA . VAL A 1 408 ? 12.696 1.961 -3.049 1.00 92.69 408 VAL A CA 1
ATOM 3427 C C . VAL A 1 408 ? 13.687 2.992 -2.524 1.00 92.69 408 VAL A C 1
ATOM 3429 O O . VAL A 1 408 ? 13.674 3.367 -1.351 1.00 92.69 408 VAL A O 1
ATOM 3432 N N . LYS A 1 409 ? 14.511 3.528 -3.425 1.00 90.75 409 LYS A N 1
ATOM 3433 C CA . LYS A 1 409 ? 15.296 4.741 -3.190 1.00 90.75 409 LYS A CA 1
ATOM 3434 C C . LYS A 1 409 ? 14.640 5.916 -3.905 1.00 90.75 409 LYS A C 1
ATOM 3436 O O . LYS A 1 409 ? 14.627 5.973 -5.131 1.00 90.75 409 LYS A O 1
ATOM 3441 N N . THR A 1 410 ? 14.148 6.872 -3.128 1.00 88.06 410 THR A N 1
ATOM 3442 C CA . THR A 1 410 ? 13.608 8.147 -3.614 1.00 88.06 410 THR A CA 1
ATOM 3443 C C . THR A 1 410 ? 14.656 9.250 -3.509 1.00 88.06 410 THR A C 1
ATOM 3445 O O . THR A 1 410 ? 15.199 9.488 -2.427 1.00 88.06 410 THR A O 1
ATOM 3448 N N . ASN A 1 411 ? 14.912 9.965 -4.602 1.00 86.12 411 ASN A N 1
ATOM 3449 C CA . ASN A 1 411 ? 15.718 11.183 -4.568 1.00 86.12 411 ASN A CA 1
ATOM 3450 C C . ASN A 1 411 ? 14.811 12.375 -4.250 1.00 86.12 411 ASN A C 1
ATOM 3452 O O . ASN A 1 411 ? 13.841 12.626 -4.964 1.00 86.12 411 ASN A O 1
ATOM 3456 N N . MET A 1 412 ? 15.134 13.115 -3.192 1.00 84.69 412 MET A N 1
ATOM 3457 C CA . MET A 1 412 ? 14.326 14.223 -2.684 1.00 84.69 412 MET A CA 1
ATOM 3458 C C . MET A 1 412 ? 15.205 15.378 -2.203 1.00 84.69 412 MET A C 1
ATOM 3460 O O . MET A 1 412 ? 16.382 15.185 -1.894 1.00 84.69 412 MET A O 1
ATOM 3464 N N . ASP A 1 413 ? 14.620 16.566 -2.116 1.00 79.88 413 ASP A N 1
ATOM 3465 C CA . ASP A 1 413 ? 15.186 17.710 -1.406 1.00 79.88 413 ASP A CA 1
ATOM 3466 C C . ASP A 1 413 ? 14.134 18.369 -0.503 1.00 79.88 413 ASP A C 1
ATOM 3468 O O . ASP A 1 413 ? 13.106 17.775 -0.187 1.00 79.88 413 ASP A O 1
ATOM 3472 N N . TYR A 1 414 ? 14.395 19.600 -0.063 1.00 70.69 414 TYR A N 1
ATOM 3473 C CA . TYR A 1 414 ? 13.466 20.349 0.780 1.00 70.69 414 TYR A CA 1
ATOM 3474 C C . TYR A 1 414 ? 12.108 20.641 0.113 1.00 70.69 414 TYR A C 1
ATOM 3476 O O . TYR A 1 414 ? 11.113 20.830 0.811 1.00 70.69 414 TYR A O 1
ATOM 3484 N N . PHE A 1 415 ? 12.060 20.711 -1.219 1.00 70.06 415 PHE A N 1
ATOM 3485 C CA . PHE A 1 415 ? 10.890 21.144 -1.982 1.00 70.06 415 PHE A CA 1
ATOM 3486 C C . PHE A 1 415 ? 10.046 19.982 -2.501 1.00 70.06 415 PHE A C 1
ATOM 3488 O O . PHE A 1 415 ? 8.855 20.169 -2.754 1.00 70.06 415 PHE A O 1
ATOM 3495 N N . GLY A 1 416 ? 10.623 18.791 -2.653 1.00 81.75 416 GLY A N 1
ATOM 3496 C CA . GLY A 1 416 ? 9.848 17.611 -3.006 1.00 81.75 416 GLY A CA 1
ATOM 3497 C C . GLY A 1 416 ? 10.676 16.408 -3.423 1.00 81.75 416 GLY A C 1
ATOM 3498 O O . GLY A 1 416 ? 11.906 16.388 -3.343 1.00 81.75 416 GLY A O 1
ATOM 3499 N N . VAL A 1 417 ? 9.965 15.399 -3.914 1.00 87.25 417 VAL A N 1
ATOM 3500 C CA . VAL A 1 417 ? 10.554 14.192 -4.497 1.00 87.25 417 VAL A CA 1
ATOM 3501 C C . VAL A 1 417 ? 10.749 14.385 -6.006 1.00 87.25 417 VAL A C 1
ATOM 3503 O O . VAL A 1 417 ? 9.940 15.021 -6.684 1.00 87.25 417 VAL A O 1
ATOM 3506 N N . TYR A 1 418 ? 11.847 13.857 -6.544 1.00 89.19 418 TYR A N 1
ATOM 3507 C CA . TYR A 1 418 ? 12.221 13.989 -7.955 1.00 89.19 418 TYR A CA 1
ATOM 3508 C C . TYR A 1 418 ? 11.993 12.712 -8.753 1.00 89.19 418 TYR A C 1
ATOM 3510 O O . TYR A 1 418 ? 11.491 12.761 -9.873 1.00 89.19 418 TYR A O 1
ATOM 3518 N N . ASN A 1 419 ? 12.419 11.582 -8.200 1.00 93.81 419 ASN A N 1
ATOM 3519 C CA . ASN A 1 419 ? 12.351 10.288 -8.859 1.00 93.81 419 ASN A CA 1
ATOM 3520 C C . ASN A 1 419 ? 12.556 9.154 -7.858 1.00 93.81 419 ASN A C 1
ATOM 3522 O O . ASN A 1 419 ? 13.025 9.369 -6.733 1.00 93.81 419 ASN A O 1
ATOM 3526 N N . ALA A 1 420 ? 12.234 7.950 -8.310 1.00 96.19 420 ALA A N 1
ATOM 3527 C CA . ALA A 1 420 ? 12.416 6.713 -7.582 1.00 96.19 420 ALA A CA 1
ATOM 3528 C C . ALA A 1 420 ? 13.155 5.671 -8.428 1.00 96.19 420 ALA A C 1
ATOM 3530 O O . ALA A 1 420 ? 12.986 5.577 -9.646 1.00 96.19 420 ALA A O 1
ATOM 3531 N N . SER A 1 421 ? 13.960 4.865 -7.746 1.00 96.31 421 SER A N 1
ATOM 3532 C CA . SER A 1 421 ? 14.539 3.628 -8.263 1.00 96.31 421 SER A CA 1
ATOM 3533 C C . SER A 1 421 ? 14.158 2.481 -7.341 1.00 96.31 421 SER A C 1
ATOM 3535 O O . SER A 1 421 ? 14.242 2.644 -6.120 1.00 96.31 421 SER A O 1
ATOM 3537 N N . ILE A 1 422 ? 13.788 1.340 -7.911 1.00 97.12 422 ILE A N 1
ATOM 3538 C CA . ILE A 1 422 ? 13.361 0.156 -7.160 1.00 97.12 422 ILE A CA 1
ATOM 3539 C C . ILE A 1 422 ? 14.402 -0.948 -7.327 1.00 97.12 422 ILE A C 1
ATOM 3541 O O . ILE A 1 422 ? 14.895 -1.161 -8.435 1.00 97.12 422 ILE A O 1
ATOM 3545 N N . VAL A 1 423 ? 14.727 -1.656 -6.247 1.00 96.06 423 VAL A N 1
ATOM 3546 C CA . VAL A 1 423 ? 15.596 -2.838 -6.281 1.00 96.06 423 VAL A CA 1
ATOM 3547 C C . VAL A 1 423 ? 14.875 -4.020 -5.648 1.00 96.06 423 VAL A C 1
ATOM 3549 O O . VAL A 1 423 ? 14.454 -3.933 -4.500 1.00 96.06 423 VAL A O 1
ATOM 3552 N N . PHE A 1 424 ? 14.787 -5.132 -6.375 1.00 95.81 424 PHE A N 1
ATOM 3553 C CA . PHE A 1 424 ? 14.198 -6.394 -5.936 1.00 95.81 424 PHE A CA 1
ATOM 3554 C C . PHE A 1 424 ? 15.259 -7.492 -5.853 1.00 95.81 424 PHE A C 1
ATOM 3556 O O . PHE A 1 424 ? 15.954 -7.779 -6.828 1.00 95.81 424 PHE A O 1
ATOM 3563 N N . SER A 1 425 ? 15.348 -8.165 -4.710 1.00 93.38 425 SER A N 1
ATOM 3564 C CA . SER A 1 425 ? 16.059 -9.436 -4.587 1.00 93.38 425 SER A CA 1
ATOM 3565 C C . SER A 1 425 ? 15.167 -10.573 -5.072 1.00 93.38 425 SER A C 1
ATOM 3567 O O . SER A 1 425 ? 13.991 -10.652 -4.711 1.00 93.38 425 SER A O 1
ATOM 3569 N N . THR A 1 426 ? 15.735 -11.531 -5.805 1.00 90.94 426 THR A N 1
ATOM 3570 C CA . THR A 1 426 ? 15.009 -12.750 -6.190 1.00 90.94 426 THR A CA 1
ATOM 3571 C C . THR A 1 426 ? 14.546 -13.575 -4.987 1.00 90.94 426 THR A C 1
ATOM 3573 O O . THR A 1 426 ? 13.591 -14.342 -5.099 1.00 90.94 426 THR A O 1
ATOM 3576 N N . ARG A 1 427 ? 15.140 -13.354 -3.802 1.00 87.75 427 ARG A N 1
ATOM 3577 C CA . ARG A 1 427 ? 14.673 -13.911 -2.523 1.00 87.75 427 ARG A CA 1
ATOM 3578 C C . ARG A 1 427 ? 13.255 -13.494 -2.150 1.00 87.75 427 ARG A C 1
ATOM 3580 O O . ARG A 1 427 ? 12.704 -14.131 -1.268 1.00 87.75 427 ARG A O 1
ATOM 3587 N N . GLY A 1 428 ? 12.694 -12.444 -2.749 1.00 85.38 428 GLY A N 1
ATOM 3588 C CA . GLY A 1 428 ? 11.309 -12.035 -2.521 1.00 85.38 428 GLY A CA 1
ATOM 3589 C C . GLY A 1 428 ? 10.272 -12.916 -3.226 1.00 85.38 428 GLY A C 1
ATOM 3590 O O . GLY A 1 428 ? 9.104 -12.878 -2.861 1.00 85.38 428 GLY A O 1
ATOM 3591 N N . PHE A 1 429 ? 10.677 -13.742 -4.197 1.00 85.94 429 PHE A N 1
ATOM 3592 C CA . PHE A 1 429 ? 9.753 -14.467 -5.083 1.00 85.94 429 PHE A CA 1
ATOM 3593 C C . PHE A 1 429 ? 9.801 -15.991 -4.912 1.00 85.94 429 PHE A C 1
ATOM 3595 O O . PHE A 1 429 ? 9.739 -16.747 -5.882 1.00 85.94 429 PHE A O 1
ATOM 3602 N N . TYR A 1 430 ? 9.958 -16.447 -3.671 1.00 71.31 430 TYR A N 1
ATOM 3603 C CA . TYR A 1 430 ? 10.120 -17.864 -3.331 1.00 71.31 430 TYR A CA 1
ATOM 3604 C C . TYR A 1 430 ? 8.795 -18.606 -3.106 1.00 71.31 430 TYR A C 1
ATOM 3606 O O . TYR A 1 430 ? 8.808 -19.826 -2.975 1.00 71.31 430 TYR A O 1
ATOM 3614 N N . THR A 1 431 ? 7.669 -17.893 -3.022 1.00 73.75 431 THR A N 1
ATOM 3615 C CA . THR A 1 431 ? 6.351 -18.512 -2.844 1.00 73.75 431 THR A CA 1
ATOM 3616 C C . THR A 1 431 ? 5.847 -19.063 -4.178 1.00 73.75 431 THR A C 1
ATOM 3618 O O . THR A 1 431 ? 5.933 -18.400 -5.221 1.00 73.75 431 THR A O 1
ATOM 3621 N N . ASP A 1 432 ? 5.325 -20.288 -4.150 1.00 72.56 432 ASP A N 1
ATOM 3622 C CA . ASP A 1 432 ? 4.843 -20.967 -5.351 1.00 72.56 432 ASP A CA 1
ATOM 3623 C C . ASP A 1 432 ? 3.397 -20.609 -5.700 1.00 72.56 432 ASP A C 1
ATOM 3625 O O . ASP A 1 432 ? 3.094 -20.468 -6.885 1.00 72.56 432 ASP A O 1
ATOM 3629 N N . ASP A 1 433 ? 2.546 -20.368 -4.699 1.00 81.81 433 ASP A N 1
ATOM 3630 C CA . ASP A 1 433 ? 1.125 -20.056 -4.869 1.00 81.81 433 ASP A CA 1
ATOM 3631 C C . ASP A 1 433 ? 0.570 -19.165 -3.735 1.00 81.81 433 ASP A C 1
ATOM 3633 O O . ASP A 1 433 ? 1.159 -19.045 -2.661 1.00 81.81 433 ASP A O 1
ATOM 3637 N N . GLU A 1 434 ? -0.580 -18.521 -3.959 1.00 81.62 434 GLU A N 1
ATOM 3638 C CA . GLU A 1 434 ? -1.178 -17.599 -2.977 1.00 81.62 434 GLU A CA 1
ATOM 3639 C C . GLU A 1 434 ? -1.624 -18.305 -1.688 1.00 81.62 434 GLU A C 1
ATOM 3641 O O . GLU A 1 434 ? -1.511 -17.751 -0.591 1.00 81.62 434 GLU A O 1
ATOM 3646 N N . ALA A 1 435 ? -2.099 -19.549 -1.794 1.00 80.88 435 ALA A N 1
ATOM 3647 C CA . ALA A 1 435 ? -2.588 -20.314 -0.657 1.00 80.88 435 ALA A CA 1
ATOM 3648 C C . ALA A 1 435 ? -1.447 -20.799 0.251 1.00 80.88 435 ALA A C 1
ATOM 3650 O O . ALA A 1 435 ? -1.697 -21.115 1.414 1.00 80.88 435 ALA A O 1
ATOM 3651 N N . SER A 1 436 ? -0.195 -20.827 -0.207 1.00 82.75 436 SER A N 1
ATOM 3652 C CA . SER A 1 436 ? 0.979 -21.136 0.619 1.00 82.75 436 SER A CA 1
ATOM 3653 C C . SER A 1 436 ? 1.644 -19.902 1.252 1.00 82.75 436 SER A C 1
ATOM 3655 O O . SER A 1 436 ? 2.589 -20.049 2.034 1.00 82.75 436 SER A O 1
ATOM 3657 N N . ASN A 1 437 ? 1.123 -18.689 1.016 1.00 87.19 437 ASN A N 1
ATOM 3658 C CA . ASN A 1 437 ? 1.672 -17.446 1.565 1.00 87.19 437 ASN A CA 1
ATOM 3659 C C . ASN A 1 437 ? 1.442 -17.321 3.087 1.00 87.19 437 ASN A C 1
ATOM 3661 O O . ASN A 1 437 ? 0.462 -16.750 3.572 1.00 87.19 437 ASN A O 1
ATOM 3665 N N . ASN A 1 438 ? 2.383 -17.856 3.869 1.00 88.06 438 ASN A N 1
ATOM 3666 C CA . ASN A 1 438 ? 2.318 -17.842 5.332 1.00 88.06 438 ASN A CA 1
ATOM 3667 C C . ASN A 1 438 ? 2.356 -16.435 5.931 1.00 88.06 438 ASN A C 1
ATOM 3669 O O . ASN A 1 438 ? 1.701 -16.198 6.941 1.00 88.06 438 ASN A O 1
ATOM 3673 N N . PHE A 1 439 ? 3.065 -15.497 5.305 1.00 89.44 439 PHE A N 1
ATOM 3674 C CA . PHE A 1 439 ? 3.107 -14.127 5.801 1.00 89.44 439 PHE A CA 1
ATOM 3675 C C . PHE A 1 439 ? 1.732 -13.458 5.734 1.00 89.44 439 PHE A C 1
ATOM 3677 O O . PHE A 1 439 ? 1.332 -12.814 6.698 1.00 89.44 439 PHE A O 1
ATOM 3684 N N . TYR A 1 440 ? 0.976 -13.658 4.653 1.00 92.38 440 TYR A N 1
ATOM 3685 C CA . TYR A 1 440 ? -0.410 -13.191 4.576 1.00 92.38 440 TYR A CA 1
ATOM 3686 C C . TYR A 1 440 ? -1.296 -13.851 5.641 1.00 92.38 440 TYR A C 1
ATOM 3688 O O . TYR A 1 440 ? -1.975 -13.175 6.414 1.00 92.38 440 TYR A O 1
ATOM 3696 N N . LYS A 1 441 ? -1.214 -15.182 5.751 1.00 91.25 441 LYS A N 1
ATOM 3697 C CA . LYS A 1 441 ? -1.964 -15.978 6.735 1.00 91.25 441 LYS A CA 1
ATOM 3698 C C . LYS A 1 441 ? -1.715 -15.560 8.184 1.00 91.25 441 LYS A C 1
ATOM 3700 O O . LYS A 1 441 ? -2.617 -15.666 9.014 1.00 91.25 441 LYS A O 1
ATOM 3705 N N . ASP A 1 442 ? -0.511 -15.077 8.473 1.00 88.75 442 ASP A N 1
ATOM 3706 C CA . ASP A 1 442 ? -0.099 -14.582 9.785 1.00 88.75 442 ASP A CA 1
ATOM 3707 C C . ASP A 1 442 ? -0.375 -13.079 9.978 1.00 88.75 442 ASP A C 1
ATOM 3709 O O . ASP A 1 442 ? -0.048 -12.517 11.024 1.00 88.75 442 ASP A O 1
ATOM 3713 N N . ASN A 1 443 ? -1.082 -12.441 9.036 1.00 93.06 443 ASN A N 1
ATOM 3714 C CA . ASN A 1 443 ? -1.390 -11.006 8.989 1.00 93.06 443 ASN A CA 1
ATOM 3715 C C . ASN A 1 443 ? -0.145 -10.121 8.834 1.00 93.06 443 ASN A C 1
ATOM 3717 O O . ASN A 1 443 ? -0.215 -8.928 9.114 1.00 93.06 443 ASN A O 1
ATOM 3721 N N . TRP A 1 444 ? 1.007 -10.678 8.451 1.00 92.88 444 TRP A N 1
ATOM 3722 C CA . TRP A 1 444 ? 2.233 -9.905 8.267 1.00 92.88 444 TRP A CA 1
ATOM 3723 C C . TRP A 1 444 ? 2.123 -8.968 7.069 1.00 92.88 444 TRP A C 1
ATOM 3725 O O . TRP A 1 444 ? 2.422 -7.786 7.210 1.00 92.88 444 TRP A O 1
ATOM 3735 N N . PHE A 1 445 ? 1.636 -9.491 5.942 1.00 93.69 445 PHE A N 1
ATOM 3736 C CA . PHE A 1 445 ? 1.295 -8.717 4.752 1.00 93.69 445 PHE A CA 1
ATOM 3737 C C . PHE A 1 445 ? -0.219 -8.680 4.526 1.00 93.69 445 PHE A C 1
ATOM 3739 O O . PHE A 1 445 ? -0.950 -9.568 4.961 1.00 93.69 445 PHE A O 1
ATOM 3746 N N . SER A 1 446 ? -0.668 -7.658 3.807 1.00 96.19 446 SER A N 1
ATOM 3747 C CA . SER A 1 446 ? -2.075 -7.365 3.506 1.00 96.19 446 SER A CA 1
ATOM 3748 C C . SER A 1 446 ? -2.654 -8.100 2.296 1.00 96.19 446 SER A C 1
ATOM 3750 O O . SER A 1 446 ? -3.874 -8.072 2.103 1.00 96.19 446 SER A O 1
ATOM 3752 N N . CYS A 1 447 ? -1.814 -8.746 1.483 1.00 93.75 447 CYS A N 1
ATOM 3753 C CA . CYS A 1 447 ? -2.215 -9.404 0.243 1.00 93.75 447 CYS A CA 1
ATOM 3754 C C . CYS A 1 447 ? -1.728 -10.863 0.188 1.00 93.75 447 CYS A C 1
ATOM 3756 O O . CYS A 1 447 ? -0.633 -11.187 0.636 1.00 93.75 447 CYS A O 1
ATOM 3758 N N . SER A 1 448 ? -2.537 -11.767 -0.364 1.00 93.12 448 SER A N 1
ATOM 3759 C CA . SER A 1 448 ? -2.154 -13.174 -0.551 1.00 93.12 448 SER A CA 1
ATOM 3760 C C . SER A 1 448 ? -1.235 -13.383 -1.758 1.00 93.12 448 SER A C 1
ATOM 3762 O O . SER A 1 448 ? -0.504 -14.375 -1.805 1.00 93.12 448 SER A O 1
ATOM 3764 N N . ASN A 1 449 ? -1.245 -12.452 -2.715 1.00 92.00 449 ASN A N 1
ATOM 3765 C CA . ASN A 1 449 ? -0.585 -12.585 -4.007 1.00 92.00 449 ASN A CA 1
ATOM 3766 C C . ASN A 1 449 ? 0.930 -12.829 -3.891 1.00 92.00 449 ASN A C 1
ATOM 3768 O O . ASN A 1 449 ? 1.632 -12.176 -3.117 1.00 92.00 449 ASN A O 1
ATOM 3772 N N . ILE A 1 450 ? 1.457 -13.746 -4.704 1.00 88.88 450 ILE A N 1
ATOM 3773 C CA . ILE A 1 450 ? 2.877 -14.138 -4.669 1.00 88.88 450 ILE A CA 1
ATOM 3774 C C . ILE A 1 450 ? 3.837 -13.030 -5.131 1.00 88.88 450 ILE A C 1
ATOM 3776 O O . ILE A 1 450 ? 5.022 -13.067 -4.804 1.00 88.88 450 ILE A O 1
ATOM 3780 N N . PHE A 1 451 ? 3.337 -12.030 -5.861 1.00 91.19 451 PHE A N 1
ATOM 3781 C CA . PHE A 1 451 ? 4.091 -10.873 -6.343 1.00 91.19 451 PHE A CA 1
ATOM 3782 C C . PHE A 1 451 ? 3.847 -9.612 -5.510 1.00 91.19 451 PHE A C 1
ATOM 3784 O O . PHE A 1 451 ? 4.315 -8.541 -5.890 1.00 91.19 451 PHE A O 1
ATOM 3791 N N . GLN A 1 452 ? 3.186 -9.718 -4.352 1.00 91.44 452 GLN A N 1
ATOM 3792 C CA . GLN A 1 452 ? 2.828 -8.572 -3.508 1.00 91.44 452 GLN A CA 1
ATOM 3793 C C . GLN A 1 452 ? 3.993 -7.633 -3.160 1.00 91.44 452 GLN A C 1
ATOM 3795 O O . GLN A 1 452 ? 3.761 -6.450 -2.935 1.00 91.44 452 GLN A O 1
ATOM 3800 N N . ILE A 1 453 ? 5.240 -8.127 -3.118 1.00 92.75 453 ILE A N 1
ATOM 3801 C CA . ILE A 1 453 ? 6.424 -7.295 -2.854 1.00 92.75 453 ILE A CA 1
ATOM 3802 C C . ILE A 1 453 ? 6.592 -6.255 -3.969 1.00 92.75 453 ILE A C 1
ATOM 3804 O O . ILE A 1 453 ? 6.943 -5.115 -3.692 1.00 92.75 453 ILE A O 1
ATOM 3808 N N . ILE A 1 454 ? 6.276 -6.602 -5.220 1.00 96.25 454 ILE A N 1
ATOM 3809 C CA . ILE A 1 454 ? 6.311 -5.653 -6.339 1.00 96.25 454 ILE A CA 1
ATOM 3810 C C . ILE A 1 454 ? 5.287 -4.539 -6.121 1.00 96.25 454 ILE A C 1
ATOM 3812 O O . ILE A 1 454 ? 5.637 -3.366 -6.240 1.00 96.25 454 ILE A O 1
ATOM 3816 N N . ASN A 1 455 ? 4.042 -4.876 -5.772 1.00 96.81 455 ASN A N 1
ATOM 3817 C CA . ASN A 1 455 ? 3.020 -3.858 -5.522 1.00 96.81 455 ASN A CA 1
ATOM 3818 C C . ASN A 1 455 ? 3.338 -3.040 -4.272 1.00 96.81 455 ASN A C 1
ATOM 3820 O O . ASN A 1 455 ? 3.108 -1.838 -4.278 1.00 96.81 455 ASN A O 1
ATOM 3824 N N . HIS A 1 456 ? 3.887 -3.660 -3.226 1.00 96.50 456 HIS A N 1
ATOM 3825 C CA . HIS A 1 456 ? 4.324 -2.968 -2.018 1.00 96.50 456 HIS A CA 1
ATOM 3826 C C . HIS A 1 456 ? 5.355 -1.882 -2.358 1.00 96.50 456 HIS A C 1
ATOM 3828 O O . HIS A 1 456 ? 5.146 -0.705 -2.061 1.00 96.50 456 HIS A O 1
ATOM 3834 N N . GLU A 1 457 ? 6.433 -2.240 -3.062 1.00 96.56 457 GLU A N 1
ATOM 3835 C CA . GLU A 1 457 ? 7.448 -1.257 -3.452 1.00 96.56 457 GLU A CA 1
ATOM 3836 C C . GLU A 1 457 ? 6.892 -0.220 -4.436 1.00 96.56 457 GLU A C 1
ATOM 3838 O O . GLU A 1 457 ? 7.214 0.963 -4.336 1.00 96.56 457 GLU A O 1
ATOM 3843 N N . MET A 1 458 ? 5.996 -0.607 -5.349 1.00 97.69 458 MET A N 1
ATOM 3844 C CA . MET A 1 458 ? 5.296 0.376 -6.179 1.00 97.69 458 MET A CA 1
ATOM 3845 C C . MET A 1 458 ? 4.430 1.315 -5.332 1.00 97.69 458 MET A C 1
ATOM 3847 O O . MET A 1 458 ? 4.355 2.504 -5.620 1.00 97.69 458 MET A O 1
ATOM 3851 N N . GLY A 1 459 ? 3.843 0.838 -4.238 1.00 97.25 459 GLY A N 1
ATOM 3852 C CA . GLY A 1 459 ? 3.147 1.667 -3.263 1.00 97.25 459 GLY A CA 1
ATOM 3853 C C . GLY A 1 459 ? 4.053 2.748 -2.671 1.00 97.25 459 GLY A C 1
ATOM 3854 O O . GLY A 1 459 ? 3.643 3.903 -2.591 1.00 97.25 459 GLY A O 1
ATOM 3855 N N . HIS A 1 460 ? 5.315 2.434 -2.360 1.00 95.44 460 HIS A N 1
ATOM 3856 C CA . HIS A 1 460 ? 6.306 3.450 -1.976 1.00 95.44 460 HIS A CA 1
ATOM 3857 C C . HIS A 1 460 ? 6.650 4.427 -3.107 1.00 95.44 460 HIS A C 1
ATOM 3859 O O . HIS A 1 460 ? 6.877 5.610 -2.846 1.00 95.44 460 HIS A O 1
ATOM 3865 N N . VAL A 1 461 ? 6.699 3.965 -4.361 1.00 96.56 461 VAL A N 1
ATOM 3866 C CA . VAL A 1 461 ? 6.877 4.854 -5.522 1.00 96.56 461 VAL A CA 1
ATOM 3867 C C . VAL A 1 461 ? 5.705 5.821 -5.638 1.00 96.56 461 VAL A C 1
ATOM 3869 O O . VAL A 1 461 ? 5.926 7.014 -5.826 1.00 96.56 461 VAL A O 1
ATOM 3872 N N . MET A 1 462 ? 4.477 5.332 -5.486 1.00 96.25 462 MET A N 1
ATOM 3873 C CA . MET A 1 462 ? 3.264 6.144 -5.550 1.00 96.25 462 MET A CA 1
ATOM 3874 C C . MET A 1 462 ? 3.201 7.146 -4.386 1.00 96.25 462 MET A C 1
ATOM 3876 O O . MET A 1 462 ? 2.976 8.332 -4.620 1.00 96.25 462 MET A O 1
ATOM 3880 N N . ASP A 1 463 ? 3.531 6.720 -3.163 1.00 93.50 463 ASP A N 1
ATOM 3881 C CA . ASP A 1 463 ? 3.690 7.605 -1.998 1.00 93.50 463 ASP A CA 1
ATOM 3882 C C . ASP A 1 463 ? 4.709 8.728 -2.286 1.00 93.50 46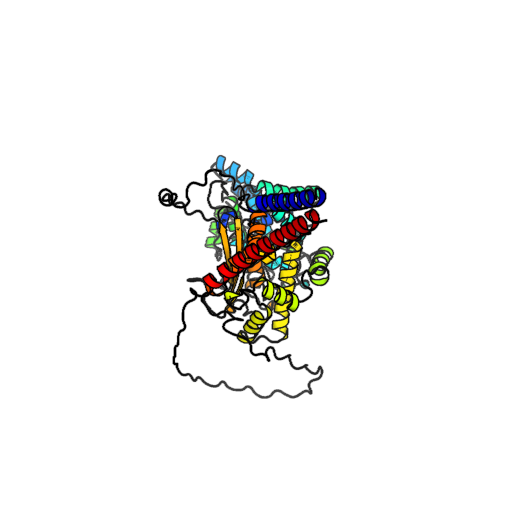3 ASP A C 1
ATOM 3884 O O . ASP A 1 463 ? 4.424 9.916 -2.123 1.00 93.50 463 ASP A O 1
ATOM 3888 N N . GLY A 1 464 ? 5.873 8.370 -2.839 1.00 92.25 464 GLY A N 1
ATOM 3889 C CA . GLY A 1 464 ? 6.889 9.333 -3.266 1.00 92.25 464 GLY A CA 1
ATOM 3890 C C . GLY A 1 464 ? 6.425 10.264 -4.390 1.00 92.25 464 GLY A C 1
ATOM 3891 O O . GLY A 1 464 ? 6.770 11.445 -4.384 1.00 92.25 464 GLY A O 1
ATOM 3892 N N . PHE A 1 465 ? 5.631 9.766 -5.340 1.00 93.06 465 PHE A N 1
ATOM 3893 C CA . PHE A 1 465 ? 5.105 10.554 -6.454 1.00 93.06 465 PHE A CA 1
ATOM 3894 C C . PHE A 1 465 ? 4.080 11.597 -5.991 1.00 93.06 465 PHE A C 1
ATOM 3896 O O . PHE A 1 465 ? 4.036 12.700 -6.525 1.00 93.06 465 PHE A O 1
ATOM 3903 N N . LEU A 1 466 ? 3.296 11.317 -4.949 1.00 89.19 466 LEU A N 1
ATOM 3904 C CA . LEU A 1 466 ? 2.465 12.339 -4.299 1.00 89.19 466 LEU A CA 1
ATOM 3905 C C . LEU A 1 466 ? 3.305 13.438 -3.625 1.00 89.19 466 LEU A C 1
ATOM 3907 O O . LEU A 1 466 ? 2.922 14.609 -3.620 1.00 89.19 466 LEU A O 1
ATOM 3911 N N . GLY A 1 467 ? 4.491 13.092 -3.122 1.00 88.12 467 GLY A N 1
ATOM 3912 C CA . GLY A 1 467 ? 5.494 14.052 -2.656 1.00 88.12 467 GLY A CA 1
ATOM 3913 C C . GLY A 1 467 ? 6.170 14.863 -3.776 1.00 88.12 467 GLY A C 1
ATOM 3914 O O . GLY A 1 467 ? 6.992 15.740 -3.488 1.00 88.12 467 GLY A O 1
ATOM 3915 N N . GLN A 1 468 ? 5.862 14.603 -5.052 1.00 90.06 468 GLN A N 1
ATOM 3916 C CA . GLN A 1 468 ? 6.393 15.344 -6.194 1.00 90.06 468 GLN A CA 1
ATOM 3917 C C . GLN A 1 468 ? 5.444 16.476 -6.612 1.00 90.06 468 GLN A C 1
ATOM 3919 O O . GLN A 1 468 ? 4.312 16.254 -7.024 1.00 90.06 468 GLN A O 1
ATOM 3924 N N . THR A 1 469 ? 5.934 17.716 -6.576 1.00 88.94 469 THR A N 1
ATOM 3925 C CA . THR A 1 469 ? 5.188 18.875 -7.088 1.00 88.94 469 THR A CA 1
ATOM 3926 C C . THR A 1 469 ? 5.122 18.872 -8.621 1.00 88.94 469 THR A C 1
ATOM 3928 O O . THR A 1 469 ? 5.973 18.288 -9.303 1.00 88.94 469 THR A O 1
ATOM 3931 N N . LEU A 1 470 ? 4.158 19.598 -9.198 1.00 88.50 470 LEU A N 1
ATOM 3932 C CA . LEU A 1 470 ? 4.060 19.761 -10.656 1.00 88.50 470 LEU A CA 1
ATOM 3933 C C . LEU A 1 470 ? 5.332 20.384 -11.262 1.00 88.50 470 LEU A C 1
ATOM 3935 O O . LEU A 1 470 ? 5.798 19.956 -12.317 1.00 88.50 470 LEU A O 1
ATOM 3939 N N . GLU A 1 471 ? 5.934 21.363 -10.583 1.00 89.69 471 GLU A N 1
ATOM 3940 C CA . GLU A 1 471 ? 7.192 21.975 -11.023 1.00 89.69 471 GLU A CA 1
ATOM 3941 C C . GLU A 1 471 ? 8.325 20.939 -11.093 1.00 89.69 471 GLU A C 1
ATOM 3943 O O . GLU A 1 471 ? 9.053 20.876 -12.089 1.00 89.69 471 GLU A O 1
ATOM 3948 N N . ASN A 1 472 ? 8.447 20.088 -10.069 1.00 90.69 472 ASN A N 1
ATOM 3949 C CA . ASN A 1 472 ? 9.437 19.014 -10.051 1.00 90.69 472 ASN A CA 1
ATOM 3950 C C . ASN A 1 472 ? 9.146 17.955 -11.118 1.00 90.69 472 ASN A C 1
ATOM 3952 O O . ASN A 1 472 ? 10.085 17.491 -11.760 1.00 90.69 472 ASN A O 1
ATOM 3956 N N . SER A 1 473 ? 7.874 17.647 -11.382 1.00 91.81 473 SER A N 1
ATOM 3957 C CA . SER A 1 473 ? 7.458 16.736 -12.458 1.00 91.81 473 SER A CA 1
ATOM 3958 C C . SER A 1 473 ? 7.911 17.236 -13.837 1.00 91.81 473 SER A C 1
ATOM 3960 O O . SER A 1 473 ? 8.515 16.498 -14.618 1.00 91.81 473 SER A O 1
ATOM 3962 N N . ILE A 1 474 ? 7.693 18.526 -14.122 1.00 92.25 474 ILE A N 1
ATOM 3963 C CA . ILE A 1 474 ? 8.116 19.167 -15.377 1.00 92.25 474 ILE A CA 1
ATOM 3964 C C . ILE A 1 474 ? 9.646 19.176 -15.490 1.00 92.25 474 ILE A C 1
ATOM 3966 O O . ILE A 1 474 ? 10.198 18.836 -16.540 1.00 92.25 474 ILE A O 1
ATOM 3970 N N . LYS A 1 475 ? 10.353 19.533 -14.410 1.00 92.56 475 LYS A N 1
ATOM 3971 C CA . LYS A 1 475 ? 11.824 19.517 -14.377 1.00 92.56 475 LYS A CA 1
ATOM 3972 C C . LYS A 1 475 ? 12.384 18.112 -14.583 1.00 92.56 475 LYS A C 1
ATOM 3974 O O . LYS A 1 475 ? 13.347 17.971 -15.336 1.00 92.56 475 LYS A O 1
ATOM 3979 N N . GLN A 1 476 ? 11.801 17.101 -13.942 1.00 93.38 476 GLN A N 1
ATOM 3980 C CA . GLN A 1 476 ? 12.198 15.700 -14.067 1.00 93.38 476 GLN A CA 1
ATOM 3981 C C . GLN A 1 476 ? 12.056 15.237 -15.518 1.00 93.38 476 GLN A C 1
ATOM 3983 O O . GLN A 1 476 ? 13.032 14.763 -16.094 1.00 93.38 476 GLN A O 1
ATOM 3988 N N . LYS A 1 477 ? 10.895 15.471 -16.144 1.00 94.88 477 LYS A N 1
ATOM 3989 C CA . LYS A 1 477 ? 10.662 15.163 -17.562 1.00 94.88 477 LYS A CA 1
ATOM 3990 C C . LYS A 1 477 ? 11.689 15.841 -18.477 1.00 94.88 477 LYS A C 1
ATOM 3992 O O . LYS A 1 477 ? 12.313 15.181 -19.301 1.00 94.88 477 LYS A O 1
ATOM 3997 N N . ASN A 1 478 ? 11.905 17.148 -18.314 1.00 95.44 478 ASN A N 1
ATOM 3998 C CA . ASN A 1 478 ? 12.810 17.917 -19.178 1.00 95.44 478 ASN A CA 1
ATOM 3999 C C . ASN A 1 478 ? 14.287 17.519 -19.031 1.00 95.44 478 ASN A C 1
ATOM 4001 O O . ASN A 1 478 ? 15.072 17.727 -19.953 1.00 95.44 478 ASN A O 1
ATOM 4005 N N . ASN A 1 479 ? 14.677 16.966 -17.880 1.00 95.50 479 ASN A N 1
ATOM 4006 C CA . ASN A 1 479 ? 16.055 16.564 -17.593 1.00 95.50 479 ASN A CA 1
ATOM 4007 C C . ASN A 1 479 ? 16.242 15.042 -17.553 1.00 95.50 479 ASN A C 1
ATOM 4009 O O . ASN A 1 479 ? 17.303 14.586 -17.127 1.00 95.50 479 ASN A O 1
ATOM 4013 N N . TYR A 1 480 ? 15.247 14.265 -17.988 1.00 95.75 480 TYR A N 1
ATOM 4014 C CA . TYR A 1 480 ? 15.176 12.827 -17.736 1.00 95.75 480 TYR A CA 1
ATOM 4015 C C . TYR A 1 480 ? 16.448 12.083 -18.167 1.00 95.75 480 TYR A C 1
ATOM 4017 O O . TYR A 1 480 ? 17.101 11.462 -17.332 1.00 95.75 480 TYR A O 1
ATOM 4025 N N . ASN A 1 481 ? 16.908 12.269 -19.409 1.00 94.31 481 ASN A N 1
ATOM 4026 C CA . ASN A 1 481 ? 18.119 11.607 -19.921 1.00 94.31 481 ASN A CA 1
ATOM 4027 C C . ASN A 1 481 ? 19.379 11.936 -19.103 1.00 94.31 481 ASN A C 1
ATOM 4029 O O . ASN A 1 481 ? 20.170 11.053 -18.783 1.00 94.31 481 ASN A O 1
ATOM 4033 N N . LYS A 1 482 ? 19.546 13.198 -18.689 1.00 94.31 482 LYS A N 1
ATOM 4034 C CA . LYS A 1 482 ? 20.671 13.615 -17.835 1.00 94.31 482 LYS A CA 1
ATOM 4035 C C . LYS A 1 482 ? 20.597 12.966 -16.450 1.00 94.31 482 LYS A C 1
ATOM 4037 O O . LYS A 1 482 ? 21.623 12.662 -15.838 1.00 94.31 482 LYS A O 1
ATOM 4042 N N . ILE A 1 483 ? 19.384 12.785 -15.930 1.00 94.69 483 ILE A N 1
ATOM 4043 C CA . ILE A 1 483 ? 19.148 12.128 -14.644 1.00 94.69 483 ILE A CA 1
ATOM 4044 C C . ILE A 1 483 ? 19.470 10.640 -14.746 1.00 94.69 483 ILE A C 1
ATOM 4046 O O . ILE A 1 483 ? 20.144 10.140 -13.847 1.00 94.69 483 ILE A O 1
ATOM 4050 N N . LEU A 1 484 ? 19.077 9.972 -15.835 1.00 95.44 484 LEU A N 1
ATOM 4051 C CA . LEU A 1 484 ? 19.435 8.580 -16.115 1.00 95.44 484 LEU A CA 1
ATOM 4052 C C . LEU A 1 484 ? 20.947 8.386 -16.213 1.00 95.44 484 LEU A C 1
ATOM 4054 O O . LEU A 1 484 ? 21.483 7.499 -15.567 1.00 95.44 484 LEU A O 1
ATOM 4058 N N . GLU A 1 485 ? 21.664 9.242 -16.946 1.00 93.12 485 GLU A N 1
ATOM 4059 C CA . GLU A 1 485 ? 23.127 9.151 -17.070 1.00 93.12 485 GLU A CA 1
ATOM 4060 C C . GLU A 1 485 ? 23.831 9.198 -15.706 1.00 93.12 485 GLU A C 1
ATOM 4062 O O . GLU A 1 485 ? 24.716 8.383 -15.417 1.00 93.12 485 GLU A O 1
ATOM 4067 N N . LYS A 1 486 ? 23.405 10.131 -14.842 1.00 93.19 486 LYS A N 1
ATOM 4068 C CA . LYS A 1 486 ? 23.938 10.284 -13.481 1.00 93.19 486 LYS A CA 1
ATOM 4069 C C . LYS A 1 486 ? 23.521 9.134 -12.560 1.00 93.19 486 LYS A C 1
ATOM 4071 O O . LYS A 1 486 ? 24.300 8.755 -11.689 1.00 93.19 486 LYS A O 1
ATOM 4076 N N . ASN A 1 487 ? 22.306 8.622 -12.740 1.00 93.62 487 ASN A N 1
ATOM 4077 C CA . ASN A 1 487 ? 21.680 7.584 -11.922 1.00 93.62 487 ASN A CA 1
ATOM 4078 C C . ASN A 1 487 ? 21.463 6.302 -12.736 1.00 93.62 487 ASN A C 1
ATOM 4080 O O . ASN A 1 487 ? 20.386 5.711 -12.732 1.00 93.62 487 ASN A O 1
ATOM 4084 N N . ASN A 1 488 ? 22.484 5.880 -13.475 1.00 94.19 488 ASN A N 1
ATOM 4085 C CA . ASN A 1 488 ? 22.418 4.654 -14.256 1.00 94.19 488 ASN A CA 1
ATOM 4086 C C . ASN A 1 488 ? 22.399 3.434 -13.316 1.00 94.19 488 ASN A C 1
ATOM 4088 O O . ASN A 1 488 ? 22.853 3.542 -12.171 1.00 94.19 488 ASN A O 1
ATOM 4092 N N . ASN A 1 489 ? 21.920 2.275 -13.765 1.00 94.50 489 ASN A N 1
ATOM 4093 C CA . ASN A 1 489 ? 21.748 1.088 -12.913 1.00 94.50 489 ASN A CA 1
ATOM 4094 C C . ASN A 1 489 ? 22.997 0.733 -12.079 1.00 94.50 489 ASN A C 1
ATOM 4096 O O . ASN A 1 489 ? 22.880 0.427 -10.894 1.00 94.50 489 ASN A O 1
ATOM 4100 N N . ARG A 1 490 ? 24.209 0.889 -12.632 1.00 91.62 490 ARG A N 1
ATOM 4101 C CA . ARG A 1 490 ? 25.480 0.642 -11.913 1.00 91.62 490 ARG A CA 1
ATOM 4102 C C . ARG A 1 490 ? 25.838 1.684 -10.868 1.00 91.62 490 ARG A C 1
ATOM 4104 O O . ARG A 1 490 ? 26.656 1.429 -9.983 1.00 91.62 490 ARG A O 1
ATOM 4111 N N . SER A 1 491 ? 25.308 2.892 -10.984 1.00 92.25 491 SER A N 1
ATOM 4112 C CA . SER A 1 491 ? 25.436 3.914 -9.945 1.00 92.25 491 SER A CA 1
ATOM 4113 C C . SER A 1 491 ? 24.444 3.681 -8.803 1.00 92.25 491 SER A C 1
ATOM 4115 O O . SER A 1 491 ? 24.778 3.955 -7.652 1.00 92.25 491 SER A O 1
ATOM 4117 N N . LEU A 1 492 ? 23.265 3.137 -9.119 1.00 91.00 492 LEU A N 1
ATOM 4118 C CA . LEU A 1 492 ? 22.182 2.878 -8.173 1.00 91.00 492 LEU A CA 1
ATOM 4119 C C . LEU A 1 492 ? 22.381 1.588 -7.377 1.00 91.00 492 LEU A C 1
ATOM 4121 O O . LEU A 1 492 ? 22.035 1.553 -6.197 1.00 91.00 492 LEU A O 1
ATOM 4125 N N . TYR A 1 493 ? 22.968 0.565 -7.996 1.00 93.75 493 TYR A N 1
ATOM 4126 C CA . TYR A 1 493 ? 23.205 -0.729 -7.375 1.00 93.75 493 TYR A CA 1
ATOM 4127 C C . TYR A 1 493 ? 24.545 -1.318 -7.829 1.00 93.75 493 TYR A C 1
ATOM 4129 O O . TYR A 1 493 ? 24.883 -1.313 -9.013 1.00 93.75 493 TYR A O 1
ATOM 4137 N N . LYS A 1 494 ? 25.342 -1.791 -6.865 1.00 91.00 494 LYS A N 1
ATOM 4138 C CA . LYS A 1 494 ? 26.704 -2.307 -7.105 1.00 91.00 494 LYS A CA 1
ATOM 4139 C C . LYS A 1 494 ? 26.777 -3.823 -7.252 1.00 91.00 494 LYS A C 1
ATOM 4141 O O . LYS A 1 494 ? 27.832 -4.329 -7.621 1.00 91.00 494 LYS A O 1
ATOM 4146 N N . GLY A 1 495 ? 25.687 -4.516 -6.944 1.00 91.81 495 GLY A N 1
ATOM 4147 C CA . GLY A 1 495 ? 25.600 -5.964 -7.019 1.00 91.81 495 GLY A CA 1
ATOM 4148 C C . GLY A 1 495 ? 25.329 -6.496 -8.427 1.00 91.81 495 GLY A C 1
ATOM 4149 O O . GLY A 1 495 ? 25.456 -5.774 -9.421 1.00 91.81 495 GLY A O 1
ATOM 4150 N N . ASN A 1 496 ? 24.951 -7.772 -8.501 1.00 94.12 496 ASN A N 1
ATOM 4151 C CA . ASN A 1 496 ? 24.635 -8.448 -9.758 1.00 94.12 496 ASN A CA 1
ATOM 4152 C C . ASN A 1 496 ? 23.242 -8.052 -10.264 1.00 94.12 496 ASN A C 1
ATOM 4154 O O . ASN A 1 496 ? 22.246 -8.286 -9.590 1.00 94.12 496 ASN A O 1
ATOM 4158 N N . ILE A 1 497 ? 23.161 -7.495 -11.470 1.00 96.44 497 ILE A N 1
ATOM 4159 C CA . ILE A 1 497 ? 21.907 -7.035 -12.075 1.00 96.44 497 ILE A CA 1
ATOM 4160 C C . ILE A 1 497 ? 21.439 -8.058 -13.111 1.00 96.44 497 ILE A C 1
ATOM 4162 O O . ILE A 1 497 ? 22.101 -8.290 -14.124 1.00 96.44 497 ILE A O 1
ATOM 4166 N N . LEU A 1 498 ? 20.288 -8.677 -12.868 1.00 96.50 498 LEU A N 1
ATOM 4167 C CA . LEU A 1 498 ? 19.635 -9.583 -13.813 1.00 96.50 498 LEU A CA 1
ATOM 4168 C C . LEU A 1 498 ? 19.098 -8.781 -15.008 1.00 96.50 498 LEU A C 1
ATOM 4170 O O . LEU A 1 498 ? 18.590 -7.681 -14.823 1.00 96.50 498 LEU A O 1
ATOM 4174 N N . GLY A 1 499 ? 19.269 -9.298 -16.226 1.00 94.12 499 GLY A N 1
ATOM 4175 C CA . GLY A 1 499 ? 18.999 -8.566 -17.471 1.00 94.12 499 GLY A CA 1
ATOM 4176 C C . GLY A 1 499 ? 20.160 -7.680 -17.945 1.00 94.12 499 GLY A C 1
ATOM 4177 O O . GLY A 1 499 ? 20.103 -7.147 -19.047 1.00 94.12 499 GLY A O 1
ATOM 4178 N N . MET A 1 500 ? 21.240 -7.548 -17.156 1.00 94.06 500 MET A N 1
ATOM 4179 C CA . MET A 1 500 ? 22.449 -6.801 -17.544 1.00 94.06 500 MET A CA 1
ATOM 4180 C C . MET A 1 500 ? 23.744 -7.610 -17.369 1.00 94.06 500 MET A C 1
ATOM 4182 O O . MET A 1 500 ? 24.549 -7.682 -18.290 1.00 94.06 500 MET A O 1
ATOM 4186 N N . ASP A 1 501 ? 23.968 -8.207 -16.194 1.00 94.38 501 ASP A N 1
ATOM 4187 C CA . ASP A 1 501 ? 25.091 -9.126 -15.930 1.00 94.38 501 ASP A CA 1
ATOM 4188 C C . ASP A 1 501 ? 24.754 -10.572 -16.264 1.00 94.38 501 ASP A C 1
ATOM 4190 O O . ASP A 1 501 ? 25.611 -11.353 -16.672 1.00 94.38 501 ASP A O 1
ATOM 4194 N N . THR A 1 502 ? 23.506 -10.940 -15.991 1.00 92.50 502 THR A N 1
ATOM 4195 C CA . THR A 1 502 ? 22.987 -12.287 -16.185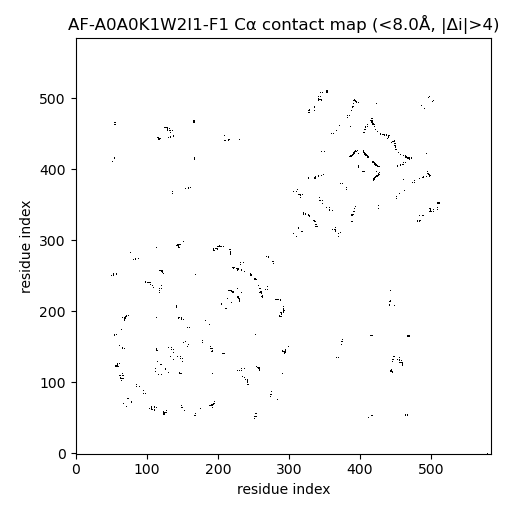 1.00 92.50 502 THR A CA 1
ATOM 4196 C C . THR A 1 502 ? 21.883 -12.185 -17.219 1.00 92.50 502 THR A C 1
ATOM 4198 O O . THR A 1 502 ? 20.848 -11.580 -16.944 1.00 92.50 502 THR A O 1
ATOM 4201 N N . ILE A 1 503 ? 22.114 -12.761 -18.394 1.00 93.62 503 ILE A N 1
ATOM 4202 C CA . ILE A 1 503 ? 21.161 -12.785 -19.503 1.00 93.62 503 ILE A CA 1
ATOM 4203 C C . ILE A 1 503 ? 20.608 -14.204 -19.614 1.00 93.62 503 ILE A C 1
ATOM 4205 O O . ILE A 1 503 ? 21.363 -15.176 -19.516 1.00 93.62 503 ILE A O 1
ATOM 4209 N N . ALA A 1 504 ? 19.290 -14.328 -19.765 1.00 93.88 504 ALA A N 1
ATOM 4210 C CA . ALA A 1 504 ? 18.682 -15.616 -20.067 1.00 93.88 504 ALA A CA 1
ATOM 4211 C C . ALA A 1 504 ? 19.085 -16.053 -21.484 1.00 93.88 504 ALA A C 1
ATOM 4213 O O . ALA A 1 504 ? 19.180 -15.214 -22.379 1.00 93.88 504 ALA A O 1
ATOM 4214 N N . PRO A 1 505 ? 19.322 -17.349 -21.722 1.00 92.50 505 PRO A N 1
ATOM 4215 C CA . PRO A 1 505 ? 19.582 -17.822 -23.072 1.00 92.50 505 PRO A CA 1
ATOM 4216 C C . PRO A 1 505 ? 18.352 -17.615 -23.968 1.00 92.50 505 PRO A C 1
ATOM 4218 O O . PRO A 1 505 ? 17.219 -17.650 -23.491 1.00 92.50 505 PRO A O 1
ATOM 4221 N N . GLU A 1 506 ? 18.568 -17.446 -25.276 1.00 89.06 506 GLU A N 1
ATOM 4222 C CA . GLU A 1 506 ? 17.495 -17.132 -26.235 1.00 89.06 506 GLU A CA 1
ATOM 4223 C C . GLU A 1 506 ? 16.340 -18.144 -26.224 1.00 89.06 506 GLU A C 1
ATOM 4225 O O . GLU A 1 506 ? 15.192 -17.753 -26.401 1.00 89.06 506 GLU A O 1
ATOM 4230 N N . TRP A 1 507 ? 16.633 -19.419 -25.958 1.00 85.00 507 TRP A N 1
ATOM 4231 C CA . TRP A 1 507 ? 15.642 -20.495 -25.889 1.00 85.00 507 TRP A CA 1
ATOM 4232 C C . TRP A 1 507 ? 14.749 -20.456 -24.638 1.00 85.00 507 TRP A C 1
ATOM 4234 O O . TRP A 1 507 ? 13.778 -21.202 -24.575 1.00 85.00 507 TRP A O 1
ATOM 4244 N N . TYR A 1 508 ? 15.065 -19.628 -23.635 1.00 89.94 508 TYR A N 1
ATOM 4245 C CA . TYR A 1 508 ? 14.273 -19.515 -22.410 1.00 89.94 508 TYR A CA 1
ATOM 4246 C C . TYR A 1 508 ? 13.200 -18.413 -22.520 1.00 89.94 508 TYR A C 1
ATOM 4248 O O . TYR A 1 508 ? 13.522 -17.295 -22.949 1.00 89.94 508 TYR A O 1
ATOM 4256 N N . PRO A 1 509 ? 11.972 -18.649 -22.019 1.00 83.25 509 PRO A N 1
ATOM 4257 C CA . PRO A 1 509 ? 11.452 -19.912 -21.474 1.00 83.25 509 PRO A CA 1
ATOM 4258 C C . PRO A 1 509 ? 11.154 -20.947 -22.567 1.00 83.25 509 PRO A C 1
ATOM 4260 O O . PRO A 1 509 ? 10.622 -20.599 -23.618 1.00 83.25 509 PRO A O 1
ATOM 4263 N N . GLU A 1 510 ? 11.429 -22.227 -22.300 1.00 81.12 510 GLU A N 1
ATOM 4264 C CA . GLU A 1 510 ? 10.860 -23.287 -23.138 1.00 81.12 510 GLU A CA 1
ATOM 4265 C C . GLU A 1 510 ? 9.336 -23.282 -22.928 1.00 81.12 510 GLU A C 1
ATOM 4267 O O . GLU A 1 510 ? 8.897 -23.293 -21.769 1.00 81.12 510 GLU A O 1
ATOM 4272 N N . PRO A 1 511 ? 8.521 -23.235 -24.001 1.00 75.56 511 PRO A N 1
ATOM 4273 C CA . PRO A 1 511 ? 7.084 -23.436 -23.877 1.00 75.56 511 PRO A CA 1
ATOM 4274 C C . PRO A 1 511 ? 6.840 -24.745 -23.130 1.00 75.56 511 PRO A C 1
ATOM 4276 O O . PRO A 1 511 ? 7.508 -25.745 -23.412 1.00 75.56 511 PRO A O 1
ATOM 4279 N N . GLU A 1 512 ? 5.908 -24.751 -22.173 1.00 73.00 512 GLU A N 1
ATOM 4280 C CA . GLU A 1 512 ? 5.511 -26.023 -21.574 1.00 73.00 512 GLU A CA 1
ATOM 4281 C C . GLU A 1 512 ? 5.037 -26.937 -22.716 1.00 73.00 512 GLU A C 1
ATOM 4283 O O . GLU A 1 512 ? 4.271 -26.478 -23.572 1.00 73.00 512 GLU A O 1
ATOM 4288 N N . PRO A 1 513 ? 5.527 -28.189 -22.799 1.00 70.50 513 PRO A N 1
ATOM 4289 C CA . PRO A 1 513 ? 5.059 -29.105 -23.825 1.00 70.50 513 PRO A CA 1
ATOM 4290 C C . PRO A 1 513 ? 3.540 -29.178 -23.712 1.00 70.50 513 PRO A C 1
ATOM 4292 O O . PRO A 1 513 ? 3.033 -29.348 -22.601 1.00 70.50 513 PRO A O 1
ATOM 4295 N N . GLU A 1 514 ? 2.826 -29.013 -24.832 1.00 66.69 514 GLU A N 1
ATOM 4296 C CA . GLU A 1 514 ? 1.375 -29.189 -24.858 1.00 66.69 514 GLU A CA 1
ATOM 4297 C C . GLU A 1 514 ? 1.069 -30.532 -24.196 1.00 66.69 514 GLU A C 1
ATOM 4299 O O . GLU A 1 514 ? 1.429 -31.598 -24.704 1.00 66.69 514 GLU A O 1
ATOM 4304 N N . VAL A 1 515 ? 0.488 -30.477 -22.997 1.00 55.31 515 VAL A N 1
ATOM 4305 C CA . VAL A 1 515 ? 0.070 -31.682 -22.300 1.00 55.31 515 VAL A CA 1
ATOM 4306 C C . VAL A 1 515 ? -1.108 -32.191 -23.107 1.00 55.31 515 VAL A C 1
ATOM 4308 O O . VAL A 1 515 ? -2.195 -31.620 -23.034 1.00 55.31 515 VAL A O 1
ATOM 4311 N N . ASP A 1 516 ? -0.866 -33.221 -23.922 1.00 48.62 516 ASP A N 1
ATOM 4312 C CA . ASP A 1 516 ? -1.924 -33.952 -24.610 1.00 48.62 516 ASP A CA 1
ATOM 4313 C C . ASP A 1 516 ? -3.017 -34.243 -23.565 1.00 48.62 516 ASP A C 1
ATOM 4315 O O . ASP A 1 516 ? -2.707 -34.857 -22.535 1.00 48.62 516 ASP A O 1
ATOM 4319 N N . PRO A 1 517 ? -4.264 -33.762 -23.745 1.00 56.44 517 PRO A N 1
ATOM 4320 C CA . PRO A 1 517 ? -5.322 -33.891 -22.743 1.00 56.44 517 PRO A CA 1
ATOM 4321 C C . PRO A 1 517 ? -5.645 -35.352 -22.386 1.00 56.44 517 PRO A C 1
ATOM 4323 O O . PRO A 1 517 ? -6.396 -35.600 -21.441 1.00 56.44 517 PRO A O 1
ATOM 4326 N N . TYR A 1 518 ? -5.054 -36.317 -23.098 1.00 55.91 518 TYR A N 1
ATOM 4327 C CA . TYR A 1 518 ? -5.122 -37.740 -22.806 1.00 55.91 518 TYR A CA 1
ATOM 4328 C C . TYR A 1 518 ? -3.734 -38.399 -22.817 1.00 55.91 518 TYR A C 1
ATOM 4330 O O . TYR A 1 518 ? -3.376 -39.072 -23.785 1.00 55.91 518 TYR A O 1
ATOM 4338 N N . PRO A 1 519 ? -2.944 -38.316 -21.733 1.00 44.28 519 PRO A N 1
ATOM 4339 C CA . PRO A 1 519 ? -1.756 -39.147 -21.641 1.00 44.28 519 PRO A CA 1
ATOM 4340 C C . PRO A 1 519 ? -2.184 -40.627 -21.540 1.00 44.28 519 PRO A C 1
ATOM 4342 O O . PRO A 1 519 ? -3.054 -40.958 -20.725 1.00 44.28 519 PRO A O 1
ATOM 4345 N N . PRO A 1 520 ? -1.596 -41.556 -22.320 1.00 51.84 520 PRO A N 1
ATOM 4346 C CA . PRO A 1 520 ? -1.816 -42.979 -22.106 1.00 51.84 520 PRO A CA 1
ATOM 4347 C C . PRO A 1 520 ? -1.365 -43.346 -20.688 1.00 51.84 520 PRO A C 1
ATOM 4349 O O . PRO A 1 520 ? -0.230 -43.085 -20.286 1.00 51.84 520 PRO A O 1
ATOM 4352 N N . PHE A 1 521 ? -2.284 -43.939 -19.925 1.00 42.03 521 PHE A N 1
ATOM 4353 C CA . PHE A 1 521 ? -2.057 -44.434 -18.570 1.00 42.03 521 PHE A CA 1
ATOM 4354 C C . PHE A 1 521 ? -0.803 -45.318 -18.545 1.00 42.03 521 PHE A C 1
ATOM 4356 O O . PHE A 1 521 ? -0.808 -46.408 -19.115 1.00 42.03 521 PHE A O 1
ATOM 4363 N N . ASN A 1 522 ? 0.258 -44.869 -17.871 1.00 40.53 522 ASN A N 1
ATOM 4364 C CA . ASN A 1 522 ? 1.441 -45.692 -17.642 1.00 40.53 522 ASN A CA 1
ATOM 4365 C C . ASN A 1 522 ? 1.821 -45.674 -16.149 1.00 40.53 522 ASN A C 1
ATOM 4367 O O . ASN A 1 522 ? 1.927 -44.599 -15.551 1.00 40.53 522 ASN A O 1
ATOM 4371 N N . PRO A 1 523 ? 1.972 -46.850 -15.510 1.00 43.91 523 PRO A N 1
ATOM 4372 C CA . PRO A 1 523 ? 2.179 -46.968 -14.072 1.00 43.91 523 PRO A CA 1
ATOM 4373 C C . PRO A 1 523 ? 3.570 -46.480 -13.641 1.00 43.91 523 PRO A C 1
ATOM 4375 O O . PRO A 1 523 ? 4.564 -46.633 -14.347 1.00 43.91 523 PRO A O 1
ATOM 4378 N N . ARG A 1 524 ? 3.608 -45.888 -12.440 1.00 37.19 524 ARG A N 1
ATOM 4379 C CA . ARG A 1 524 ? 4.766 -45.233 -11.808 1.00 37.19 524 ARG A CA 1
ATOM 4380 C C . ARG A 1 524 ? 6.072 -46.045 -11.891 1.00 37.19 524 ARG A C 1
ATOM 4382 O O . ARG A 1 524 ? 6.094 -47.177 -11.404 1.00 37.19 524 ARG A O 1
ATOM 4389 N N . PRO A 1 525 ? 7.188 -45.433 -12.325 1.00 40.75 525 PRO A N 1
ATOM 4390 C CA . PRO A 1 525 ? 8.522 -45.951 -12.053 1.00 40.75 525 PRO A CA 1
ATOM 4391 C C . PRO A 1 525 ? 9.018 -45.581 -10.632 1.00 40.75 525 PRO A C 1
ATOM 4393 O O . PRO A 1 525 ? 8.486 -44.658 -10.004 1.00 40.75 525 PRO A O 1
ATOM 4396 N N . PRO A 1 526 ? 10.024 -46.304 -10.095 1.00 39.25 526 PRO A N 1
ATOM 4397 C CA . PRO A 1 526 ? 10.486 -46.183 -8.711 1.00 39.25 526 PRO A CA 1
ATOM 4398 C C . PRO A 1 526 ? 11.326 -44.923 -8.456 1.00 39.25 526 PRO A C 1
ATOM 4400 O O . PRO A 1 526 ? 11.990 -44.402 -9.350 1.00 39.25 526 PRO A O 1
ATOM 4403 N N . LYS A 1 527 ? 11.337 -44.481 -7.190 1.00 37.03 527 LYS A N 1
ATOM 4404 C CA . LYS A 1 527 ? 12.133 -43.353 -6.673 1.00 37.03 527 LYS A CA 1
ATOM 4405 C C . LYS A 1 527 ? 13.639 -43.515 -6.956 1.00 37.03 527 LYS A C 1
ATOM 4407 O O . LYS A 1 527 ? 14.203 -44.526 -6.534 1.00 37.03 527 LYS A O 1
ATOM 4412 N N . PRO A 1 528 ? 14.314 -42.500 -7.524 1.00 35.53 528 PRO A N 1
ATOM 4413 C CA . PRO A 1 528 ? 15.769 -42.445 -7.552 1.00 35.53 528 PRO A CA 1
ATOM 4414 C C . PRO A 1 528 ? 16.349 -41.972 -6.209 1.00 35.53 528 PRO A C 1
ATOM 4416 O O . PRO A 1 528 ? 15.840 -41.050 -5.571 1.00 35.53 528 PRO A O 1
ATOM 4419 N N . THR A 1 529 ? 17.446 -42.612 -5.810 1.00 38.97 529 THR A N 1
ATOM 4420 C CA . THR A 1 529 ? 18.371 -42.219 -4.736 1.00 38.97 529 THR A CA 1
ATOM 4421 C C . THR A 1 529 ? 19.215 -40.987 -5.104 1.00 38.97 529 THR A C 1
ATOM 4423 O O . THR A 1 529 ? 19.470 -40.762 -6.287 1.00 38.97 529 THR A O 1
ATOM 4426 N N . PRO A 1 530 ? 19.702 -40.216 -4.112 1.00 33.75 530 PRO A N 1
ATOM 4427 C CA . PRO A 1 530 ? 20.425 -38.965 -4.341 1.00 33.75 530 PRO A CA 1
ATOM 4428 C C . PRO A 1 530 ? 21.912 -39.190 -4.684 1.00 33.75 530 PRO A C 1
ATOM 4430 O O . PRO A 1 530 ? 22.609 -39.861 -3.922 1.00 33.75 530 PRO A O 1
ATOM 4433 N N . PRO A 1 531 ? 22.446 -38.587 -5.761 1.00 34.75 531 PRO A N 1
ATOM 4434 C CA . PRO A 1 531 ? 23.871 -38.283 -5.885 1.00 34.75 531 PRO A CA 1
ATOM 4435 C C . PRO A 1 531 ? 24.109 -36.854 -5.349 1.00 34.75 531 PRO A C 1
ATOM 4437 O O . PRO A 1 531 ? 23.279 -35.973 -5.534 1.00 34.75 531 PRO A O 1
ATOM 4440 N N . GLY A 1 532 ? 25.161 -36.517 -4.608 1.00 31.64 532 GLY A N 1
ATOM 4441 C CA . GLY A 1 532 ? 26.553 -36.930 -4.745 1.00 31.64 532 GLY A CA 1
ATOM 4442 C C . GLY A 1 532 ? 27.376 -35.656 -4.985 1.00 31.64 532 GLY A C 1
ATOM 4443 O O . GLY A 1 532 ? 27.446 -35.169 -6.106 1.00 31.64 532 GLY A O 1
ATOM 4444 N N . ASN A 1 533 ? 27.910 -35.096 -3.898 1.00 37.09 533 ASN A N 1
ATOM 4445 C CA . ASN A 1 533 ? 28.735 -33.882 -3.796 1.00 37.09 533 ASN A CA 1
ATOM 4446 C C . ASN A 1 533 ? 29.969 -33.934 -4.720 1.00 37.09 533 ASN A C 1
ATOM 4448 O O . ASN A 1 533 ? 30.649 -34.949 -4.659 1.00 37.09 533 ASN A O 1
ATOM 4452 N N . ASN A 1 534 ? 30.300 -32.865 -5.468 1.00 30.89 534 ASN A N 1
ATOM 4453 C CA . ASN A 1 534 ? 31.648 -32.587 -6.017 1.00 30.89 534 ASN A CA 1
ATOM 4454 C C . ASN A 1 534 ? 31.795 -31.106 -6.484 1.00 30.89 534 ASN A C 1
ATOM 4456 O O . ASN A 1 534 ? 31.152 -30.693 -7.443 1.00 30.89 534 ASN A O 1
ATOM 4460 N N . ASN A 1 535 ? 32.675 -30.332 -5.826 1.00 32.66 535 ASN A N 1
ATOM 4461 C CA . ASN A 1 535 ? 33.406 -29.154 -6.373 1.00 32.66 535 ASN A CA 1
ATOM 4462 C C . ASN A 1 535 ? 34.712 -29.658 -7.060 1.00 32.66 535 ASN A C 1
ATOM 4464 O O . ASN A 1 535 ? 34.934 -30.867 -6.942 1.00 32.66 535 ASN A O 1
ATOM 4468 N N . PRO A 1 536 ? 35.666 -28.868 -7.646 1.00 38.31 536 PRO A N 1
ATOM 4469 C CA . PRO A 1 536 ? 35.884 -27.404 -7.870 1.00 38.31 536 PRO A CA 1
ATOM 4470 C C . PRO A 1 536 ? 36.385 -27.147 -9.350 1.00 38.31 536 PRO A C 1
ATOM 4472 O O . PRO A 1 536 ? 35.937 -27.924 -10.190 1.00 38.31 536 PRO A O 1
ATOM 4475 N N . PRO A 1 537 ? 37.340 -26.252 -9.776 1.00 36.78 537 PRO A N 1
ATOM 4476 C CA . PRO A 1 537 ? 37.949 -24.985 -9.282 1.00 36.78 537 PRO A CA 1
ATOM 4477 C C . PRO A 1 537 ? 38.134 -23.814 -10.332 1.00 36.78 537 PRO A C 1
ATOM 4479 O O . PRO A 1 537 ? 38.032 -24.000 -11.536 1.00 36.78 537 PRO A O 1
ATOM 4482 N N . LEU A 1 538 ? 38.459 -22.612 -9.806 1.00 27.72 538 LEU A N 1
ATOM 4483 C CA . LEU A 1 538 ? 39.392 -21.499 -10.197 1.00 27.72 538 LEU A CA 1
ATOM 4484 C C . LEU A 1 538 ? 39.735 -21.061 -11.665 1.00 27.72 538 LEU A C 1
ATOM 4486 O O . LEU A 1 538 ? 40.309 -21.834 -12.418 1.00 27.72 538 LEU A O 1
ATOM 4490 N N . ASN A 1 539 ? 39.523 -19.742 -11.931 1.00 32.31 539 ASN A N 1
ATOM 4491 C CA . ASN A 1 539 ? 40.373 -18.616 -12.478 1.00 32.31 539 ASN A CA 1
ATOM 4492 C C . ASN A 1 539 ? 41.594 -18.907 -13.414 1.00 32.31 539 ASN A C 1
ATOM 4494 O O . ASN A 1 539 ? 42.241 -19.912 -13.135 1.00 32.31 539 ASN A O 1
ATOM 4498 N N . PRO A 1 540 ? 42.079 -18.032 -14.367 1.00 36.56 540 PRO A N 1
ATOM 4499 C CA . PRO A 1 540 ? 42.298 -16.560 -14.223 1.00 36.56 540 PRO A CA 1
ATOM 4500 C C . PRO A 1 540 ? 42.340 -15.620 -15.492 1.00 36.56 540 PRO A C 1
ATOM 4502 O O . PRO A 1 540 ? 42.426 -16.064 -16.628 1.00 36.56 540 PRO A O 1
ATOM 4505 N N . ASN A 1 541 ? 42.375 -14.294 -15.230 1.00 26.91 541 ASN A N 1
ATOM 4506 C CA . ASN A 1 541 ? 43.060 -13.140 -15.893 1.00 26.91 541 ASN A CA 1
ATOM 4507 C C . ASN A 1 541 ? 43.146 -12.961 -17.438 1.00 26.91 541 ASN A C 1
ATOM 4509 O O . ASN A 1 541 ? 43.734 -13.792 -18.114 1.00 26.91 541 ASN A O 1
ATOM 4513 N N . GLN A 1 542 ? 42.865 -11.743 -17.949 1.00 26.91 542 GLN A N 1
ATOM 4514 C CA . GLN A 1 542 ? 43.880 -10.742 -18.387 1.00 26.91 542 GLN A CA 1
ATOM 4515 C C . GLN A 1 542 ? 43.287 -9.470 -19.053 1.00 26.91 542 GLN A C 1
ATOM 4517 O O . GLN A 1 542 ? 42.164 -9.437 -19.539 1.00 26.91 542 GLN A O 1
ATOM 4522 N N . SER A 1 543 ? 44.097 -8.409 -19.001 1.00 32.41 543 SER A N 1
ATOM 4523 C CA . SER A 1 543 ? 43.921 -6.978 -19.307 1.00 32.41 543 SER A CA 1
ATOM 4524 C C . SER A 1 543 ? 44.047 -6.558 -20.782 1.00 32.41 543 SER A C 1
ATOM 4526 O O . SER A 1 543 ? 44.834 -7.174 -21.489 1.00 32.41 543 SER A O 1
ATOM 4528 N N . SER A 1 544 ? 43.520 -5.377 -21.158 1.00 26.72 544 SER A N 1
ATOM 4529 C CA . SER A 1 544 ? 44.279 -4.329 -21.897 1.00 26.72 544 SER A CA 1
ATOM 4530 C C . SER A 1 544 ? 43.473 -3.028 -22.081 1.00 26.72 544 SER A C 1
ATOM 4532 O O . SER A 1 544 ? 42.269 -3.084 -22.309 1.00 26.72 544 SER A O 1
ATOM 4534 N N . GLY A 1 545 ? 44.139 -1.869 -21.975 1.00 35.97 545 GLY A N 1
ATOM 4535 C CA . GLY A 1 545 ? 43.539 -0.525 -22.005 1.00 35.97 545 GLY A CA 1
ATOM 4536 C C . GLY A 1 545 ? 43.471 0.171 -23.374 1.00 35.97 545 GLY A C 1
ATOM 4537 O O . GLY A 1 545 ? 43.941 -0.352 -24.380 1.00 35.97 545 GLY A O 1
ATOM 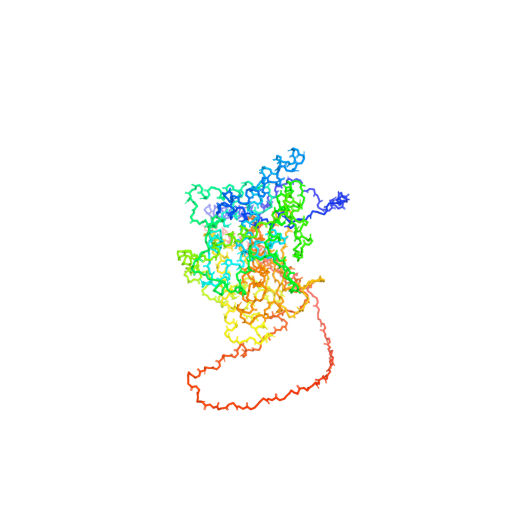4538 N N . GLY A 1 546 ? 42.919 1.392 -23.383 1.00 29.17 546 GLY A N 1
ATOM 4539 C CA . GLY A 1 546 ? 42.871 2.290 -24.544 1.00 29.17 546 GLY A CA 1
ATOM 4540 C C . GLY A 1 546 ? 42.479 3.737 -24.188 1.00 29.17 546 GLY A C 1
ATOM 4541 O O . GLY A 1 546 ? 41.765 3.963 -23.221 1.00 29.17 546 GLY A O 1
ATOM 4542 N N . LEU A 1 547 ? 43.025 4.681 -24.962 1.00 30.14 547 LEU A N 1
ATOM 4543 C CA . LEU A 1 547 ? 43.225 6.137 -24.782 1.00 30.14 547 LEU A CA 1
ATOM 4544 C C . LEU A 1 547 ? 41.984 7.063 -24.629 1.00 30.14 547 LEU A C 1
ATOM 4546 O O . LEU A 1 547 ? 40.849 6.671 -24.865 1.00 30.14 547 LEU A O 1
ATOM 4550 N N . SER A 1 548 ? 42.250 8.322 -24.232 1.00 40.12 548 SER A N 1
ATOM 4551 C CA . SER A 1 548 ? 41.348 9.289 -23.576 1.00 40.12 548 SER A CA 1
ATOM 4552 C C . SER A 1 548 ? 40.451 10.182 -24.465 1.00 40.12 548 SER A C 1
ATOM 4554 O O . SER A 1 548 ? 40.829 10.652 -25.536 1.00 40.12 548 SER A O 1
ATOM 4556 N N . GLU A 1 549 ? 39.267 10.495 -23.915 1.00 42.72 549 GLU A N 1
ATOM 4557 C CA . GLU A 1 549 ? 38.110 11.251 -24.451 1.00 42.72 549 GLU A CA 1
ATOM 4558 C C . GLU A 1 549 ? 38.323 12.765 -24.733 1.00 42.72 549 GLU A C 1
ATOM 4560 O O . GLU A 1 549 ? 37.376 13.453 -25.109 1.00 42.72 549 GLU A O 1
ATOM 4565 N N . TYR A 1 550 ? 39.529 13.332 -24.595 1.00 40.34 550 TYR A N 1
ATOM 4566 C CA . TYR A 1 550 ? 39.725 14.796 -24.698 1.00 40.34 550 TYR A CA 1
ATOM 4567 C C . TYR A 1 550 ? 39.947 15.342 -26.123 1.00 40.34 550 TYR A C 1
ATOM 4569 O O . TYR A 1 550 ? 39.971 16.558 -26.316 1.00 40.34 550 TYR A O 1
ATOM 4577 N N . ALA A 1 551 ? 40.070 14.481 -27.138 1.00 38.53 551 ALA A N 1
ATOM 4578 C CA . ALA A 1 551 ? 40.292 14.906 -28.526 1.00 38.53 551 ALA A CA 1
ATOM 4579 C C . ALA A 1 551 ? 38.990 15.118 -29.331 1.00 38.53 551 ALA A C 1
ATOM 4581 O O . ALA A 1 551 ? 38.973 15.878 -30.299 1.00 38.53 551 ALA A O 1
ATOM 4582 N N . THR A 1 552 ? 37.885 14.486 -28.930 1.00 42.03 552 THR A N 1
ATOM 4583 C CA . THR A 1 552 ? 36.670 14.373 -29.757 1.00 42.03 552 THR A CA 1
ATOM 4584 C C . THR A 1 552 ? 35.716 15.563 -29.592 1.00 42.03 552 THR A C 1
ATOM 4586 O O . THR A 1 552 ? 35.050 15.974 -30.542 1.00 42.03 552 THR A O 1
ATOM 4589 N N . THR A 1 553 ? 35.691 16.187 -28.412 1.00 45.81 553 THR A N 1
ATOM 4590 C CA . THR A 1 553 ? 34.743 17.265 -28.070 1.00 45.81 553 THR A CA 1
ATOM 4591 C C . THR A 1 553 ? 35.122 18.619 -28.686 1.00 45.81 553 THR A C 1
ATOM 4593 O O . THR A 1 553 ? 34.250 19.426 -29.007 1.00 45.81 553 THR A O 1
ATOM 4596 N N . THR A 1 554 ? 36.413 18.857 -28.932 1.00 44.81 554 THR A N 1
ATOM 4597 C CA . THR A 1 554 ? 36.919 20.109 -29.530 1.00 44.81 554 THR A CA 1
ATOM 4598 C C . THR A 1 554 ? 36.642 20.192 -31.037 1.00 44.81 554 THR A C 1
ATOM 4600 O O . THR A 1 554 ? 36.460 21.281 -31.578 1.00 44.81 554 THR A O 1
ATOM 4603 N N . ILE A 1 555 ? 36.536 19.048 -31.722 1.00 44.03 555 ILE A N 1
ATOM 4604 C CA . ILE A 1 555 ? 36.317 18.982 -33.177 1.00 44.03 555 ILE A CA 1
ATOM 4605 C C . ILE A 1 555 ? 34.852 19.287 -33.539 1.00 44.03 555 ILE A C 1
ATOM 4607 O O . ILE A 1 555 ? 34.583 19.943 -34.546 1.00 44.03 555 ILE A O 1
ATOM 4611 N N . ILE A 1 556 ? 33.899 18.899 -32.686 1.00 46.41 556 ILE A N 1
ATOM 4612 C CA . ILE A 1 556 ? 32.465 19.089 -32.950 1.00 46.41 556 ILE A CA 1
ATOM 4613 C C . ILE A 1 556 ? 32.057 20.561 -32.768 1.00 46.41 556 ILE A C 1
ATOM 4615 O O . ILE A 1 556 ? 31.327 21.094 -33.603 1.00 46.41 556 ILE A O 1
ATOM 4619 N N . LEU A 1 557 ? 32.597 21.267 -31.766 1.00 43.34 557 LEU A N 1
ATOM 4620 C CA . LEU A 1 557 ? 32.227 22.662 -31.479 1.00 43.34 557 LEU A CA 1
ATOM 4621 C C . LEU A 1 557 ? 32.668 23.655 -32.577 1.00 43.34 557 LEU A C 1
ATOM 4623 O O . LEU A 1 557 ? 31.977 24.638 -32.847 1.00 43.34 557 LEU A O 1
ATOM 4627 N N . ILE A 1 558 ? 33.802 23.388 -33.234 1.00 49.25 558 ILE A N 1
ATOM 4628 C CA . ILE A 1 558 ? 34.345 24.236 -34.311 1.00 49.25 558 ILE A CA 1
ATOM 4629 C C . ILE A 1 558 ? 33.527 24.074 -35.604 1.00 49.25 558 ILE A C 1
ATOM 4631 O O . ILE A 1 558 ? 33.356 25.036 -36.356 1.00 49.25 558 ILE A O 1
ATOM 4635 N N . SER A 1 559 ? 32.962 22.886 -35.841 1.00 46.75 559 SER A N 1
ATOM 4636 C CA . SER A 1 559 ? 32.215 22.594 -37.067 1.00 46.75 559 SER A CA 1
ATOM 4637 C C . SER A 1 559 ? 30.882 23.354 -37.160 1.00 46.75 559 SER A C 1
ATOM 4639 O O . SER A 1 559 ? 30.576 23.914 -38.213 1.00 46.75 559 SER A O 1
ATOM 4641 N N . THR A 1 560 ? 30.138 23.481 -36.055 1.00 53.44 560 THR A N 1
ATOM 4642 C CA . THR A 1 560 ? 28.765 24.023 -36.049 1.00 53.44 560 THR A CA 1
ATOM 4643 C C . THR A 1 560 ? 28.713 25.551 -36.138 1.00 53.44 560 THR A C 1
ATOM 4645 O O . THR A 1 560 ? 27.855 26.116 -36.819 1.00 53.44 560 THR A O 1
ATOM 4648 N N . ILE A 1 561 ? 29.657 26.245 -35.495 1.00 56.53 561 ILE A N 1
ATOM 4649 C CA . ILE A 1 561 ? 29.738 27.716 -35.538 1.00 56.53 561 ILE A CA 1
ATOM 4650 C C . ILE A 1 561 ? 30.228 28.179 -36.919 1.00 56.53 561 ILE A C 1
ATOM 4652 O O . ILE A 1 561 ? 29.718 29.160 -37.467 1.00 56.53 561 ILE A O 1
ATOM 4656 N N . GLY A 1 562 ? 31.155 27.429 -37.526 1.00 55.97 562 GLY A N 1
ATOM 4657 C CA . GLY A 1 562 ? 31.668 27.715 -38.864 1.00 55.97 562 GLY A CA 1
ATOM 4658 C C . GLY A 1 562 ? 30.587 27.668 -39.947 1.00 55.97 562 GLY A C 1
ATOM 4659 O O . GLY A 1 562 ? 30.555 28.537 -40.820 1.00 55.97 562 GLY A O 1
ATOM 4660 N N . THR A 1 563 ? 29.652 26.712 -39.876 1.00 60.66 563 THR A N 1
ATOM 4661 C CA . THR A 1 563 ? 28.602 26.574 -40.901 1.00 60.66 563 THR A CA 1
ATOM 4662 C C . THR A 1 563 ? 27.583 27.715 -40.846 1.00 60.66 563 THR A C 1
ATOM 4664 O O . THR A 1 563 ? 27.196 28.245 -41.889 1.00 60.66 563 THR A O 1
ATOM 4667 N N . GLY A 1 564 ? 27.187 28.148 -39.643 1.00 61.00 564 GLY A N 1
ATOM 4668 C CA . GLY A 1 564 ? 26.204 29.224 -39.465 1.00 61.00 564 GLY A CA 1
ATOM 4669 C C . GLY A 1 564 ? 26.688 30.577 -39.999 1.00 61.00 564 GLY A C 1
ATOM 4670 O O . GLY A 1 564 ? 25.951 31.281 -40.693 1.00 61.00 564 GLY A O 1
ATOM 4671 N N . VAL A 1 565 ? 27.958 30.914 -39.750 1.00 69.56 565 VAL A N 1
ATOM 4672 C CA . VAL A 1 565 ? 28.565 32.163 -40.241 1.00 69.56 565 VAL A CA 1
ATOM 4673 C C . VAL A 1 565 ? 28.693 32.153 -41.768 1.00 69.56 565 VAL A C 1
ATOM 4675 O O . VAL A 1 565 ? 28.416 33.164 -42.419 1.00 69.56 565 VAL A O 1
ATOM 4678 N N . LEU A 1 566 ? 29.037 31.007 -42.363 1.00 62.78 566 LEU A N 1
ATOM 4679 C CA . LEU A 1 566 ? 29.198 30.882 -43.813 1.00 62.78 566 LEU A CA 1
ATOM 4680 C C . LEU A 1 566 ? 27.870 31.093 -44.562 1.00 62.78 566 LEU A C 1
ATOM 4682 O O . LEU A 1 566 ? 27.819 31.838 -45.544 1.00 62.78 566 LEU A O 1
ATOM 4686 N N . VAL A 1 567 ? 26.777 30.503 -44.065 1.00 69.69 567 VAL A N 1
ATOM 4687 C CA . VAL A 1 567 ? 25.428 30.655 -44.645 1.00 69.69 567 VAL A CA 1
ATOM 4688 C C . VAL A 1 567 ? 24.955 32.111 -44.580 1.00 69.69 567 VAL A C 1
ATOM 4690 O O . VAL A 1 567 ? 24.359 32.625 -45.535 1.00 69.69 567 VAL A O 1
ATOM 4693 N N . PHE A 1 568 ? 25.267 32.812 -43.488 1.00 68.25 568 PHE A N 1
ATOM 4694 C CA . PHE A 1 568 ? 24.916 34.220 -43.322 1.00 68.25 568 PHE A CA 1
ATOM 4695 C C . PHE A 1 568 ? 25.663 35.128 -44.312 1.00 68.25 568 PHE A C 1
ATOM 4697 O O . PHE A 1 568 ? 25.043 35.960 -44.983 1.00 68.25 568 PHE A O 1
ATOM 4704 N N . ILE A 1 569 ? 26.975 34.924 -44.478 1.00 75.44 569 ILE A N 1
ATOM 4705 C CA . ILE A 1 569 ? 27.794 35.699 -45.422 1.00 75.44 569 ILE A CA 1
ATOM 4706 C C . ILE A 1 569 ? 27.308 35.488 -46.861 1.00 75.44 569 ILE A C 1
ATOM 4708 O O . ILE A 1 569 ? 27.088 36.464 -47.580 1.00 75.44 569 ILE A O 1
ATOM 4712 N N . ILE A 1 570 ? 27.057 34.237 -47.266 1.00 75.31 570 ILE A N 1
ATOM 4713 C CA . ILE A 1 570 ? 26.555 33.910 -48.612 1.00 75.31 570 ILE A CA 1
ATOM 4714 C C . ILE A 1 570 ? 25.219 34.616 -48.882 1.00 75.31 570 ILE A C 1
ATOM 4716 O O . ILE A 1 570 ? 25.026 35.213 -49.947 1.00 75.31 570 ILE A O 1
ATOM 4720 N N . SER A 1 571 ? 24.316 34.614 -47.901 1.00 67.56 571 SER A N 1
ATOM 4721 C CA . SER A 1 571 ? 23.004 35.258 -48.014 1.00 67.56 571 SER A CA 1
ATOM 4722 C C . SER A 1 571 ? 23.127 36.770 -48.240 1.00 67.56 571 SER A C 1
ATOM 4724 O O . SER A 1 571 ? 22.472 37.324 -49.130 1.00 67.56 571 SER A O 1
ATOM 4726 N N . ILE A 1 572 ? 24.026 37.439 -47.511 1.00 73.69 572 ILE A N 1
ATOM 4727 C CA . ILE A 1 572 ? 24.302 38.873 -47.686 1.00 73.69 572 ILE A CA 1
ATOM 4728 C C . ILE A 1 572 ? 24.933 39.150 -49.054 1.00 73.69 572 ILE A C 1
ATOM 4730 O O . ILE A 1 572 ? 24.495 40.062 -49.764 1.00 73.69 572 ILE A O 1
ATOM 4734 N N . SER A 1 573 ? 25.920 38.355 -49.472 1.00 77.19 573 SER A N 1
ATOM 4735 C CA . SER A 1 573 ? 26.582 38.521 -50.769 1.00 77.19 573 SER A CA 1
ATOM 4736 C C . SER A 1 573 ? 25.596 38.399 -51.935 1.00 77.19 573 SER A C 1
ATOM 4738 O O . SER A 1 573 ? 25.625 39.224 -52.852 1.00 77.19 573 SER A O 1
ATOM 4740 N N . ILE A 1 574 ? 24.659 37.445 -51.881 1.00 76.94 574 ILE A N 1
ATOM 4741 C CA . ILE A 1 574 ? 23.612 37.278 -52.902 1.00 76.94 574 ILE A CA 1
ATOM 4742 C C . ILE A 1 574 ? 22.712 38.520 -52.981 1.00 76.94 574 ILE A C 1
ATOM 4744 O O . ILE A 1 574 ? 22.380 38.983 -54.081 1.00 76.94 574 ILE A O 1
ATOM 4748 N N . VAL A 1 575 ? 22.335 39.097 -51.836 1.00 72.88 575 VAL A N 1
ATOM 4749 C CA . VAL A 1 575 ? 21.508 40.312 -51.783 1.00 72.88 575 VAL A CA 1
ATOM 4750 C C . VAL A 1 575 ? 22.257 41.513 -52.367 1.00 72.88 575 VAL A C 1
ATOM 4752 O O . VAL A 1 575 ? 21.693 42.239 -53.192 1.00 72.88 575 VAL A O 1
ATOM 4755 N N . ILE A 1 576 ? 23.537 41.690 -52.027 1.00 75.69 576 ILE A N 1
ATOM 4756 C CA . ILE A 1 576 ? 24.374 42.781 -52.551 1.00 75.69 576 ILE A CA 1
ATOM 4757 C C . ILE A 1 576 ? 24.550 42.658 -54.071 1.00 75.69 576 ILE A C 1
ATOM 4759 O O . ILE A 1 576 ? 24.399 43.648 -54.796 1.00 75.69 576 ILE A O 1
ATOM 4763 N N . VAL A 1 577 ? 24.809 41.452 -54.585 1.00 78.06 577 VAL A N 1
ATOM 4764 C CA . VAL A 1 577 ? 24.957 41.208 -56.030 1.00 78.06 577 VAL A CA 1
ATOM 4765 C C . VAL A 1 577 ? 23.650 41.500 -56.774 1.00 78.06 577 VAL A C 1
ATOM 4767 O O . VAL A 1 577 ? 23.666 42.176 -57.810 1.00 78.06 577 VAL A O 1
ATOM 4770 N N . LYS A 1 578 ? 22.499 41.074 -56.235 1.00 68.00 578 LYS A N 1
ATOM 4771 C CA . LYS A 1 578 ? 21.181 41.394 -56.814 1.00 68.00 578 LYS A CA 1
ATOM 4772 C C . LYS A 1 578 ? 20.871 42.895 -56.764 1.00 68.00 578 LYS A C 1
ATOM 4774 O O . LYS A 1 578 ? 20.273 43.415 -57.708 1.00 68.00 578 LYS A O 1
ATOM 4779 N N . ALA A 1 579 ? 21.298 43.605 -55.719 1.00 66.81 579 ALA A N 1
ATOM 4780 C CA . ALA A 1 579 ? 21.136 45.055 -55.613 1.00 66.81 579 ALA A CA 1
ATOM 4781 C C . ALA A 1 579 ? 22.006 45.814 -56.631 1.00 66.81 579 ALA A C 1
ATOM 4783 O O . ALA A 1 579 ? 21.506 46.719 -57.299 1.00 66.81 579 ALA A O 1
ATOM 4784 N N . LYS A 1 580 ? 23.269 45.405 -56.830 1.00 72.62 580 LYS A N 1
ATOM 4785 C CA . LYS A 1 580 ? 24.154 45.993 -57.852 1.00 72.62 580 LYS A CA 1
ATOM 4786 C C . LYS A 1 580 ? 23.644 45.752 -59.277 1.00 72.62 580 LYS A C 1
ATOM 4788 O O . LYS A 1 580 ? 23.649 46.684 -60.076 1.00 72.62 580 LYS A O 1
ATOM 4793 N N . LYS A 1 581 ? 23.133 44.552 -59.595 1.00 70.81 581 LYS A N 1
ATOM 4794 C CA . LYS A 1 581 ? 22.538 44.264 -60.920 1.00 70.81 581 LYS A CA 1
ATOM 4795 C C . LYS A 1 581 ? 21.288 45.105 -61.218 1.00 70.81 581 LYS A C 1
ATOM 4797 O O . LYS A 1 581 ? 21.056 45.434 -62.373 1.00 70.81 581 LYS A O 1
ATOM 4802 N N . ARG A 1 582 ? 20.518 45.492 -60.195 1.00 61.03 582 ARG A N 1
ATOM 4803 C CA . ARG A 1 582 ? 19.339 46.371 -60.330 1.00 61.03 582 ARG A CA 1
ATOM 4804 C C . ARG A 1 582 ? 19.650 47.868 -60.426 1.00 61.03 582 ARG A C 1
ATOM 4806 O O . ARG A 1 582 ? 18.730 48.617 -60.691 1.00 61.03 582 ARG A O 1
ATOM 4813 N N . LYS A 1 583 ? 20.891 48.298 -60.174 1.00 59.09 583 LYS A N 1
ATOM 4814 C CA . LYS A 1 583 ? 21.346 49.685 -60.402 1.00 59.09 583 LYS A CA 1
ATOM 4815 C C . LYS A 1 583 ? 21.978 49.893 -61.785 1.00 59.09 583 LYS A C 1
ATOM 4817 O O . LYS A 1 583 ? 22.215 51.029 -62.166 1.00 59.09 583 LYS A O 1
ATOM 4822 N N . LYS A 1 584 ? 22.310 48.805 -62.493 1.00 58.97 584 LYS A N 1
ATOM 4823 C CA . LYS A 1 584 ? 22.857 48.819 -63.865 1.00 58.97 584 LYS A CA 1
ATOM 4824 C C . LYS A 1 584 ? 21.789 48.621 -64.954 1.00 58.97 584 LYS A C 1
ATOM 4826 O O . LYS A 1 584 ? 22.128 48.633 -66.130 1.00 58.97 584 LYS A O 1
ATOM 4831 N N . ARG A 1 585 ? 20.539 48.395 -64.557 1.00 46.16 585 ARG A N 1
ATOM 4832 C CA . ARG A 1 585 ? 19.337 48.518 -65.385 1.00 46.16 585 ARG A CA 1
ATOM 4833 C C . ARG A 1 585 ? 18.559 49.698 -64.841 1.00 46.16 585 ARG A C 1
ATOM 4835 O O . ARG A 1 585 ? 17.915 50.374 -65.659 1.00 46.16 585 ARG A O 1
#

Sequence (585 aa):
MKKIILLSAFIFSSFLIWFQIFLKPNYFVNNNFENPHLINNKLNDNKNYNLSNDLLWNGMSLQYFIYKHSDINQNKYMNSLVENYLNNIKNSNNKVKLEKRISTFYASVVSNIVVTSIYGMTNYKEFFAEAYSKWQATNDSIKNKAWEVLNYYFLNIYNKINVNASGKFSNFDKVKNIIDDEIETNGINVVFNTNLTKKGDELDYEELLYRNDKFAMNNFNSNNDGGYGFAYNTLEYSLNAWNYEVDYYSTQNNFSYNNKQYNNNLKAALEKKYFINSFNENELSKLNFDLYNKASMESKEMFNSIIKDKMYFEDFVKMSDFFKELSFINKLNYSNIDLEETLRAVGYSLKWSYNKLESIKKHFLDLINLSLYILNNDQINYLIYFIISIIFTKDSIILENSNAYAYVKTNMDYFGVYNASIVFSTRGFYTDDEASNNFYKDNWFSCSNIFQIINHEMGHVMDGFLGQTLENSIKQKNNYNKILEKNNNRSLYKGNILGMDTIAPEWYPEPEPEVDPYPPFNPRPPKPTPPGNNNPPLNPNQSSGGLSEYATTTIILISTIGTGVLVFIISISIVIVKAKKRKKR

Foldseek 3Di:
DVVVVVVVVVVVVVVVVVVCVVPPDPPPPPPPPDDPVPVPPPPPPDDPQPLVQQLLQVLVLLLLLQLVQEPLVVQPQSVVLVCLLLVPDPDPVLSVLLVVLVSLLSSLLLLCLLLLAPQLLFKSNLVLLLLLLLLQFADQLQAFLSNLSSLCCLQPPLQLLLAFPAATNQDCVSSVCSSVVCCVVPNSPGHQYQPDPDADPQAACVSNLAPHLCGALNPQALPPPRFQRRNLSSNVSSVCSSSDDCDSPDSHNMDGDDGHHDDPVNQCVSCVSSVHPHDPSVSSSSSNRRSRHHRDPVSVVVLVCQLCPVFPDPFLVRVQVVQFVLQAAPVVGGGQGRPVFQLLLLCQVVVNAPVVSRVVSSSVRSLVSSLQNSNDPPPDRLLSLQENHEWEAQDCDQDPPDRDQKAKDWDADNGFTQHIYIYGHSVLQPDPALSPQVCVNSSNGSHSGSCSVVSSRVSSSSSRSSNADPVSSVVSVVCRNVVCVCVPNCNVGVHDTRSPNGGRPPCPPPHDPPPPPDDPDDDDDDDDDDDDDDDDDDDDDDDDDDDDDPPPPVVVVVVPVVVVVVVVVVVVVVVVVVVVVVVVD

Secondary structure (DSSP, 8-state):
-HHHHHHHHHHHHHHHHHHHHHHS------S----TTTTTSS--S-----HHHHH--HHHHHHHHHHHTB-GGG-HHHHHHHHHHHHT---HHHHHHHHTTHHHHHHHHHHHHHH--TTGGG-HHHHHHHHHHHHHH--TTT-BHHHHHHHHIIIIIHHHHHHHH-SS---HHHHHHHHHHHHHHH-----B-S--SS--SS--TTTTT-SSS-SGGG-----SS----HHHHHHHHHHHHHHS---TTSS-SS---------HHHHHHHHHHTT-S---HHHHHHTTGGGGSBPPHHHHHHHHHHTTTS-SSSSHHHHHHHHHHHTEETTTTEES--HHHHHHHHHHHHT--HHHHHHHHHHHHHHHHHHHHTT--TT--THHHHEEEEEEE--S-SSTT---SEEEEEEE-SS-EEEEEEEEEGGG-----GGG-HHHHTTSSS---TTHHHHHHHHHHHHHHHT--HHHHHHHHHTHHHHHHHT-HHHH--SPBBTTTB---TTPSPPPP---SS----PPPPPPPPP-----------------TTTHHHHHHHHHHHHHHHHHHHHHHHHHHHHHHTT--

Organism: NCBI:txid216942

pLDDT: mean 81.87, std 20.59, range [26.41, 98.62]